Protein AF-A0A5C7IZZ3-F1 (afdb_monomer_lite)

pLDDT: mean 71.11, std 20.56, range [23.16, 97.38]

Secondary structure (DSSP, 8-state):
--TTT-------TTS-THHHHHHHHH-GGGS------PEEEEEE-TTS-EEEEEE---HHHHHHHHHHHHHHTT--GGGGGSHHHHHHHHHH-TT-PPPPHHHHHHHHHHHHHHHHHTSSHHHHHHH--S-EEEEEEEEEETTTTEEEEEEEEEEE-TTS-EEEEEEEEEEEPSS--HHHHHHHHHHHHHHTT-SSS-EEEEEESSS-------S-TTS-HHHHHHHHHHHHHHHHHHHHHHHHHT--S----------------TTSHHHHHHHHT--TT----HHHHHHTSPPPP--TT--HHHHHHHHTTTSHHHHHHHHHHHTS------GGGTSS-----------S-------EEEE--B-TTSPBPP-EEEEPPP--TTS---HHHHHHHHHHHHHHHHT--SEEEE--TTEEES-TTHHHHHHHHHH-TTTTTTEEEEEPPPEETT--TT-TT-TT-HIIIIIIHHHHHTTT-----SSSEEEEGGGGT--GGGGGGGGSSHHHHH-S-HHHHHHHT-SSHHHHHHHHHTS-HHHHHHHHHHHHSGGGGTTS-BTSTTSBSS-SSSS-HHHHHHHHHHHTT-EEEE---SS-SEEE----SHHHHHHHHHHHHHHHHHHHHSTT-TTTTGGGTS-HHHHHHHHHHHHGGGHHHHHHHHHHHHHHHHHHT--SS---------

Foldseek 3Di:
DDPQQPDDDDDDPPDDCVVVVVCCVVVPRNVPDDPPPFDWDFDQDPVRDTDTDGDDDDLLVVLLVVLVVCVVVVNDLCPLVDPVNVVVVCVVPVPHDRDHSVVSVVSNVVVVVCCLPVVCPLVQVVVAPAAKEKEWEWDQDPVPRWIKIWIWIWFQGPVLDIDIGTQDIDTQDPPPALVRVVVVVVVSCVVSVVQPGQYHYDYADDDYAYGDGDDDPPDAVVVVVVVVVVVVVVLLVVQVVVVVVPPPDDDDDDDDDDDDDDDDDPPCPVVVVVVVPPDVPDPDTLVRVVVPDDDDDDDPPDDPSVVLSVCCVSRVSVSSVCRHVVRHDDHPDDPLRHPQDRDPPDDPDDDDDDLDDWDWDWDFDQRPVRHTDDIDIDTDFRDDPVDDPLPPQLVQQLCLQLCLLVPVDQKDAFADPQKDFPDPCLVVVFVVQCPPPVRNLQAFKEAEAAAADPQDPVNPLCLRVCCQRVPLQVVLQVPQGGFQDRHRMMGRSQLQAAFSVCSCPSLPCVCQAQNDDPSSSLSVPQPDPVSSVVSSVVDDPVRSVVVSSVSSYPCRCPNHCRQPDLHGGFHSQFLRRRRVNRLSSVLSRHGYHYDYDPDRRMYGHTDPDPVVSVVVVVRQLVRLLSCCPDPNRLVHSVVVRHDPVSSVSSNCSSCVVVCVVVVVCVVVVVVVCVVVVNDPDPDDPPPPDD

Organism: NCBI:txid1000413

Structure (mmCIF, N/CA/C/O backbone):
data_AF-A0A5C7IZZ3-F1
#
_entry.id   AF-A0A5C7IZZ3-F1
#
loop_
_atom_site.group_PDB
_atom_site.id
_atom_site.type_symbol
_atom_site.label_atom_id
_atom_site.label_alt_id
_atom_site.label_comp_id
_atom_site.label_asym_id
_atom_site.label_entity_id
_atom_site.label_seq_id
_atom_site.pdbx_PDB_ins_code
_atom_site.Cartn_x
_atom_site.Cartn_y
_atom_site.Cartn_z
_atom_site.occupancy
_atom_site.B_iso_or_equiv
_atom_site.auth_seq_id
_atom_site.auth_comp_id
_atom_site.auth_asym_id
_atom_site.auth_atom_id
_atom_site.pdbx_PDB_model_num
ATOM 1 N N . MET A 1 1 ? -57.680 -19.397 78.774 1.00 75.06 1 MET A N 1
ATOM 2 C CA . MET A 1 1 ? -57.900 -18.185 77.946 1.00 75.06 1 MET A CA 1
ATOM 3 C C . MET A 1 1 ? -56.849 -18.145 76.855 1.00 75.06 1 MET A C 1
ATOM 5 O O . MET A 1 1 ? -55.728 -18.555 77.122 1.00 75.06 1 MET A O 1
ATOM 9 N N . CYS A 1 2 ? -57.198 -17.683 75.655 1.00 75.94 2 CYS A N 1
ATOM 10 C CA . CYS A 1 2 ? -56.223 -17.409 74.598 1.00 75.94 2 CYS A CA 1
ATOM 11 C C . CYS A 1 2 ? -55.472 -16.107 74.905 1.00 75.94 2 CYS A C 1
ATOM 13 O O . CYS A 1 2 ? -56.115 -15.087 75.126 1.00 75.94 2 CYS A O 1
ATOM 15 N N . THR A 1 3 ? -54.141 -16.124 74.885 1.00 76.44 3 THR A N 1
ATOM 16 C CA . THR A 1 3 ? -53.296 -14.952 75.186 1.00 76.44 3 THR A CA 1
ATOM 17 C C . THR A 1 3 ? -53.302 -13.883 74.088 1.00 76.44 3 THR A C 1
ATOM 19 O O . THR A 1 3 ? -52.923 -12.752 74.357 1.00 76.44 3 THR A O 1
ATOM 22 N N . PHE A 1 4 ? -53.743 -14.215 72.867 1.00 71.69 4 PHE A N 1
ATOM 23 C CA . PHE A 1 4 ? -53.744 -13.288 71.726 1.00 71.69 4 PHE A CA 1
ATOM 24 C C . PHE A 1 4 ? -55.053 -12.500 71.585 1.00 71.69 4 PHE A C 1
ATOM 26 O O . PHE A 1 4 ? -55.031 -11.322 71.260 1.00 71.69 4 PHE A O 1
ATOM 33 N N . CYS A 1 5 ? -56.206 -13.135 71.820 1.00 78.31 5 CYS A N 1
ATOM 34 C CA . CYS A 1 5 ? -57.522 -12.496 71.652 1.00 78.31 5 CYS A CA 1
ATOM 35 C C . CYS A 1 5 ? -58.363 -12.452 72.935 1.00 78.31 5 CYS A C 1
ATOM 37 O O . CYS A 1 5 ? -59.532 -12.083 72.884 1.00 78.31 5 CYS A O 1
ATOM 39 N N . ASN A 1 6 ? -57.805 -12.883 74.071 1.00 79.62 6 ASN A N 1
ATOM 40 C CA . ASN A 1 6 ? -58.486 -12.983 75.368 1.00 79.62 6 ASN A CA 1
ATOM 41 C C . ASN A 1 6 ? -59.787 -13.812 75.375 1.00 79.62 6 ASN A C 1
ATOM 43 O O . ASN A 1 6 ? -60.537 -13.789 76.352 1.00 79.62 6 ASN A O 1
ATOM 47 N N . ALA A 1 7 ? -60.041 -14.620 74.339 1.00 80.00 7 ALA A N 1
ATOM 48 C CA . ALA A 1 7 ? -61.190 -15.516 74.304 1.00 80.00 7 ALA A CA 1
ATOM 49 C C . ALA A 1 7 ? -61.114 -16.565 75.431 1.00 80.00 7 ALA A C 1
ATOM 51 O O . ALA A 1 7 ? -60.092 -17.239 75.635 1.00 80.00 7 ALA A O 1
ATOM 52 N N . LYS A 1 8 ? -62.220 -16.723 76.170 1.00 79.69 8 LYS A N 1
ATOM 53 C CA . LYS A 1 8 ? -62.387 -17.768 77.188 1.00 79.69 8 LYS A CA 1
ATOM 54 C C . LYS A 1 8 ? -62.724 -19.088 76.492 1.00 79.69 8 LYS A C 1
ATOM 56 O O . LYS A 1 8 ? -63.816 -19.256 75.966 1.00 79.69 8 LYS A O 1
ATOM 61 N N . LEU A 1 9 ? -61.762 -20.007 76.478 1.00 82.88 9 LEU A N 1
ATOM 62 C CA . LEU A 1 9 ? -61.914 -21.349 75.915 1.00 82.88 9 LEU A CA 1
ATOM 63 C C . LEU A 1 9 ? -62.112 -22.359 77.048 1.00 82.88 9 LEU A C 1
ATOM 65 O O . LEU A 1 9 ? -61.475 -22.232 78.095 1.00 82.88 9 LEU A O 1
ATOM 69 N N . VAL A 1 10 ? -62.984 -23.344 76.825 1.00 76.88 10 VAL A N 1
ATOM 70 C CA . VAL A 1 10 ? -63.292 -24.415 77.784 1.00 76.88 10 VAL A CA 1
ATOM 71 C C . VAL A 1 10 ? -62.070 -25.325 77.955 1.00 76.88 10 VAL A C 1
ATOM 73 O O . VAL A 1 10 ? -61.454 -25.721 76.968 1.00 76.88 10 VAL A O 1
ATOM 76 N N . GLY A 1 11 ? -61.715 -25.635 79.205 1.00 70.12 11 GLY A N 1
ATOM 77 C CA . GLY A 1 11 ? -60.532 -26.425 79.569 1.00 70.12 11 GLY A CA 1
ATOM 78 C C . GLY A 1 11 ? -60.796 -27.371 80.740 1.00 70.12 11 GLY A C 1
ATOM 79 O O . GLY A 1 11 ? -60.035 -27.380 81.701 1.00 70.12 11 GLY A O 1
ATOM 80 N N . GLY A 1 12 ? -61.913 -28.101 80.700 1.00 71.69 12 GLY A N 1
ATOM 81 C CA . GLY A 1 12 ? -62.207 -29.158 81.673 1.00 71.69 12 GLY A CA 1
ATOM 82 C C . GLY A 1 12 ? -61.505 -30.470 81.312 1.00 71.69 12 GLY A C 1
ATOM 83 O O . GLY A 1 12 ? -61.238 -30.722 80.139 1.00 71.69 12 GLY A O 1
ATOM 84 N N . SER A 1 13 ? -61.259 -31.336 82.298 1.00 69.12 13 SER A N 1
ATOM 85 C CA . SER A 1 13 ? -60.595 -32.644 82.124 1.00 69.12 13 SER A CA 1
ATOM 86 C C . SER A 1 13 ? -61.309 -33.603 81.155 1.00 69.12 13 SER A C 1
ATOM 88 O O . SER A 1 13 ? -60.672 -34.508 80.627 1.00 69.12 13 SER A O 1
ATOM 90 N N . ASN A 1 14 ? -62.596 -33.369 80.866 1.00 69.06 14 ASN A N 1
ATOM 91 C CA . ASN A 1 14 ? -63.401 -34.132 79.900 1.00 69.06 14 ASN A CA 1
ATOM 92 C C . ASN A 1 14 ? -63.495 -33.474 78.505 1.00 69.06 14 ASN A C 1
ATOM 94 O O . ASN A 1 14 ? -64.287 -33.906 77.671 1.00 69.06 14 ASN A O 1
ATOM 98 N N . SER A 1 15 ? -62.750 -32.397 78.239 1.00 70.94 15 SER A N 1
ATOM 99 C CA . SER A 1 15 ? -62.777 -31.678 76.956 1.00 70.94 15 SER A CA 1
ATOM 100 C C . SER A 1 15 ? -61.502 -31.939 76.151 1.00 70.94 15 SER A C 1
ATOM 102 O O . SER A 1 15 ? -60.401 -31.638 76.604 1.00 70.94 15 SER A O 1
ATOM 104 N N . GLY A 1 16 ? -61.644 -32.475 74.935 1.00 70.56 16 GLY A N 1
ATOM 105 C CA . GLY A 1 16 ? -60.519 -32.685 74.018 1.00 70.56 16 GLY A CA 1
ATOM 106 C C . GLY A 1 16 ? -59.880 -31.373 73.538 1.00 70.56 16 GLY A C 1
ATOM 107 O O . GLY A 1 16 ? -60.534 -30.334 73.429 1.00 70.56 16 GLY A O 1
ATOM 108 N N . THR A 1 17 ? -58.591 -31.414 73.195 1.00 76.69 17 THR A N 1
ATOM 109 C CA . THR A 1 17 ? -57.798 -30.230 72.806 1.00 76.69 17 THR A CA 1
ATOM 110 C C . THR A 1 17 ? -58.068 -29.733 71.378 1.00 76.69 17 THR A C 1
ATOM 112 O O . THR A 1 17 ? -57.598 -28.660 70.997 1.00 76.69 17 THR A O 1
ATOM 115 N N . SER A 1 18 ? -58.874 -30.453 70.591 1.00 78.62 18 SER A N 1
ATOM 116 C CA . SER A 1 18 ? -59.171 -30.137 69.185 1.00 78.62 18 SER A CA 1
ATOM 117 C C . SER A 1 18 ? -59.786 -28.748 68.989 1.00 78.62 18 SER A C 1
ATOM 119 O O . SER A 1 18 ? -59.419 -28.035 68.058 1.00 78.62 18 SER A O 1
ATOM 121 N N . HIS A 1 19 ? -60.675 -28.313 69.887 1.00 78.12 19 HIS A N 1
ATOM 122 C CA . HIS A 1 19 ? -61.274 -26.976 69.817 1.00 78.12 19 HIS A CA 1
ATOM 123 C C . HIS A 1 19 ? -60.249 -25.862 70.107 1.00 78.12 19 HIS A C 1
ATOM 125 O O . HIS A 1 19 ? -60.289 -24.802 69.481 1.00 78.12 19 HIS A O 1
ATOM 131 N N . LEU A 1 20 ? -59.277 -26.116 70.992 1.00 81.25 20 LEU A N 1
ATOM 132 C CA . LEU A 1 20 ? -58.171 -25.192 71.267 1.00 81.25 20 LEU A CA 1
ATOM 133 C C . LEU A 1 20 ? -57.247 -25.070 70.044 1.00 81.25 20 LEU A C 1
ATOM 135 O O . LEU A 1 20 ? -56.890 -23.962 69.650 1.00 81.25 20 LEU A O 1
ATOM 139 N N . LEU A 1 21 ? -56.924 -26.195 69.395 1.00 78.25 21 LEU A N 1
ATOM 140 C CA . LEU A 1 21 ? -56.131 -26.232 68.160 1.00 78.25 21 LEU A CA 1
ATOM 141 C C . LEU A 1 21 ? -56.840 -25.538 66.991 1.00 78.25 21 LEU A C 1
ATOM 143 O O . LEU A 1 21 ? -56.205 -24.800 66.236 1.00 78.25 21 LEU A O 1
ATOM 147 N N . ASN A 1 22 ? -58.154 -25.722 66.860 1.00 79.62 22 ASN A N 1
ATOM 148 C CA . ASN A 1 22 ? -58.946 -25.017 65.855 1.00 79.62 22 ASN A CA 1
ATOM 149 C C . ASN A 1 22 ? -58.964 -23.512 66.123 1.00 79.62 22 ASN A C 1
ATOM 151 O O . ASN A 1 22 ? -58.710 -22.739 65.202 1.00 79.62 22 ASN A O 1
ATOM 155 N N . HIS A 1 23 ? -59.145 -23.089 67.378 1.00 81.31 23 HIS A N 1
ATOM 156 C CA . HIS A 1 23 ? -59.067 -21.678 67.756 1.00 81.31 23 HIS A CA 1
ATOM 157 C C . HIS A 1 23 ? -57.700 -21.057 67.422 1.00 81.31 23 HIS A C 1
ATOM 159 O O . HIS A 1 23 ? -57.637 -19.956 66.885 1.00 81.31 23 HIS A O 1
ATOM 165 N N . ILE A 1 24 ? -56.603 -21.775 67.664 1.00 76.06 24 ILE A N 1
ATOM 166 C CA . ILE A 1 24 ? -55.234 -21.340 67.345 1.00 76.06 24 ILE A CA 1
ATOM 167 C C . ILE A 1 24 ? -55.034 -21.060 65.839 1.00 76.06 24 ILE A C 1
ATOM 169 O O . ILE A 1 24 ? -54.224 -20.197 65.488 1.00 76.06 24 ILE A O 1
ATOM 173 N N . LYS A 1 25 ? -55.763 -21.749 64.949 1.00 75.12 25 LYS A N 1
ATOM 174 C CA . LYS A 1 25 ? -55.702 -21.552 63.485 1.00 75.12 25 LYS A CA 1
ATOM 175 C C . LYS A 1 25 ? -56.525 -20.355 62.994 1.00 75.12 25 LYS A C 1
ATOM 177 O O . LYS A 1 25 ? -56.161 -19.743 61.992 1.00 75.12 25 LYS A O 1
ATOM 182 N N . ILE A 1 26 ? -57.618 -20.025 63.685 1.00 75.88 26 ILE A N 1
ATOM 183 C CA . ILE A 1 26 ? -58.564 -18.964 63.284 1.00 75.88 26 ILE A CA 1
ATOM 184 C C . ILE A 1 26 ? -58.497 -17.708 64.161 1.00 75.88 26 ILE A C 1
ATOM 186 O O . ILE A 1 26 ? -59.255 -16.771 63.932 1.00 75.88 26 ILE A O 1
ATOM 190 N N . CYS A 1 27 ? -57.619 -17.676 65.168 1.00 73.19 27 CYS A N 1
ATOM 191 C CA . CYS A 1 27 ? -57.514 -16.565 66.110 1.00 73.19 27 CYS A CA 1
ATOM 192 C C . CYS A 1 27 ? -57.226 -15.236 65.370 1.00 73.19 27 CYS A C 1
ATOM 194 O O . CYS A 1 27 ? -56.149 -15.107 64.775 1.00 73.19 27 CYS A O 1
ATOM 196 N N . PRO A 1 28 ? -58.133 -14.237 65.430 1.00 64.00 28 PRO A N 1
ATOM 197 C CA . PRO A 1 28 ? -58.022 -13.001 64.646 1.00 64.00 28 PRO A CA 1
ATOM 198 C C . PRO A 1 28 ? -56.738 -12.219 64.943 1.00 64.00 28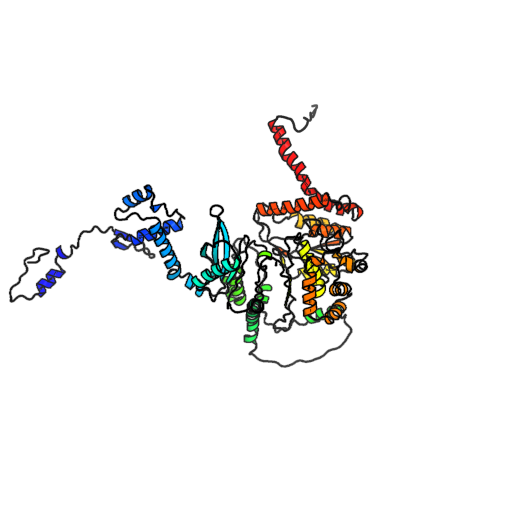 PRO A C 1
ATOM 200 O O . PRO A 1 28 ? -56.054 -11.766 64.031 1.00 64.00 28 PRO A O 1
ATOM 203 N N . MET A 1 29 ? -56.364 -12.151 66.224 1.00 57.91 29 MET A N 1
ATOM 204 C CA . MET A 1 29 ? -55.197 -11.404 66.706 1.00 57.91 29 MET A CA 1
ATOM 205 C C . MET A 1 29 ? -53.874 -12.170 66.552 1.00 57.91 29 MET A C 1
ATOM 207 O O . MET A 1 29 ? -52.812 -11.597 66.748 1.00 57.91 29 MET A O 1
ATOM 211 N N . ARG A 1 30 ? -53.910 -13.462 66.188 1.00 63.66 30 ARG A N 1
ATOM 212 C CA . ARG A 1 30 ? -52.701 -14.244 65.867 1.00 63.66 30 ARG A CA 1
ATOM 213 C C . ARG A 1 30 ? -52.299 -14.110 64.394 1.00 63.66 30 ARG A C 1
ATOM 215 O O . ARG A 1 30 ? -51.142 -14.323 64.062 1.00 63.66 30 ARG A O 1
ATOM 222 N N . LYS A 1 31 ? -53.251 -13.772 63.513 1.00 51.47 31 LYS A N 1
ATOM 223 C CA . LYS A 1 31 ? -52.991 -13.448 62.098 1.00 51.47 31 LYS A CA 1
ATOM 224 C C . LYS A 1 31 ? -52.528 -12.009 61.879 1.00 51.47 31 LYS A C 1
ATOM 226 O O . LYS A 1 31 ? -52.010 -11.715 60.807 1.00 51.47 31 LYS A O 1
ATOM 231 N N . GLN A 1 32 ? -52.677 -11.133 62.872 1.00 51.16 32 GLN A N 1
ATOM 232 C CA . GLN A 1 32 ? -52.005 -9.838 62.881 1.00 51.16 32 GLN A CA 1
ATOM 233 C C . GLN A 1 32 ? -50.530 -10.045 63.244 1.00 51.16 32 GLN A C 1
ATOM 235 O O . GLN A 1 32 ? -50.086 -9.728 64.343 1.00 51.16 32 GLN A O 1
ATOM 240 N N . ASN A 1 33 ? -49.770 -10.624 62.312 1.00 46.69 33 ASN A N 1
ATOM 241 C CA . ASN A 1 33 ? -48.335 -10.392 62.286 1.00 46.69 33 ASN A CA 1
ATOM 242 C C . ASN A 1 33 ? -48.141 -8.897 62.036 1.00 46.69 33 ASN A C 1
ATOM 244 O O . ASN A 1 33 ? -48.706 -8.365 61.083 1.00 46.69 33 ASN A O 1
ATOM 248 N N . ASP A 1 34 ? -47.411 -8.267 62.951 1.00 44.41 34 ASP A N 1
ATOM 249 C CA . ASP A 1 34 ? -46.681 -7.007 62.824 1.00 44.41 34 ASP A CA 1
ATOM 250 C C . ASP A 1 34 ? -47.038 -6.165 61.588 1.00 44.41 34 ASP A C 1
ATOM 252 O O . ASP A 1 34 ? -46.673 -6.499 60.458 1.00 44.41 34 ASP A O 1
ATOM 256 N N . ILE A 1 35 ? -47.693 -5.021 61.804 1.00 47.38 35 ILE A N 1
ATOM 257 C CA . ILE A 1 35 ? -47.846 -3.980 60.781 1.00 47.38 35 ILE A CA 1
ATOM 258 C C . ILE A 1 35 ? -46.475 -3.310 60.603 1.00 47.38 35 ILE A C 1
ATOM 260 O O . ILE A 1 35 ? -46.264 -2.151 60.949 1.00 47.38 35 ILE A O 1
ATOM 264 N N . ARG A 1 36 ? -45.502 -4.042 60.060 1.00 48.75 36 ARG A N 1
ATOM 265 C CA . ARG A 1 36 ? -44.453 -3.414 59.271 1.00 48.75 36 ARG A CA 1
ATOM 266 C C . ARG A 1 36 ? -45.119 -3.062 57.958 1.00 48.75 36 ARG A C 1
ATOM 268 O O . ARG A 1 36 ? -45.553 -3.936 57.215 1.00 48.75 36 ARG A O 1
ATOM 275 N N . GLN A 1 37 ? -45.277 -1.768 57.723 1.00 46.12 37 GLN A N 1
ATOM 276 C CA . GLN A 1 37 ? -45.778 -1.232 56.471 1.00 46.12 37 GLN A CA 1
ATOM 277 C C . GLN A 1 37 ? -44.842 -1.707 55.347 1.00 46.12 37 GLN A C 1
ATOM 279 O O . GLN A 1 37 ? -43.776 -1.139 55.130 1.00 46.12 37 GLN A O 1
ATOM 284 N N . HIS A 1 38 ? -45.191 -2.811 54.685 1.00 50.47 38 HIS A N 1
ATOM 285 C CA . HIS A 1 38 ? -44.518 -3.240 53.469 1.00 50.47 38 HIS A CA 1
ATOM 286 C C . HIS A 1 38 ? -44.938 -2.275 52.363 1.00 50.47 38 HIS A C 1
ATOM 288 O O . HIS A 1 38 ? -46.121 -2.173 52.038 1.00 50.47 38 HIS A O 1
ATOM 294 N N . THR A 1 39 ? -43.981 -1.543 51.800 1.00 54.47 39 THR A N 1
ATOM 295 C CA . THR A 1 39 ? -44.217 -0.778 50.576 1.00 54.47 39 THR A CA 1
ATOM 296 C C . THR A 1 39 ? -44.542 -1.782 49.471 1.00 54.47 39 THR A C 1
ATOM 298 O O . THR A 1 39 ? -43.785 -2.720 49.252 1.00 54.47 39 THR A O 1
ATOM 301 N N . LEU A 1 40 ? -45.687 -1.654 48.810 1.00 53.88 40 LEU A N 1
ATOM 302 C CA . LEU A 1 40 ? -46.009 -2.486 47.650 1.00 53.88 40 LEU A CA 1
ATOM 303 C C . LEU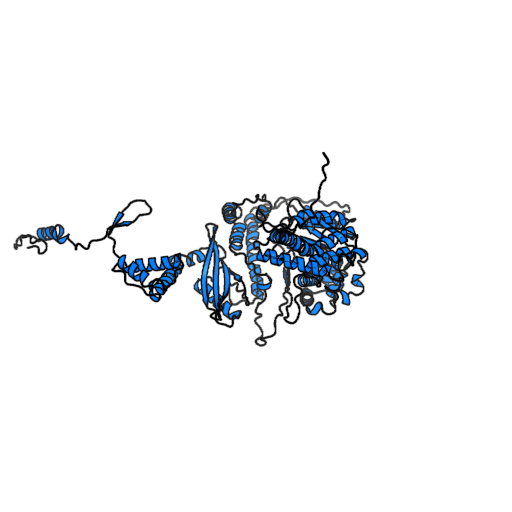 A 1 40 ? -45.346 -1.861 46.423 1.00 53.88 40 LEU A C 1
ATOM 305 O O . LEU A 1 40 ? -45.487 -0.660 46.194 1.00 53.88 40 LEU A O 1
ATOM 309 N N . THR A 1 41 ? -44.614 -2.657 45.651 1.00 51.84 41 THR A N 1
ATOM 310 C CA . THR A 1 41 ? -43.980 -2.207 44.405 1.00 51.84 41 THR A CA 1
ATOM 311 C C . THR A 1 41 ? -44.536 -2.987 43.224 1.00 51.84 41 THR A C 1
ATOM 313 O O . THR A 1 41 ? -44.682 -4.205 43.305 1.00 51.84 41 THR A O 1
ATOM 316 N N . ASN A 1 42 ? -44.823 -2.292 42.120 1.00 51.81 42 ASN A N 1
ATOM 317 C CA . ASN A 1 42 ? -45.208 -2.934 40.865 1.00 51.81 42 ASN A CA 1
ATOM 318 C C . ASN A 1 42 ? -43.959 -3.512 40.193 1.00 51.81 42 ASN A C 1
ATOM 320 O O . ASN A 1 42 ? -43.114 -2.756 39.712 1.00 51.81 42 ASN A O 1
ATOM 324 N N . ASN A 1 43 ? -43.861 -4.838 40.129 1.00 50.81 43 ASN A N 1
ATOM 325 C CA . ASN A 1 43 ? -42.894 -5.512 39.271 1.00 50.81 43 ASN A CA 1
ATOM 326 C C . ASN A 1 43 ? -43.574 -5.853 37.942 1.00 50.81 43 ASN A C 1
ATOM 328 O O . ASN A 1 43 ? -44.542 -6.612 37.913 1.00 50.81 43 ASN A O 1
ATOM 332 N N . LYS A 1 44 ? -43.054 -5.309 36.835 1.00 49.50 44 LYS A N 1
ATOM 333 C CA . LYS A 1 44 ? -43.435 -5.765 35.496 1.00 49.50 44 LYS A CA 1
ATOM 334 C C . LYS A 1 44 ? -42.755 -7.102 35.235 1.00 49.50 44 LYS A C 1
ATOM 336 O O . LYS A 1 44 ? -41.535 -7.159 35.104 1.00 49.50 44 LYS A O 1
ATOM 341 N N . THR A 1 45 ? -43.537 -8.170 35.151 1.00 46.72 45 THR A N 1
ATOM 342 C CA . THR A 1 45 ? -43.071 -9.409 34.521 1.00 46.72 45 THR A CA 1
ATOM 343 C C . THR A 1 45 ? -43.104 -9.234 32.999 1.00 46.72 45 THR A C 1
ATOM 345 O O . THR A 1 45 ? -43.919 -8.465 32.483 1.00 46.72 45 THR A O 1
ATOM 348 N N . ASN A 1 46 ? -42.223 -9.927 32.268 1.00 46.97 46 ASN A N 1
ATOM 349 C CA . ASN A 1 46 ? -42.127 -9.841 30.798 1.00 46.97 46 ASN A CA 1
ATOM 350 C C . ASN A 1 46 ? -43.442 -10.197 30.063 1.00 46.97 46 ASN A C 1
ATOM 352 O O . ASN A 1 46 ? -43.576 -9.877 28.888 1.00 46.97 46 ASN A O 1
ATOM 356 N N . ASP A 1 47 ? -44.425 -10.766 30.771 1.00 44.16 47 ASP A N 1
ATOM 357 C CA . ASP A 1 47 ? -45.753 -11.137 30.264 1.00 44.16 47 ASP A CA 1
ATOM 358 C C . ASP A 1 47 ? -46.859 -10.096 30.557 1.00 44.16 47 ASP A C 1
ATOM 360 O O . ASP A 1 47 ? -48.046 -10.370 30.374 1.00 44.16 47 ASP A O 1
ATOM 364 N N . GLY A 1 48 ? -46.516 -8.892 31.034 1.00 47.53 48 GLY A N 1
ATOM 365 C CA . GLY A 1 48 ? -47.471 -7.780 31.163 1.00 47.53 48 GLY A CA 1
ATOM 366 C C . GLY A 1 48 ? -48.527 -7.928 32.269 1.00 47.53 48 GLY A C 1
ATOM 367 O O . GLY A 1 48 ? -49.471 -7.140 32.315 1.00 47.53 48 GLY A O 1
ATOM 368 N N . LYS A 1 49 ? -48.383 -8.901 33.180 1.00 41.78 49 LYS A N 1
ATOM 369 C CA . LYS A 1 49 ? -49.183 -8.983 34.413 1.00 41.78 49 LYS A CA 1
ATOM 370 C C . LYS A 1 49 ? -48.472 -8.259 35.554 1.00 41.78 49 LYS A C 1
ATOM 372 O O . LYS A 1 49 ? -47.388 -8.670 35.969 1.00 41.78 49 LYS A O 1
ATOM 377 N N . ASP A 1 50 ? -49.120 -7.222 36.080 1.00 47.72 50 ASP A N 1
ATOM 378 C CA . ASP A 1 50 ? -48.694 -6.528 37.295 1.00 47.72 50 ASP A CA 1
ATOM 379 C C . ASP A 1 50 ? -49.005 -7.399 38.521 1.00 47.72 50 ASP A C 1
ATOM 381 O O . ASP A 1 50 ? -50.163 -7.608 38.890 1.00 47.72 50 ASP A O 1
ATOM 385 N N . THR A 1 51 ? -47.962 -7.921 39.160 1.00 52.38 51 THR A N 1
ATOM 386 C CA . THR A 1 51 ? -48.057 -8.601 40.456 1.00 52.38 51 THR A CA 1
ATOM 387 C C . THR A 1 51 ? -47.571 -7.667 41.559 1.00 52.38 51 THR A C 1
ATOM 389 O O . THR A 1 51 ? -46.456 -7.148 41.499 1.00 52.38 51 THR A O 1
ATOM 392 N N . LEU A 1 52 ? -48.418 -7.447 42.568 1.00 53.81 52 LEU A N 1
ATOM 393 C CA . LEU A 1 52 ? -48.089 -6.666 43.760 1.00 53.81 52 LEU A CA 1
ATOM 394 C C . LEU A 1 52 ? -47.305 -7.544 44.737 1.00 53.81 52 LEU A C 1
ATOM 396 O O . LEU A 1 52 ? -47.873 -8.445 45.356 1.00 53.81 52 LEU A O 1
ATOM 400 N N . GLU A 1 53 ? -46.014 -7.263 44.888 1.00 60.22 53 GLU A N 1
ATOM 401 C CA . GLU A 1 53 ? -45.147 -7.946 45.848 1.00 60.22 53 GLU A CA 1
ATOM 402 C C . GLU A 1 53 ? -44.709 -6.996 46.976 1.00 60.22 53 GLU A C 1
ATOM 404 O O . GLU A 1 53 ? -44.548 -5.788 46.756 1.00 60.22 53 GLU A O 1
ATOM 409 N N . PRO A 1 54 ? -44.525 -7.510 48.206 1.00 62.91 54 PRO A N 1
ATOM 410 C CA . PRO A 1 54 ? -44.005 -6.721 49.314 1.00 62.91 54 PRO A CA 1
ATOM 411 C C . PRO A 1 54 ? -42.528 -6.361 49.084 1.00 62.91 54 PRO A C 1
ATOM 413 O O . PRO A 1 54 ? -41.657 -7.231 49.058 1.00 62.91 54 PRO A O 1
ATOM 416 N N . TYR A 1 55 ? -42.227 -5.065 48.973 1.00 69.56 55 TYR A N 1
ATOM 417 C CA . TYR A 1 55 ? -40.860 -4.559 48.863 1.00 69.56 55 TYR A CA 1
ATOM 418 C C . TYR A 1 55 ? -40.133 -4.696 50.198 1.00 69.56 55 TYR A C 1
ATOM 420 O O . TYR A 1 55 ? -40.580 -4.199 51.237 1.00 69.56 55 TYR A O 1
ATOM 428 N N . THR A 1 56 ? -38.972 -5.341 50.155 1.00 75.81 56 THR A N 1
ATOM 429 C CA . THR A 1 56 ? -38.034 -5.400 51.274 1.00 75.81 56 THR A CA 1
ATOM 430 C C . THR A 1 56 ? -36.737 -4.747 50.825 1.00 75.81 56 THR A C 1
ATOM 432 O O . THR A 1 56 ? -36.144 -5.162 49.832 1.00 75.81 56 THR A O 1
ATOM 435 N N . PHE A 1 57 ? -36.307 -3.703 51.536 1.00 80.12 57 PHE A N 1
ATOM 436 C CA . PHE A 1 57 ? -35.056 -3.016 51.227 1.00 80.12 57 PHE A CA 1
ATOM 437 C C . PHE A 1 57 ? -33.871 -3.965 51.437 1.00 80.12 57 PHE A C 1
ATOM 439 O O . PHE A 1 57 ? -33.584 -4.362 52.568 1.00 80.12 57 PHE A O 1
ATOM 446 N N . ASP A 1 58 ? -33.174 -4.281 50.347 1.00 82.62 58 ASP A N 1
ATOM 447 C CA . ASP A 1 58 ? -31.935 -5.049 50.369 1.00 82.62 58 ASP A CA 1
ATOM 448 C C . ASP A 1 58 ? -30.738 -4.138 50.025 1.00 82.62 58 ASP A C 1
ATOM 450 O O . ASP A 1 58 ? -30.574 -3.718 48.870 1.00 82.62 58 ASP A O 1
ATOM 454 N N . PRO A 1 59 ? -29.862 -3.828 51.001 1.00 81.00 59 PRO A N 1
ATOM 455 C CA . PRO A 1 59 ? -28.694 -2.990 50.765 1.00 81.00 59 PRO A CA 1
ATOM 456 C C . PRO A 1 59 ? -27.691 -3.613 49.782 1.00 81.00 59 PRO A C 1
ATOM 458 O O . PRO A 1 59 ? -26.911 -2.872 49.184 1.00 81.00 59 PRO A O 1
ATOM 461 N N . ILE A 1 60 ? -27.683 -4.936 49.589 1.00 83.69 60 ILE A N 1
ATOM 462 C CA . ILE A 1 60 ? -26.801 -5.616 48.629 1.00 83.69 60 ILE A CA 1
ATOM 463 C C . ILE A 1 60 ? -27.252 -5.305 47.199 1.00 83.69 60 ILE A C 1
ATOM 465 O O . ILE A 1 60 ? -26.428 -4.935 46.360 1.00 83.69 60 ILE A O 1
ATOM 469 N N . VAL A 1 61 ? -28.560 -5.374 46.934 1.00 85.19 61 VAL A N 1
ATOM 470 C CA . VAL A 1 61 ? -29.134 -5.082 45.610 1.00 85.19 61 VAL A CA 1
ATOM 471 C C . VAL A 1 61 ? -28.885 -3.629 45.216 1.00 85.19 61 VAL A C 1
ATOM 473 O O . VAL A 1 61 ? -28.441 -3.370 44.098 1.00 85.19 61 VAL A O 1
ATOM 476 N N . VAL A 1 62 ? -29.091 -2.683 46.137 1.00 87.50 62 VAL A N 1
ATOM 477 C CA . VAL A 1 62 ? -28.854 -1.255 45.868 1.00 87.50 62 VAL A CA 1
ATOM 478 C C . VAL A 1 62 ? -27.377 -0.969 45.602 1.00 87.50 62 VAL A C 1
ATOM 480 O O . VAL A 1 62 ? -27.057 -0.232 44.674 1.00 87.50 62 VAL A O 1
ATOM 483 N N . ARG A 1 63 ? -26.456 -1.583 46.356 1.00 88.00 63 ARG A N 1
ATOM 484 C CA . ARG A 1 63 ? -25.010 -1.433 46.111 1.00 88.00 63 ARG A CA 1
ATOM 485 C C . ARG A 1 63 ? -24.586 -1.991 44.758 1.00 88.00 63 ARG A C 1
ATOM 487 O O . ARG A 1 63 ? -23.777 -1.361 44.084 1.00 88.00 63 ARG A O 1
ATOM 494 N N . ARG A 1 64 ? -25.146 -3.134 44.353 1.00 86.56 64 ARG A N 1
ATOM 495 C CA . ARG A 1 64 ? -24.921 -3.716 43.025 1.00 86.56 64 ARG A CA 1
ATOM 496 C C . ARG A 1 64 ? -25.428 -2.783 41.922 1.00 86.56 64 ARG A C 1
ATOM 498 O O . ARG A 1 64 ? -24.678 -2.485 41.004 1.00 86.56 64 ARG A O 1
ATOM 505 N N . LYS A 1 65 ? -26.642 -2.237 42.061 1.00 88.62 65 LYS A N 1
ATOM 506 C CA . LYS A 1 65 ? -27.204 -1.257 41.112 1.00 88.62 65 LYS A CA 1
ATOM 507 C C . LYS A 1 65 ? -26.419 0.051 41.051 1.00 88.62 65 LYS A C 1
ATOM 509 O O . LYS A 1 65 ? -26.245 0.607 39.973 1.00 88.62 65 LYS A O 1
ATOM 514 N N . LEU A 1 66 ? -25.886 0.513 42.179 1.00 90.44 66 LEU A N 1
ATOM 515 C CA . LEU A 1 66 ? -24.988 1.664 42.215 1.00 90.44 66 LEU A CA 1
ATOM 516 C C . LEU A 1 66 ? -23.672 1.383 41.471 1.00 90.44 66 LEU A C 1
ATOM 518 O O . LEU A 1 66 ? -23.194 2.242 40.738 1.00 90.44 66 LEU A O 1
ATOM 522 N N . ALA A 1 67 ? -23.100 0.186 41.624 1.00 90.50 67 ALA A N 1
ATOM 523 C CA . ALA A 1 67 ? -21.918 -0.222 40.868 1.00 90.50 67 ALA A CA 1
ATOM 524 C C . ALA A 1 67 ? -22.208 -0.334 39.357 1.00 90.50 67 ALA A C 1
ATOM 526 O O . ALA A 1 67 ? -21.433 0.198 38.572 1.00 90.50 67 ALA A O 1
ATOM 527 N N . GLU A 1 68 ? -23.342 -0.920 38.953 1.00 88.88 68 GLU A N 1
ATOM 528 C CA . GLU A 1 68 ? -23.793 -0.958 37.548 1.00 88.88 68 GLU A CA 1
ATOM 529 C C . GLU A 1 68 ? -23.933 0.450 36.953 1.00 88.88 68 GLU A C 1
ATOM 531 O O . GLU A 1 68 ? -23.463 0.697 35.849 1.00 88.88 68 GLU A O 1
ATOM 536 N N . MET A 1 69 ? -24.520 1.395 37.695 1.00 91.44 69 MET A N 1
ATOM 537 C CA . MET A 1 69 ? -24.651 2.791 37.259 1.00 91.44 69 MET A CA 1
ATOM 538 C C . MET A 1 69 ? -23.286 3.454 37.042 1.00 91.44 69 MET A C 1
ATOM 540 O O . MET A 1 69 ? -23.097 4.190 36.077 1.00 91.44 69 MET A O 1
ATOM 544 N N . ILE A 1 70 ? -22.335 3.199 37.944 1.00 91.00 70 ILE A N 1
ATOM 545 C CA . ILE A 1 70 ? -20.971 3.721 37.837 1.00 91.00 70 ILE A CA 1
ATOM 546 C C . ILE A 1 70 ? -20.257 3.144 36.612 1.00 91.00 70 ILE A C 1
ATOM 548 O O . ILE A 1 70 ? -19.562 3.890 35.932 1.00 91.00 70 ILE A O 1
ATOM 552 N N . ILE A 1 71 ? -20.446 1.852 36.326 1.00 85.44 71 ILE A N 1
ATOM 553 C CA . ILE A 1 71 ? -19.884 1.185 35.144 1.00 85.44 71 ILE A CA 1
ATOM 554 C C . ILE A 1 71 ? -20.513 1.753 33.865 1.00 85.44 71 ILE A C 1
ATOM 556 O O . ILE A 1 71 ? -19.790 2.180 32.974 1.00 85.44 71 ILE A O 1
ATOM 560 N N . LEU A 1 72 ? -21.846 1.812 33.797 1.00 85.12 72 LEU A N 1
ATOM 561 C CA . LEU A 1 72 ? -22.597 2.220 32.604 1.00 85.12 72 LEU A CA 1
ATOM 562 C C . LEU A 1 72 ? -22.317 3.665 32.175 1.00 85.12 72 LEU A C 1
ATOM 564 O O . LEU A 1 72 ? -22.322 3.970 30.987 1.00 85.12 72 LEU A O 1
ATOM 568 N N . HIS A 1 73 ? -22.114 4.559 33.141 1.00 87.94 73 HIS A N 1
ATOM 569 C CA . HIS A 1 73 ? -21.913 5.989 32.893 1.00 87.94 73 HIS A CA 1
ATOM 570 C C . HIS A 1 73 ? -20.483 6.460 33.177 1.00 87.94 73 HIS A C 1
ATOM 572 O O . HIS A 1 73 ? -20.245 7.665 33.237 1.00 87.94 73 HIS A O 1
ATOM 578 N N . GLU A 1 74 ? -19.551 5.525 33.383 1.00 86.25 74 GLU A N 1
ATOM 579 C CA . GLU A 1 74 ? -18.124 5.796 33.605 1.00 86.25 74 GLU A CA 1
ATOM 580 C C . GLU A 1 74 ? -17.854 6.820 34.721 1.00 86.25 74 GLU A C 1
ATOM 582 O O . GLU A 1 74 ? -16.947 7.656 34.661 1.00 86.25 74 GLU A O 1
ATOM 587 N N . TYR A 1 75 ? -18.662 6.781 35.780 1.00 89.88 75 TYR A N 1
ATOM 588 C CA . TYR A 1 75 ? -18.541 7.756 36.850 1.00 89.88 75 TYR A CA 1
ATOM 589 C C . TYR A 1 75 ? -17.265 7.551 37.682 1.00 89.88 75 TYR A C 1
ATOM 591 O O . TYR A 1 75 ? -16.866 6.418 37.965 1.00 89.88 75 TYR A O 1
ATOM 599 N N . PRO A 1 76 ? -16.644 8.632 38.196 1.00 90.12 76 PRO A N 1
ATOM 600 C CA . PRO A 1 76 ? -15.542 8.495 39.135 1.00 90.12 76 PRO A CA 1
ATOM 601 C C . PRO A 1 76 ? -15.979 7.706 40.374 1.00 90.12 76 PRO A C 1
ATOM 603 O O . PRO A 1 76 ? -16.955 8.070 41.030 1.00 90.12 76 PRO A O 1
ATOM 606 N N . LEU A 1 77 ? -15.197 6.699 40.783 1.00 89.69 77 LEU A N 1
ATOM 607 C CA . LEU A 1 77 ? -15.485 5.896 41.989 1.00 89.69 77 LEU A CA 1
ATOM 608 C C . LEU A 1 77 ? -15.642 6.742 43.261 1.00 89.69 77 LEU A C 1
ATOM 610 O O . LEU A 1 77 ? -16.238 6.299 44.239 1.00 89.69 77 LEU A O 1
ATOM 614 N N . ARG A 1 78 ? -15.080 7.956 43.266 1.00 90.25 78 ARG A N 1
ATOM 615 C CA . ARG A 1 78 ? -15.166 8.910 44.375 1.00 90.25 78 ARG A CA 1
ATOM 616 C C . ARG A 1 78 ? -16.542 9.570 44.502 1.00 90.25 78 ARG A C 1
ATOM 618 O O . ARG A 1 78 ? -16.836 10.090 45.571 1.00 90.25 78 ARG A O 1
ATOM 625 N N . MET A 1 79 ? -17.396 9.508 43.477 1.00 92.19 79 MET A N 1
ATOM 626 C CA . MET A 1 79 ? -18.730 10.120 43.495 1.00 92.19 79 MET A CA 1
ATOM 627 C C . MET A 1 79 ? -19.545 9.690 44.725 1.00 92.19 79 MET A C 1
ATOM 629 O O . MET A 1 79 ? -20.201 10.520 45.346 1.00 92.19 79 MET A O 1
ATOM 633 N N . VAL A 1 80 ? -19.426 8.429 45.152 1.00 91.44 80 VAL A N 1
ATOM 634 C CA . VAL A 1 80 ? -20.147 7.900 46.326 1.00 91.44 80 VAL A CA 1
ATOM 635 C C . VAL A 1 80 ? -19.721 8.524 47.662 1.00 91.44 80 VAL A C 1
ATOM 637 O O . VAL A 1 80 ? -20.395 8.374 48.683 1.00 91.44 80 VAL A O 1
ATOM 640 N N . GLU A 1 81 ? -18.589 9.226 47.670 1.00 92.12 81 GLU A N 1
ATOM 641 C CA . GLU A 1 81 ? -18.052 9.936 48.828 1.00 92.12 81 GLU A CA 1
ATOM 642 C C . GLU A 1 81 ? -18.380 11.430 48.815 1.00 92.12 81 GLU A C 1
ATOM 644 O O . GLU A 1 81 ? -18.114 12.096 49.811 1.00 92.12 81 GLU A O 1
ATOM 649 N N . HIS A 1 82 ? -18.955 11.957 47.731 1.00 93.06 82 HIS A N 1
ATOM 650 C CA . HIS A 1 82 ? -19.331 13.365 47.641 1.00 93.06 82 HIS A CA 1
ATOM 651 C C . HIS A 1 82 ? -20.542 13.655 48.535 1.00 93.06 82 HIS A C 1
ATOM 653 O O . HIS A 1 82 ? -21.510 12.890 48.547 1.00 93.06 82 HIS A O 1
ATOM 659 N N . ASP A 1 83 ? -20.515 14.787 49.241 1.00 91.19 83 ASP A N 1
ATOM 660 C CA . ASP A 1 83 ? -21.550 15.142 50.220 1.00 91.19 83 ASP A CA 1
ATOM 661 C C . ASP A 1 83 ? -22.944 15.220 49.586 1.00 91.19 83 ASP A C 1
ATOM 663 O O . ASP A 1 83 ? -23.885 14.618 50.100 1.00 91.19 83 ASP A O 1
ATOM 667 N N . GLY A 1 84 ? -23.057 15.827 48.398 1.00 91.38 84 GLY A N 1
ATOM 668 C CA . GLY A 1 84 ? -24.331 15.917 47.677 1.00 91.38 84 GLY A CA 1
ATOM 669 C C . GLY A 1 84 ? -24.927 14.553 47.306 1.00 91.38 84 GLY A C 1
ATOM 670 O O . GLY A 1 84 ? -26.132 14.352 47.428 1.00 91.38 84 GLY A O 1
ATOM 671 N N . PHE A 1 85 ? -24.097 13.575 46.920 1.00 91.88 85 PHE A N 1
ATOM 672 C CA . PHE A 1 85 ? -24.581 12.219 46.628 1.00 91.88 85 PHE A CA 1
ATOM 673 C C . PHE A 1 85 ? -25.063 11.505 47.898 1.00 91.88 85 PHE A C 1
ATOM 675 O O . PHE A 1 85 ? -26.056 10.772 47.871 1.00 91.88 85 PHE A O 1
ATOM 682 N N . ARG A 1 86 ? -24.375 11.722 49.024 1.00 91.25 86 ARG A N 1
ATOM 683 C CA . ARG A 1 86 ? -24.736 11.132 50.318 1.00 91.25 86 ARG A CA 1
ATOM 684 C C . ARG A 1 86 ? -26.045 11.695 50.851 1.00 91.25 86 ARG A C 1
ATOM 686 O O . ARG A 1 86 ? -26.888 10.916 51.285 1.00 91.25 86 ARG A O 1
ATOM 693 N N . GLU A 1 87 ? -26.226 13.008 50.779 1.00 89.75 87 GLU A N 1
ATOM 694 C CA . GLU A 1 87 ? -27.456 13.683 51.197 1.00 89.75 87 GLU A CA 1
ATOM 695 C C . GLU A 1 87 ? -28.648 13.273 50.321 1.00 89.75 87 GLU A C 1
ATOM 697 O O . GLU A 1 87 ? -29.703 12.889 50.836 1.00 89.75 87 GLU A O 1
ATOM 702 N N . TYR A 1 88 ? -28.449 13.236 49.000 1.00 92.06 88 TYR A N 1
ATOM 703 C CA . TYR A 1 88 ? -29.441 12.735 48.050 1.00 92.06 88 TYR A CA 1
ATOM 704 C C . TYR A 1 88 ? -29.860 11.290 48.364 1.00 92.06 88 TYR A C 1
ATOM 706 O O . TYR A 1 88 ? -31.046 10.991 48.502 1.00 92.06 88 TYR A O 1
ATOM 714 N N . SER A 1 89 ? -28.886 10.393 48.551 1.00 89.88 89 SER A N 1
ATOM 715 C CA . SER A 1 89 ? -29.146 8.976 48.836 1.00 89.88 89 SER A CA 1
ATOM 716 C C . SER A 1 89 ? -29.835 8.765 50.187 1.00 89.88 89 SER A C 1
ATOM 718 O O . SER A 1 89 ? -30.734 7.931 50.291 1.00 89.88 89 SER A O 1
ATOM 720 N N . ALA A 1 90 ? -29.447 9.529 51.213 1.00 86.94 90 ALA A N 1
ATOM 721 C CA . ALA A 1 90 ? -30.062 9.476 52.539 1.00 86.94 90 ALA A CA 1
ATOM 722 C C . ALA A 1 90 ? -31.523 9.951 52.517 1.00 86.94 90 ALA A C 1
ATOM 724 O O . ALA A 1 90 ? -32.355 9.396 53.233 1.00 86.94 90 ALA A O 1
ATOM 725 N N . THR A 1 91 ? -31.836 10.931 51.664 1.00 88.56 91 THR A N 1
ATOM 726 C CA . THR A 1 91 ? -33.205 11.426 51.459 1.00 88.56 91 THR A CA 1
ATOM 727 C C . THR A 1 91 ? -34.076 10.392 50.745 1.00 88.56 91 THR A C 1
ATOM 729 O O . THR A 1 91 ? -35.228 10.195 51.121 1.00 88.56 91 THR A O 1
ATOM 732 N N . LEU A 1 92 ? -33.530 9.695 49.740 1.00 86.50 92 LEU A N 1
ATOM 733 C CA . LEU A 1 92 ? -34.255 8.646 49.016 1.00 86.50 92 LEU A CA 1
ATOM 734 C C . LEU A 1 92 ? -34.509 7.395 49.861 1.00 86.50 92 LEU A C 1
ATOM 736 O O . LEU A 1 92 ? -35.582 6.796 49.781 1.00 86.50 92 LEU A O 1
ATOM 740 N N . GLN A 1 93 ? -33.510 6.953 50.626 1.00 85.81 93 GLN A N 1
ATOM 741 C CA . GLN A 1 93 ? -33.602 5.734 51.418 1.00 85.81 93 GLN A CA 1
ATOM 742 C C . GLN A 1 93 ? -32.762 5.846 52.700 1.00 85.81 93 GLN A C 1
ATOM 744 O O . GLN A 1 93 ? -31.573 5.522 52.687 1.00 85.81 93 GLN A O 1
ATOM 749 N N . PRO A 1 94 ? -33.378 6.216 53.837 1.00 83.69 94 PRO A N 1
ATOM 750 C CA . PRO A 1 94 ? -32.667 6.422 55.102 1.00 83.69 94 PRO A CA 1
ATOM 751 C C . PRO A 1 94 ? -31.946 5.178 55.645 1.00 83.69 94 PRO A C 1
ATOM 753 O O . PRO A 1 94 ? -30.998 5.299 56.420 1.00 83.69 94 PRO A O 1
ATOM 756 N N . LEU A 1 95 ? -32.370 3.969 55.251 1.00 82.31 95 LEU A N 1
ATOM 757 C CA . LEU A 1 95 ? -31.718 2.714 55.652 1.00 82.31 95 LEU A CA 1
ATOM 758 C C . LEU A 1 95 ? -30.455 2.397 54.831 1.00 82.31 95 LEU A C 1
ATOM 760 O O . LEU A 1 95 ? -29.693 1.492 55.190 1.00 82.31 95 LEU A O 1
ATOM 764 N N . PHE A 1 96 ? -30.205 3.123 53.737 1.00 85.31 96 PHE A N 1
ATOM 765 C CA . PHE A 1 96 ? -29.011 2.949 52.924 1.00 85.31 96 PHE A CA 1
ATOM 766 C C . PHE A 1 96 ? -27.805 3.618 53.585 1.00 85.31 96 PHE A C 1
ATOM 768 O O . PHE A 1 96 ? -27.701 4.838 53.681 1.00 85.31 96 PHE A O 1
ATOM 775 N N . LYS A 1 97 ? -26.849 2.798 54.028 1.00 83.19 97 LYS A N 1
ATOM 776 C CA . LYS A 1 97 ? -25.593 3.301 54.589 1.00 83.19 97 LYS A CA 1
ATOM 777 C C . LYS A 1 97 ? -24.659 3.778 53.469 1.00 83.19 97 LYS A C 1
ATOM 779 O O . LYS A 1 97 ? -24.401 2.979 52.561 1.00 83.19 97 LYS A O 1
ATOM 784 N N . PRO A 1 98 ? -24.083 4.994 53.571 1.00 80.50 98 PRO A N 1
ATOM 785 C CA . PRO A 1 98 ? -23.090 5.486 52.626 1.00 80.50 98 PRO A CA 1
ATOM 786 C C . PRO A 1 98 ? -21.945 4.492 52.449 1.00 80.50 98 PRO A C 1
ATOM 788 O O . PRO A 1 98 ? -21.449 3.903 53.413 1.00 80.50 98 PRO A O 1
ATOM 791 N N . VAL A 1 99 ? -21.521 4.309 51.205 1.00 88.50 99 VAL A N 1
ATOM 792 C CA . VAL A 1 99 ? -20.421 3.416 50.837 1.00 88.50 99 VAL A CA 1
ATOM 793 C C . VAL A 1 99 ? -19.165 4.223 50.539 1.00 88.50 99 VAL A C 1
ATOM 795 O O . VAL A 1 99 ? -19.233 5.376 50.122 1.00 88.50 99 VAL A O 1
ATOM 798 N N . SER A 1 100 ? -18.003 3.620 50.774 1.00 89.50 100 SER A N 1
ATOM 799 C CA . SER A 1 100 ? -16.725 4.196 50.357 1.00 89.50 100 SER A CA 1
ATOM 800 C C . SER A 1 100 ? -16.353 3.729 48.956 1.00 89.50 100 SER A C 1
ATOM 802 O O . SER A 1 100 ? -16.807 2.675 48.492 1.00 89.50 100 SER A O 1
ATOM 804 N N . ARG A 1 101 ? -15.432 4.456 48.320 1.00 89.94 101 ARG A N 1
ATOM 805 C CA . ARG A 1 101 ? -14.846 4.076 47.028 1.00 89.94 101 ARG A CA 1
ATOM 806 C C . ARG A 1 101 ? -14.270 2.655 47.041 1.00 89.94 101 ARG A C 1
ATOM 808 O O . ARG A 1 101 ? -14.347 1.946 46.046 1.00 89.94 101 ARG A O 1
ATOM 815 N N . ASN A 1 102 ? -13.737 2.207 48.183 1.00 89.31 102 ASN A N 1
ATOM 816 C CA . ASN A 1 102 ? -13.150 0.872 48.339 1.00 89.31 102 ASN A CA 1
ATOM 817 C C . ASN A 1 102 ? -14.217 -0.232 48.364 1.00 89.31 102 ASN A C 1
ATOM 819 O O . ASN A 1 102 ? -13.985 -1.321 47.844 1.00 89.31 102 ASN A O 1
ATOM 823 N N . ILE A 1 103 ? -15.382 0.038 48.965 1.00 87.31 103 ILE A N 1
ATOM 824 C CA . ILE A 1 103 ? -16.506 -0.908 48.987 1.00 87.31 103 ILE A CA 1
ATOM 825 C C . ILE A 1 103 ? -17.092 -1.044 47.582 1.00 87.31 103 ILE A C 1
ATOM 827 O O . ILE A 1 103 ? -17.300 -2.163 47.123 1.00 87.31 103 ILE A O 1
ATOM 831 N N . ILE A 1 104 ? -17.292 0.075 46.883 1.00 90.12 104 ILE A N 1
ATOM 832 C CA . ILE A 1 104 ? -17.768 0.060 45.496 1.00 90.12 104 ILE A CA 1
ATOM 833 C C . ILE A 1 104 ? -16.767 -0.618 44.570 1.00 90.12 104 ILE A C 1
ATOM 835 O O . ILE A 1 104 ? -17.172 -1.473 43.795 1.00 90.12 104 ILE A O 1
ATOM 839 N N . LYS A 1 105 ? -15.464 -0.343 44.713 1.00 88.69 105 LYS A N 1
ATOM 840 C CA . LYS A 1 105 ? -14.421 -1.070 43.978 1.00 88.69 105 LYS A CA 1
ATOM 841 C C . LYS A 1 105 ? -14.549 -2.582 44.175 1.00 88.69 105 LYS A C 1
ATOM 843 O O . LYS A 1 105 ? -14.494 -3.320 43.202 1.00 88.69 105 LYS A O 1
ATOM 848 N N . ARG A 1 106 ? -14.751 -3.050 45.413 1.00 87.50 106 ARG A N 1
ATOM 849 C CA . ARG A 1 106 ? -14.943 -4.482 45.689 1.00 87.50 106 ARG A CA 1
ATOM 850 C C . ARG A 1 106 ? -16.199 -5.033 45.012 1.00 87.50 106 ARG A C 1
ATOM 852 O O . ARG A 1 106 ? -16.139 -6.124 44.471 1.00 87.50 106 ARG A O 1
ATOM 859 N N . HIS A 1 107 ? -17.303 -4.288 45.014 1.00 86.88 107 HIS A N 1
ATOM 860 C CA . HIS A 1 107 ? -18.523 -4.703 44.319 1.00 86.88 107 HIS A CA 1
ATOM 861 C C . HIS A 1 107 ? -18.365 -4.721 42.796 1.00 86.88 107 HIS A C 1
ATOM 863 O O . HIS A 1 107 ? -18.881 -5.632 42.169 1.00 86.88 107 HIS A O 1
ATOM 869 N N . ILE A 1 108 ? -17.626 -3.778 42.207 1.00 88.75 108 ILE A N 1
ATOM 870 C CA . ILE A 1 108 ? -17.293 -3.796 40.775 1.00 88.75 108 ILE A CA 1
ATOM 871 C C . ILE A 1 108 ? -16.447 -5.028 40.442 1.00 88.75 108 ILE A C 1
ATOM 873 O O . ILE A 1 108 ? -16.745 -5.709 39.471 1.00 88.75 108 ILE A O 1
ATOM 877 N N . MET A 1 109 ? -15.447 -5.359 41.270 1.00 86.38 109 MET A N 1
ATOM 878 C CA . MET A 1 109 ? -14.664 -6.588 41.081 1.00 86.38 109 MET A CA 1
ATOM 879 C C . MET A 1 109 ? -15.528 -7.845 41.223 1.00 86.38 109 MET A C 1
ATOM 881 O O . MET A 1 109 ? -15.398 -8.747 40.418 1.00 86.38 109 MET A O 1
ATOM 885 N N . GLN A 1 110 ? -16.462 -7.877 42.178 1.00 85.56 110 GLN A N 1
ATOM 886 C CA . GLN A 1 110 ? -17.419 -8.982 42.297 1.00 85.56 110 GLN A CA 1
ATOM 887 C C . GLN A 1 110 ? -18.344 -9.087 41.086 1.00 85.56 110 GLN A C 1
ATOM 889 O O . GLN A 1 110 ? -18.662 -10.196 40.682 1.00 85.56 110 GLN A O 1
ATOM 894 N N . ILE A 1 111 ? -18.796 -7.958 40.528 1.00 84.50 111 ILE A N 1
ATOM 895 C CA . ILE A 1 111 ? -19.543 -7.956 39.268 1.00 84.50 111 ILE A CA 1
ATOM 896 C C . ILE A 1 111 ? -18.650 -8.554 38.190 1.00 84.50 111 ILE A C 1
ATOM 898 O O . ILE A 1 111 ? -19.066 -9.521 37.591 1.00 84.50 111 ILE A O 1
ATOM 902 N N . TYR A 1 112 ? -17.413 -8.088 38.019 1.00 83.19 112 TYR A N 1
ATOM 903 C CA . TYR A 1 112 ? -16.474 -8.661 37.052 1.00 83.19 112 TYR A CA 1
ATOM 904 C C . TYR A 1 112 ? -16.267 -10.175 37.223 1.00 83.19 112 TYR A C 1
ATOM 906 O O . TYR A 1 112 ? -16.377 -10.899 36.242 1.00 83.19 112 TYR A O 1
ATOM 914 N N . ASP A 1 113 ? -16.019 -10.665 38.441 1.00 81.00 113 ASP A N 1
ATOM 915 C CA . ASP A 1 113 ? -15.835 -12.098 38.709 1.00 81.00 113 ASP A CA 1
ATOM 916 C C . ASP A 1 113 ? -17.106 -12.883 38.350 1.00 81.00 113 ASP A C 1
ATOM 918 O O . ASP A 1 113 ? -17.047 -13.934 37.718 1.00 81.00 113 ASP A O 1
ATOM 922 N N . VAL A 1 114 ? -18.275 -12.328 38.683 1.00 77.12 114 VAL A N 1
ATOM 923 C CA . VAL A 1 114 ? -19.574 -12.894 38.315 1.00 77.12 114 VAL A CA 1
ATOM 924 C C . VAL A 1 114 ? -19.827 -12.795 36.810 1.00 77.12 114 VAL A C 1
ATOM 926 O O . VAL A 1 114 ? -20.333 -13.746 36.248 1.00 77.12 114 VAL A O 1
ATOM 929 N N . GLU A 1 115 ? -19.483 -11.724 36.109 1.00 74.12 115 GLU A N 1
ATOM 930 C CA . GLU A 1 115 ? -19.656 -11.634 34.653 1.00 74.12 115 GLU A CA 1
ATOM 931 C C . GLU A 1 115 ? -18.705 -12.608 33.931 1.00 74.12 115 GLU A C 1
ATOM 933 O O . GLU A 1 115 ? -19.074 -13.269 32.958 1.00 74.12 115 GLU A O 1
ATOM 938 N N . LYS A 1 116 ? -17.495 -12.779 34.478 1.00 72.62 116 LYS A N 1
ATOM 939 C CA . LYS A 1 116 ? -16.499 -13.750 34.022 1.00 72.62 116 LYS A CA 1
ATOM 940 C C . LYS A 1 116 ? -16.986 -15.197 34.204 1.00 72.62 116 LYS A C 1
ATOM 942 O O . LYS A 1 116 ? -16.903 -15.971 33.253 1.00 72.62 116 LYS A O 1
ATOM 947 N N . GLU A 1 117 ? -17.508 -15.555 35.385 1.00 65.38 117 GLU A N 1
ATOM 948 C CA . GLU A 1 117 ? -17.945 -16.925 35.732 1.00 65.38 117 GLU A CA 1
ATOM 949 C C . GLU A 1 117 ? -19.415 -17.237 35.374 1.00 65.38 117 GLU A C 1
ATOM 951 O O . GLU A 1 117 ? -19.730 -18.306 34.855 1.00 65.38 117 GLU A O 1
ATOM 956 N N . LYS A 1 118 ? -20.341 -16.325 35.681 1.00 49.50 118 LYS A N 1
ATOM 957 C CA . LYS A 1 118 ? -21.807 -16.483 35.610 1.00 49.50 118 LYS A CA 1
ATOM 958 C C . LYS A 1 118 ? -22.403 -15.991 34.292 1.00 49.50 118 LYS A C 1
ATOM 960 O O . LYS A 1 118 ? -23.417 -16.542 33.864 1.00 49.50 118 LYS A O 1
ATOM 965 N N . GLU A 1 119 ? -21.806 -14.990 33.641 1.00 52.22 119 GLU A N 1
ATOM 966 C CA . GLU A 1 119 ? -22.313 -14.426 32.376 1.00 52.22 119 GLU A CA 1
ATOM 967 C C . GLU A 1 119 ? -21.671 -15.041 31.131 1.00 52.22 119 GLU A C 1
ATOM 969 O O . GLU A 1 119 ? -21.640 -14.458 30.052 1.00 52.22 119 GLU A O 1
ATOM 974 N N . LYS A 1 120 ? -21.238 -16.298 31.249 1.00 60.44 120 LYS A N 1
ATOM 975 C CA . LYS A 1 120 ? -20.933 -17.149 30.104 1.00 60.44 120 LYS A CA 1
ATOM 976 C C . LYS A 1 120 ? -19.796 -16.651 29.213 1.00 60.44 120 LYS A C 1
ATOM 978 O O . LYS A 1 120 ? -19.636 -17.247 28.166 1.00 60.44 120 LYS A O 1
ATOM 983 N N . THR A 1 121 ? -18.988 -15.642 29.556 1.00 64.25 121 THR A N 1
ATOM 984 C CA . THR A 1 121 ? -17.927 -15.199 28.626 1.00 64.25 121 THR A CA 1
ATOM 985 C C . THR A 1 121 ? -16.904 -16.313 28.397 1.00 64.25 121 THR A C 1
ATOM 987 O O . THR A 1 121 ? -16.641 -16.639 27.248 1.00 64.25 121 THR A O 1
ATOM 990 N N . ILE A 1 122 ? -16.423 -16.987 29.451 1.00 68.06 122 ILE A N 1
ATOM 991 C CA . ILE A 1 122 ? -15.557 -18.173 29.293 1.00 68.06 122 ILE A CA 1
ATOM 992 C C . ILE A 1 122 ? -16.294 -19.283 28.539 1.00 68.06 122 ILE A C 1
ATOM 994 O O . ILE A 1 122 ? -15.782 -19.774 27.546 1.00 68.06 122 ILE A O 1
ATOM 998 N N . SER A 1 123 ? -17.536 -19.610 28.910 1.00 67.62 123 SER A N 1
ATOM 999 C CA . SER A 1 123 ? -18.285 -20.657 28.198 1.00 67.62 123 SER A CA 1
ATOM 1000 C C . SER A 1 123 ? -18.639 -20.297 26.749 1.00 67.62 123 SER A C 1
ATOM 1002 O O . SER A 1 123 ? -18.851 -21.186 25.942 1.00 67.62 123 SER A O 1
ATOM 1004 N N . VAL A 1 124 ? -18.744 -19.010 26.409 1.00 71.62 124 VAL A N 1
ATOM 1005 C CA . VAL A 1 124 ? -18.968 -18.507 25.048 1.00 71.62 124 VAL A CA 1
ATOM 1006 C C . VAL A 1 124 ? -17.669 -18.621 24.273 1.00 71.62 124 VAL A C 1
ATOM 1008 O O . VAL A 1 124 ? -17.717 -19.073 23.142 1.00 71.62 124 VAL A O 1
ATOM 1011 N N . LEU A 1 125 ? -16.526 -18.281 24.875 1.00 69.69 125 LEU A N 1
ATOM 1012 C CA . LEU A 1 125 ? -15.208 -18.487 24.273 1.00 69.69 125 LEU A CA 1
ATOM 1013 C C . LEU A 1 125 ? -14.915 -19.987 24.063 1.00 69.69 125 LEU A C 1
ATOM 1015 O O . LEU A 1 125 ? -14.405 -20.348 23.012 1.00 69.69 125 LEU A O 1
ATOM 1019 N N . GLU A 1 126 ? -15.295 -20.856 25.008 1.00 68.31 126 GLU A N 1
ATOM 1020 C CA . GLU A 1 126 ? -15.135 -22.319 24.924 1.00 68.31 126 GLU A CA 1
ATOM 1021 C C . GLU A 1 126 ? -16.127 -22.983 23.956 1.00 68.31 126 GLU A C 1
ATOM 1023 O O . GLU A 1 126 ? -15.770 -23.918 23.244 1.00 68.31 126 GLU A O 1
ATOM 1028 N N . ALA A 1 127 ? -17.385 -22.530 23.925 1.00 69.44 127 ALA A N 1
ATOM 1029 C CA . ALA A 1 127 ? -18.392 -23.051 22.999 1.00 69.44 127 ALA A CA 1
ATOM 1030 C C . ALA A 1 127 ? -18.214 -22.511 21.575 1.00 69.44 127 ALA A C 1
ATOM 1032 O O . ALA A 1 127 ? -18.769 -23.085 20.632 1.00 69.44 127 ALA A O 1
ATOM 1033 N N . ASN A 1 128 ? -17.478 -21.409 21.413 1.00 70.94 128 ASN A N 1
ATOM 1034 C CA . ASN A 1 128 ? -17.248 -20.808 20.117 1.00 70.94 128 ASN A CA 1
ATOM 1035 C C . ASN A 1 128 ? -16.403 -21.737 19.246 1.00 70.94 128 ASN A C 1
ATOM 1037 O O . ASN A 1 128 ? -15.268 -22.077 19.563 1.00 70.94 128 ASN A O 1
ATOM 1041 N N . ARG A 1 129 ? -16.967 -22.115 18.101 1.00 65.12 129 ARG A N 1
ATOM 1042 C CA . ARG A 1 129 ? -16.295 -22.979 17.125 1.00 65.12 129 ARG A CA 1
ATOM 1043 C C . ARG A 1 129 ? -15.325 -22.218 16.222 1.00 65.12 129 ARG A C 1
ATOM 1045 O O . ARG A 1 129 ? -14.626 -22.849 15.435 1.00 65.12 129 ARG A O 1
ATOM 1052 N N . SER A 1 130 ? -15.329 -20.884 16.262 1.00 66.00 130 SER A N 1
ATOM 1053 C CA . SER A 1 130 ? -14.415 -20.051 15.475 1.00 66.00 130 SER A CA 1
ATOM 1054 C C . SER A 1 130 ? -13.120 -19.770 16.222 1.00 66.00 130 SER A C 1
ATOM 1056 O O . SER A 1 130 ? -13.067 -19.782 17.453 1.00 66.00 130 SER A O 1
ATOM 1058 N N . ARG A 1 131 ? -12.084 -19.417 15.467 1.00 67.50 131 ARG A N 1
ATOM 1059 C CA . ARG A 1 131 ? -10.856 -18.858 16.032 1.00 67.50 131 ARG A CA 1
ATOM 1060 C C . ARG A 1 131 ? -11.149 -17.520 16.712 1.00 67.50 131 ARG A C 1
ATOM 1062 O O . ARG A 1 131 ? -12.065 -16.791 16.318 1.00 67.50 131 ARG A O 1
ATOM 1069 N N . ILE A 1 132 ? -10.362 -17.212 17.740 1.00 70.19 132 ILE A N 1
ATOM 1070 C CA . ILE A 1 132 ? -10.436 -15.957 18.493 1.00 70.19 132 ILE A CA 1
ATOM 1071 C C . ILE A 1 132 ? -9.206 -15.126 18.128 1.00 70.19 132 ILE A C 1
ATOM 1073 O O . ILE A 1 132 ? -8.084 -15.553 18.341 1.00 70.19 132 ILE A O 1
ATOM 1077 N N . SER A 1 133 ? -9.373 -13.927 17.586 1.00 67.75 133 SER A N 1
ATOM 1078 C CA . SER A 1 133 ? -8.258 -12.997 17.384 1.00 67.75 133 SER A CA 1
ATOM 1079 C C . SER A 1 133 ? -7.991 -12.208 18.662 1.00 67.75 133 SER A C 1
ATOM 1081 O O . SER A 1 133 ? -8.916 -11.740 19.317 1.00 67.75 133 SER A O 1
ATOM 1083 N N . ILE A 1 134 ? -6.725 -12.026 19.024 1.00 67.31 134 ILE A N 1
ATOM 1084 C CA . ILE A 1 134 ? -6.321 -11.215 20.171 1.00 67.31 134 ILE A CA 1
ATOM 1085 C C . ILE A 1 134 ? -5.663 -9.939 19.656 1.00 67.31 134 ILE A C 1
ATOM 1087 O O . ILE A 1 134 ? -4.820 -9.970 18.767 1.00 67.31 134 ILE A O 1
ATOM 1091 N N . THR A 1 135 ? -5.998 -8.794 20.231 1.00 66.81 135 THR A N 1
ATOM 1092 C CA . THR A 1 135 ? -5.242 -7.558 20.026 1.00 66.81 135 THR A CA 1
ATOM 1093 C C . THR A 1 135 ? -4.679 -7.058 21.332 1.00 66.81 135 THR A C 1
ATOM 1095 O O . THR A 1 135 ? -5.393 -7.027 22.338 1.00 66.81 135 THR A O 1
ATOM 1098 N N . THR A 1 136 ? -3.435 -6.597 21.295 1.00 66.19 136 THR A N 1
ATOM 1099 C CA . THR A 1 136 ? -2.810 -5.891 22.410 1.00 66.19 136 THR A CA 1
ATOM 1100 C C . THR A 1 136 ? -2.600 -4.428 22.045 1.00 66.19 136 THR A C 1
ATOM 1102 O O . THR A 1 136 ? -2.058 -4.100 20.989 1.00 66.19 136 THR A O 1
ATOM 1105 N N . ASP A 1 137 ? -3.062 -3.545 22.922 1.00 62.78 137 ASP A N 1
ATOM 1106 C CA . ASP A 1 137 ? -2.793 -2.110 22.853 1.00 62.78 137 ASP A CA 1
ATOM 1107 C C . ASP A 1 137 ? -1.891 -1.736 24.027 1.00 62.78 137 ASP A C 1
ATOM 1109 O O . ASP A 1 137 ? -2.206 -2.071 25.172 1.00 62.78 137 ASP A O 1
ATOM 1113 N N . MET A 1 138 ? -0.754 -1.096 23.752 1.00 66.06 138 MET A N 1
ATOM 1114 C CA . MET A 1 138 ? 0.244 -0.770 24.765 1.00 66.06 138 MET A CA 1
ATOM 1115 C C . MET A 1 138 ? 0.570 0.716 24.757 1.00 66.06 138 MET A C 1
ATOM 1117 O O . MET A 1 138 ? 0.961 1.290 23.746 1.00 66.06 138 MET A O 1
ATOM 1121 N N . TRP A 1 139 ? 0.502 1.347 25.926 1.00 64.12 139 TRP A N 1
ATOM 1122 C CA . TRP A 1 139 ? 0.869 2.750 26.065 1.00 64.12 139 TRP A CA 1
ATOM 1123 C C . TRP A 1 139 ? 1.560 3.027 27.388 1.00 64.12 139 TRP A C 1
ATOM 1125 O O . TRP A 1 139 ? 1.314 2.393 28.415 1.00 64.12 139 TRP A O 1
ATOM 1135 N N . THR A 1 140 ? 2.394 4.061 27.376 1.00 67.62 140 THR A N 1
ATOM 1136 C CA . THR A 1 140 ? 3.053 4.565 28.578 1.00 67.62 140 THR A CA 1
ATOM 1137 C C . THR A 1 140 ? 2.358 5.837 29.031 1.00 67.62 140 THR A C 1
ATOM 1139 O O . THR A 1 140 ? 2.306 6.832 28.307 1.00 67.62 140 THR A O 1
ATOM 1142 N N . SER A 1 141 ? 1.837 5.833 30.257 1.00 69.06 141 SER A N 1
ATOM 1143 C CA . SER A 1 141 ? 1.266 7.030 30.873 1.00 69.06 141 SER A CA 1
ATOM 1144 C C . SER A 1 141 ? 2.340 8.112 30.998 1.00 69.06 141 SER A C 1
ATOM 1146 O O . SER A 1 141 ? 3.316 7.943 31.732 1.00 69.06 141 SER A O 1
ATOM 1148 N N . SER A 1 142 ? 2.141 9.244 30.320 1.00 57.00 142 SER A N 1
ATOM 1149 C CA . SER A 1 142 ? 3.086 10.371 30.282 1.00 57.00 142 SER A CA 1
ATOM 1150 C C . SER A 1 142 ? 3.408 10.946 31.664 1.00 57.00 142 SER A C 1
ATOM 1152 O O . SER A 1 142 ? 4.532 11.371 31.915 1.00 57.00 142 SER A O 1
ATOM 1154 N N . HIS A 1 143 ? 2.440 10.916 32.581 1.00 64.38 143 HIS A N 1
ATOM 1155 C CA . HIS A 1 143 ? 2.570 11.494 33.918 1.00 64.38 143 HIS A CA 1
ATOM 1156 C C . HIS A 1 143 ? 3.213 10.531 34.919 1.00 64.38 143 HIS A C 1
ATOM 1158 O O . HIS A 1 143 ? 3.947 10.959 35.804 1.00 64.38 143 HIS A O 1
ATOM 1164 N N . GLN A 1 144 ? 2.931 9.230 34.797 1.00 64.31 144 GLN A N 1
ATOM 1165 C CA . GLN A 1 144 ? 3.386 8.222 35.761 1.00 64.31 144 GLN A CA 1
ATOM 1166 C C . GLN A 1 144 ? 4.593 7.416 35.270 1.00 64.31 144 GLN A C 1
ATOM 1168 O O . GLN A 1 144 ? 5.167 6.670 36.058 1.00 64.31 144 GLN A O 1
ATOM 1173 N N . LYS A 1 145 ? 4.966 7.545 33.986 1.00 66.56 145 LYS A N 1
ATOM 1174 C CA . LYS A 1 145 ? 5.967 6.708 33.299 1.00 66.56 145 LYS A CA 1
ATOM 1175 C C . LYS A 1 145 ? 5.711 5.206 33.487 1.00 66.56 145 LYS A C 1
ATOM 1177 O O . LYS A 1 145 ? 6.638 4.413 33.604 1.00 66.56 145 LYS A O 1
ATOM 1182 N N . LYS A 1 146 ? 4.432 4.832 33.555 1.00 73.88 146 LYS A N 1
ATOM 1183 C CA . LYS A 1 146 ? 3.954 3.460 33.749 1.00 73.88 146 LYS A CA 1
ATOM 1184 C C . LYS A 1 146 ? 3.413 2.915 32.436 1.00 73.88 146 LYS A C 1
ATOM 1186 O O . LYS A 1 146 ? 2.584 3.590 31.825 1.00 73.88 146 LYS A O 1
ATOM 1191 N N . GLY A 1 147 ? 3.878 1.735 32.035 1.00 69.06 147 GLY A N 1
ATOM 1192 C CA . GLY A 1 147 ? 3.358 1.009 30.881 1.00 69.06 147 GLY A CA 1
ATOM 1193 C C . GLY A 1 147 ? 2.078 0.263 31.240 1.00 69.06 147 GLY A C 1
ATOM 1194 O O . GLY A 1 147 ? 2.002 -0.388 32.284 1.00 69.06 147 GLY A O 1
ATOM 1195 N N . PHE A 1 148 ? 1.071 0.370 30.386 1.00 75.19 148 PHE A N 1
ATOM 1196 C CA . PHE A 1 148 ? -0.157 -0.405 30.468 1.00 75.19 148 PHE A CA 1
ATOM 1197 C C . PHE A 1 148 ? -0.371 -1.154 29.158 1.00 75.19 148 PHE A C 1
ATOM 1199 O O . PHE A 1 148 ? -0.041 -0.637 28.093 1.00 75.19 148 PHE A O 1
ATOM 1206 N N . MET A 1 149 ? -0.906 -2.367 29.260 1.00 74.12 149 MET A N 1
ATOM 1207 C CA . MET A 1 149 ? -1.267 -3.221 28.137 1.00 74.12 149 MET A CA 1
ATOM 1208 C C . MET A 1 149 ? -2.729 -3.640 28.282 1.00 74.12 149 MET A C 1
ATOM 1210 O O . MET A 1 149 ? -3.100 -4.256 29.281 1.00 74.12 149 MET A O 1
ATOM 1214 N N . ALA A 1 150 ? -3.561 -3.319 27.299 1.00 75.38 150 ALA A N 1
ATOM 1215 C CA . ALA A 1 150 ? -4.916 -3.841 27.192 1.00 75.38 150 ALA A CA 1
ATOM 1216 C C . ALA A 1 150 ? -4.929 -5.032 26.232 1.00 75.38 150 ALA A C 1
ATOM 1218 O O . ALA A 1 150 ? -4.487 -4.915 25.093 1.00 75.38 150 ALA A O 1
ATOM 1219 N N . VAL A 1 151 ? -5.448 -6.169 26.689 1.00 76.50 151 VAL A N 1
ATOM 1220 C CA . VAL A 1 151 ? -5.632 -7.386 25.891 1.00 76.50 151 VAL A CA 1
ATOM 1221 C C . VAL A 1 151 ? -7.111 -7.503 25.543 1.00 76.50 151 VAL A C 1
ATOM 1223 O O . VAL A 1 151 ? -7.950 -7.514 26.444 1.00 76.50 151 VAL A O 1
ATOM 1226 N N . THR A 1 152 ? -7.439 -7.590 24.257 1.00 78.00 152 THR A N 1
ATOM 1227 C CA . THR A 1 152 ? -8.822 -7.677 23.759 1.00 78.00 152 THR A CA 1
ATOM 1228 C C . THR A 1 152 ? -8.978 -8.888 22.854 1.00 78.00 152 THR A C 1
ATOM 1230 O O . THR A 1 152 ? -8.153 -9.086 21.970 1.00 78.00 152 THR A O 1
ATOM 1233 N N . ALA A 1 153 ? -10.026 -9.678 23.063 1.00 78.50 153 ALA A N 1
ATOM 1234 C CA . ALA A 1 153 ? -10.414 -10.792 22.212 1.00 78.50 153 ALA A CA 1
ATOM 1235 C C . ALA A 1 153 ? -11.519 -10.382 21.237 1.00 78.50 153 ALA A C 1
ATOM 1237 O O . ALA A 1 153 ? -12.477 -9.711 21.622 1.00 78.50 153 ALA A O 1
ATOM 1238 N N . HIS A 1 154 ? -11.397 -10.830 19.993 1.00 76.88 154 HIS A N 1
ATOM 1239 C CA . HIS A 1 154 ? -12.328 -10.594 18.899 1.00 76.88 154 HIS A CA 1
ATOM 1240 C C . HIS A 1 154 ? -12.697 -11.927 18.263 1.00 76.88 154 HIS A C 1
ATOM 1242 O O . HIS A 1 154 ? -11.822 -12.723 17.932 1.00 76.88 154 HIS A O 1
ATOM 1248 N N . PHE A 1 155 ? -13.984 -12.196 18.111 1.00 78.75 155 PHE A N 1
ATOM 1249 C CA . PHE A 1 155 ? -14.476 -13.428 17.497 1.00 78.75 155 PHE A CA 1
ATOM 1250 C C . PHE A 1 155 ? -15.859 -13.201 16.901 1.00 78.75 155 PHE A C 1
ATOM 1252 O O . PHE A 1 155 ? -16.536 -12.231 17.239 1.00 78.75 155 PHE A O 1
ATOM 1259 N N . ILE A 1 156 ? -16.281 -14.084 16.003 1.00 83.62 156 ILE A N 1
ATOM 1260 C CA . ILE A 1 156 ? -17.639 -14.079 15.463 1.00 83.62 156 ILE A CA 1
ATOM 1261 C C . ILE A 1 156 ? -18.378 -15.258 16.083 1.00 83.62 156 ILE A C 1
ATOM 1263 O O . ILE A 1 156 ? -17.959 -16.402 15.929 1.00 83.62 156 ILE A O 1
ATOM 1267 N N . ASP A 1 157 ? -19.464 -14.970 16.795 1.00 84.00 157 ASP A N 1
ATOM 1268 C CA . ASP A 1 157 ? -20.262 -16.003 17.453 1.00 84.00 157 ASP A CA 1
ATOM 1269 C C . ASP A 1 157 ? -21.129 -16.808 16.462 1.00 84.00 157 ASP A C 1
ATOM 1271 O O . ASP A 1 157 ? -21.214 -16.514 15.266 1.00 84.00 157 ASP A O 1
ATOM 1275 N N . ASP A 1 158 ? -21.830 -17.830 16.960 1.00 82.62 158 ASP A N 1
ATOM 1276 C CA . ASP A 1 158 ? -22.713 -18.670 16.137 1.00 82.62 158 ASP A CA 1
ATOM 1277 C C . ASP A 1 158 ? -23.907 -17.919 15.526 1.00 82.62 158 ASP A C 1
ATOM 1279 O O . ASP A 1 158 ? -24.519 -18.393 14.565 1.00 82.62 158 ASP A O 1
ATOM 1283 N N . SER A 1 159 ? -24.236 -16.733 16.043 1.00 84.25 159 SER A N 1
ATOM 1284 C CA . SER A 1 159 ? -25.255 -15.860 15.459 1.00 84.25 159 SER A CA 1
ATOM 1285 C C . SER A 1 159 ? -24.721 -14.997 14.309 1.00 84.25 159 SER A C 1
ATOM 1287 O O . SER A 1 159 ? -25.504 -14.268 13.689 1.00 84.25 159 SER A O 1
ATOM 1289 N N . TRP A 1 160 ? -23.432 -15.147 13.978 1.00 85.88 160 TRP A N 1
ATOM 1290 C CA . TRP A 1 160 ? -22.668 -14.312 13.055 1.00 85.88 160 TRP A CA 1
ATOM 1291 C C . TRP A 1 160 ? -22.570 -12.851 13.503 1.00 85.88 160 TRP A C 1
ATOM 1293 O O . TRP A 1 160 ? -22.502 -11.944 12.677 1.00 85.88 160 TRP A O 1
ATOM 1303 N N . ALA A 1 161 ? -22.551 -12.614 14.815 1.00 84.94 161 ALA A N 1
ATOM 1304 C CA . ALA A 1 161 ? -22.289 -11.296 15.369 1.00 84.94 161 ALA A CA 1
ATOM 1305 C C . ALA A 1 161 ? -20.818 -11.175 15.777 1.00 84.94 161 ALA A C 1
ATOM 1307 O O . ALA A 1 161 ? -20.257 -12.055 16.433 1.00 84.94 161 ALA A O 1
ATOM 1308 N N . MET A 1 162 ? -20.194 -10.060 15.395 1.00 84.62 162 MET A N 1
ATOM 1309 C CA . MET A 1 162 ? -18.847 -9.723 15.844 1.00 84.62 162 MET A CA 1
ATOM 1310 C C . MET A 1 162 ? -18.869 -9.367 17.333 1.00 84.62 162 MET A C 1
ATOM 1312 O O . MET A 1 162 ? -19.565 -8.446 17.761 1.00 84.62 162 MET A O 1
ATOM 1316 N N . GLN A 1 163 ? -18.076 -10.088 18.115 1.00 83.94 163 GLN A N 1
ATOM 1317 C CA . GLN A 1 163 ? -17.877 -9.880 19.540 1.00 83.94 163 GLN A CA 1
ATOM 1318 C C . GLN A 1 163 ? -16.481 -9.306 19.770 1.00 83.94 163 GLN A C 1
ATOM 1320 O O . GLN A 1 163 ? -15.497 -9.853 19.281 1.00 83.94 163 GLN A O 1
ATOM 1325 N N . SER A 1 164 ? -16.392 -8.226 20.548 1.00 83.56 164 SER A N 1
ATOM 1326 C CA . SER A 1 164 ? -15.125 -7.649 21.003 1.00 83.56 164 SER A CA 1
ATOM 1327 C C . SER A 1 164 ? -15.160 -7.503 22.519 1.00 83.56 164 SER A C 1
ATOM 1329 O O . SER A 1 164 ? -16.051 -6.849 23.065 1.00 83.56 164 SER A O 1
ATOM 1331 N N . ARG A 1 165 ? -14.239 -8.173 23.216 1.00 80.56 165 ARG A N 1
ATOM 1332 C CA . ARG A 1 165 ? -14.232 -8.289 24.679 1.00 80.56 165 ARG A CA 1
ATOM 1333 C C . ARG A 1 165 ? -12.841 -7.998 25.223 1.00 80.56 165 ARG A C 1
ATOM 1335 O O . ARG A 1 165 ? -11.882 -8.690 24.897 1.00 80.56 165 ARG A O 1
ATOM 1342 N N . ILE A 1 166 ? -12.722 -6.984 26.078 1.00 81.06 166 ILE A N 1
ATOM 1343 C CA . ILE A 1 166 ? -11.464 -6.696 26.776 1.00 81.06 166 ILE A CA 1
ATOM 1344 C C . ILE A 1 166 ? -11.256 -7.779 27.837 1.00 81.06 166 ILE A C 1
ATOM 1346 O O . ILE A 1 166 ? -12.032 -7.877 28.785 1.00 81.06 166 ILE A O 1
ATOM 1350 N N . LEU A 1 167 ? -10.205 -8.581 27.672 1.00 78.31 167 LEU A N 1
ATOM 1351 C CA . LEU A 1 167 ? -9.850 -9.667 28.582 1.00 78.31 167 LEU A CA 1
ATOM 1352 C C . LEU A 1 167 ? -9.157 -9.137 29.835 1.00 78.31 167 LEU A C 1
ATOM 1354 O O . LEU A 1 167 ? -9.430 -9.577 30.952 1.00 78.31 167 LEU A O 1
ATOM 1358 N N . ARG A 1 168 ? -8.214 -8.204 29.666 1.00 79.69 168 ARG A N 1
ATOM 1359 C CA . ARG A 1 168 ? -7.466 -7.654 30.797 1.00 79.69 168 ARG A CA 1
ATOM 1360 C C . ARG A 1 168 ? -6.830 -6.315 30.483 1.00 79.69 168 ARG A C 1
ATOM 1362 O O . ARG A 1 168 ? -6.390 -6.059 29.369 1.00 79.69 168 ARG A O 1
ATOM 1369 N N . PHE A 1 169 ? -6.716 -5.506 31.527 1.00 82.00 169 PHE A N 1
ATOM 1370 C CA . PHE A 1 169 ? -5.889 -4.313 31.561 1.00 82.00 169 PHE A CA 1
ATOM 1371 C C . PHE A 1 169 ? -4.722 -4.543 32.525 1.00 82.00 169 PHE A C 1
ATOM 1373 O O . PHE A 1 169 ? -4.922 -4.686 33.733 1.00 82.00 169 PHE A O 1
ATOM 1380 N N . ILE A 1 170 ? -3.509 -4.625 31.990 1.00 79.56 170 ILE A N 1
ATOM 1381 C CA . ILE A 1 170 ? -2.310 -5.081 32.692 1.00 79.56 170 ILE A CA 1
ATOM 1382 C C . ILE A 1 170 ? -1.369 -3.902 32.895 1.00 79.56 170 ILE A C 1
ATOM 1384 O O . ILE A 1 170 ? -1.080 -3.154 31.966 1.00 79.56 170 ILE A O 1
ATOM 1388 N N . TYR A 1 171 ? -0.866 -3.737 34.116 1.00 82.44 171 TYR A N 1
ATOM 1389 C CA . TYR A 1 171 ? 0.294 -2.887 34.353 1.00 82.44 171 TYR A CA 1
ATOM 1390 C C . TYR A 1 171 ? 1.559 -3.682 34.033 1.00 82.44 171 TYR A C 1
ATOM 1392 O O . TYR A 1 171 ? 1.802 -4.714 34.654 1.00 82.44 171 TYR A O 1
ATOM 1400 N N . VAL A 1 172 ? 2.366 -3.180 33.103 1.00 73.69 172 VAL A N 1
ATOM 1401 C CA . VAL A 1 172 ? 3.632 -3.799 32.713 1.00 73.69 172 VAL A CA 1
ATOM 1402 C C . VAL A 1 172 ? 4.768 -2.920 33.247 1.00 73.69 172 VAL A C 1
ATOM 1404 O O . VAL A 1 172 ? 4.858 -1.749 32.865 1.00 73.69 172 VAL A O 1
ATOM 1407 N N . PRO A 1 173 ? 5.630 -3.419 34.151 1.00 71.69 173 PRO A N 1
ATOM 1408 C CA . PRO A 1 173 ? 6.788 -2.662 34.611 1.00 71.69 173 PRO A CA 1
ATOM 1409 C C . PRO A 1 173 ? 7.836 -2.499 33.494 1.00 71.69 173 PRO A C 1
ATOM 1411 O O . PRO A 1 173 ? 7.897 -3.276 32.547 1.00 71.69 173 PRO A O 1
ATOM 1414 N N . CYS A 1 174 ? 8.654 -1.452 33.592 1.00 59.31 174 CYS A N 1
ATOM 1415 C CA . CYS A 1 174 ? 9.825 -1.256 32.730 1.00 59.31 174 CYS A CA 1
ATOM 1416 C C . CYS A 1 174 ? 10.980 -2.149 33.237 1.00 59.31 174 CYS A C 1
ATOM 1418 O O . CYS A 1 174 ? 11.154 -2.206 34.460 1.00 59.31 174 CYS A O 1
ATOM 1420 N N . PRO A 1 175 ? 11.786 -2.794 32.368 1.00 59.69 175 PRO A N 1
ATOM 1421 C CA . PRO A 1 175 ? 11.832 -2.675 30.904 1.00 59.69 175 PRO A CA 1
ATOM 1422 C C . PRO A 1 175 ? 10.758 -3.493 30.175 1.00 59.69 175 PRO A C 1
ATOM 1424 O O . PRO A 1 175 ? 10.455 -4.620 30.540 1.00 59.69 175 PRO A O 1
ATOM 1427 N N . HIS A 1 176 ? 10.201 -2.924 29.105 1.00 62.81 176 HIS A N 1
ATOM 1428 C CA . HIS A 1 176 ? 9.198 -3.570 28.250 1.00 62.81 176 HIS A CA 1
ATOM 1429 C C . HIS A 1 176 ? 9.852 -4.546 27.258 1.00 62.81 176 HIS A C 1
ATOM 1431 O O . HIS A 1 176 ? 9.749 -4.369 26.050 1.00 62.81 176 HIS A O 1
ATOM 1437 N N . THR A 1 177 ? 10.585 -5.543 27.757 1.00 56.53 177 THR A N 1
ATOM 1438 C CA . THR A 1 177 ? 11.224 -6.549 26.895 1.00 56.53 177 THR A CA 1
ATOM 1439 C C . THR A 1 177 ? 10.188 -7.472 26.262 1.00 56.53 177 THR A C 1
ATOM 1441 O O . THR A 1 177 ? 9.097 -7.659 26.803 1.00 56.53 177 THR A O 1
ATOM 1444 N N . ALA A 1 178 ? 10.550 -8.093 25.136 1.00 50.59 178 ALA A N 1
ATOM 1445 C CA . ALA A 1 178 ? 9.713 -9.095 24.484 1.00 50.59 178 ALA A CA 1
ATOM 1446 C C . ALA A 1 178 ? 9.393 -10.294 25.400 1.00 50.59 178 ALA A C 1
ATOM 1448 O O . ALA A 1 178 ? 8.344 -10.899 25.273 1.00 50.59 178 ALA A O 1
ATOM 1449 N N . GLU A 1 179 ? 10.241 -10.620 26.371 1.00 54.16 179 GLU A N 1
ATOM 1450 C CA . GLU A 1 179 ? 9.942 -11.668 27.357 1.00 54.16 179 GLU A CA 1
ATOM 1451 C C . GLU A 1 179 ? 8.857 -11.202 28.341 1.00 54.16 179 GLU A C 1
ATOM 1453 O O . GLU A 1 179 ? 7.860 -11.887 28.552 1.00 54.16 179 GLU A O 1
ATOM 1458 N N . THR A 1 180 ? 8.977 -9.974 28.857 1.00 60.97 180 THR A N 1
ATOM 1459 C CA . THR A 1 180 ? 8.082 -9.450 29.903 1.00 60.97 180 THR A CA 1
ATOM 1460 C C . THR A 1 180 ? 6.637 -9.292 29.423 1.00 60.97 180 THR A C 1
ATOM 1462 O O . THR A 1 180 ? 5.706 -9.601 30.165 1.00 60.97 180 THR A O 1
ATOM 1465 N N . LEU A 1 181 ? 6.403 -8.808 28.192 1.00 62.94 181 LEU A N 1
ATOM 1466 C CA . LEU A 1 181 ? 5.018 -8.738 27.686 1.00 62.94 181 LEU A CA 1
ATOM 1467 C C . LEU A 1 181 ? 4.503 -10.106 27.227 1.00 62.94 181 LEU A C 1
ATOM 1469 O O . LEU A 1 181 ? 3.290 -10.287 27.165 1.00 62.94 181 LEU A O 1
ATOM 1473 N N . CYS A 1 182 ? 5.394 -11.062 26.950 1.00 61.53 182 CYS A N 1
ATOM 1474 C CA . CYS A 1 182 ? 5.030 -12.409 26.531 1.00 61.53 182 CYS A CA 1
ATOM 1475 C C . CYS A 1 182 ? 4.476 -13.164 27.732 1.00 61.53 182 CYS A C 1
ATOM 1477 O O . CYS A 1 182 ? 3.377 -13.703 27.666 1.00 61.53 182 CYS A O 1
ATOM 1479 N N . GLU A 1 183 ? 5.186 -13.096 28.857 1.00 66.06 183 GLU A N 1
ATOM 1480 C CA . GLU A 1 183 ? 4.724 -13.590 30.152 1.00 66.06 183 GLU A CA 1
ATOM 1481 C C . GLU A 1 183 ? 3.397 -12.938 30.555 1.00 66.06 183 GLU A C 1
ATOM 1483 O O . GLU A 1 183 ? 2.421 -13.637 30.806 1.00 66.06 183 GLU A O 1
ATOM 1488 N N . ALA A 1 184 ? 3.305 -11.603 30.507 1.00 67.81 184 ALA A N 1
ATOM 1489 C CA . ALA A 1 184 ? 2.075 -10.892 30.862 1.00 67.81 184 ALA A CA 1
ATOM 1490 C C . ALA A 1 184 ? 0.871 -11.269 29.975 1.00 67.81 184 ALA A C 1
ATOM 1492 O O . ALA A 1 184 ? -0.271 -11.292 30.445 1.00 67.81 184 ALA A O 1
ATOM 1493 N N . LEU A 1 185 ? 1.104 -11.536 28.686 1.00 71.62 185 LEU A N 1
ATOM 1494 C CA . LEU A 1 185 ? 0.074 -12.007 27.765 1.00 71.62 185 LEU A CA 1
ATOM 1495 C C . LEU A 1 185 ? -0.297 -13.466 28.047 1.00 71.62 185 LEU A C 1
ATOM 1497 O O . LEU A 1 185 ? -1.482 -13.778 28.099 1.00 71.62 185 LEU A O 1
ATOM 1501 N N . ASN A 1 186 ? 0.685 -14.337 28.265 1.00 70.06 186 ASN A N 1
ATOM 1502 C CA . ASN A 1 186 ? 0.465 -15.749 28.557 1.00 70.06 186 ASN A CA 1
ATOM 1503 C C . ASN A 1 186 ? -0.323 -15.939 29.863 1.00 70.06 186 ASN A C 1
ATOM 1505 O O . ASN A 1 186 ? -1.318 -16.657 29.875 1.00 70.06 186 ASN A O 1
ATOM 1509 N N . ASP A 1 187 ? 0.029 -15.199 30.916 1.00 74.25 187 ASP A N 1
ATOM 1510 C CA . ASP A 1 187 ? -0.717 -15.169 32.179 1.00 74.25 187 ASP A CA 1
ATOM 1511 C C . ASP A 1 187 ? -2.173 -14.735 31.962 1.00 74.25 187 ASP A C 1
ATOM 1513 O O . ASP A 1 187 ? -3.101 -15.272 32.566 1.00 74.25 187 ASP A O 1
ATOM 1517 N N . CYS A 1 188 ? -2.398 -13.760 31.074 1.00 78.19 188 CYS A N 1
ATOM 1518 C CA . CYS A 1 188 ? -3.745 -13.340 30.706 1.00 78.19 188 CYS A CA 1
ATOM 1519 C C . CYS A 1 188 ? -4.511 -14.475 30.016 1.00 78.19 188 CYS A C 1
ATOM 1521 O O . CYS A 1 188 ? -5.639 -14.754 30.405 1.00 78.19 188 CYS A O 1
ATOM 1523 N N . LEU A 1 189 ? -3.922 -15.128 29.014 1.00 73.88 189 LEU A N 1
ATOM 1524 C CA . LEU A 1 189 ? -4.590 -16.185 28.251 1.00 73.88 189 LEU A CA 1
ATOM 1525 C C . LEU A 1 189 ? -4.911 -17.408 29.122 1.00 73.88 189 LEU A C 1
ATOM 1527 O O . LEU A 1 189 ? -6.046 -17.886 29.083 1.00 73.88 189 LEU A O 1
ATOM 1531 N N . MET A 1 190 ? -3.973 -17.826 29.979 1.00 74.31 190 MET A N 1
ATOM 1532 C CA . MET A 1 190 ? -4.183 -18.903 30.953 1.00 74.31 190 MET A CA 1
ATOM 1533 C C . MET A 1 190 ? -5.302 -18.566 31.946 1.00 74.31 190 MET A C 1
ATOM 1535 O O . MET A 1 190 ? -6.167 -19.393 32.224 1.00 74.31 190 MET A O 1
ATOM 1539 N N . ASP A 1 191 ? -5.366 -17.320 32.429 1.00 77.12 191 ASP A N 1
ATOM 1540 C CA . ASP A 1 191 ? -6.433 -16.875 33.336 1.00 77.12 191 ASP A CA 1
ATOM 1541 C C . ASP A 1 191 ? -7.837 -16.895 32.699 1.00 77.12 191 ASP A C 1
ATOM 1543 O O . ASP A 1 191 ? -8.843 -16.795 33.416 1.00 77.12 191 ASP A O 1
ATOM 1547 N N . TRP A 1 192 ? -7.915 -16.974 31.370 1.00 74.75 192 TRP A N 1
ATOM 1548 C CA . TRP A 1 192 ? -9.148 -17.078 30.592 1.00 74.75 192 TRP A CA 1
ATOM 1549 C C . TRP A 1 192 ? -9.365 -18.478 29.982 1.00 74.75 192 TRP A C 1
ATOM 1551 O O . TRP A 1 192 ? -10.338 -18.644 29.249 1.00 74.75 192 TRP A O 1
ATOM 1561 N N . ASN A 1 193 ? -8.525 -19.472 30.316 1.00 68.00 193 ASN A N 1
ATOM 1562 C CA . ASN A 1 193 ? -8.566 -20.847 29.788 1.00 68.00 193 ASN A CA 1
ATOM 1563 C C . ASN A 1 193 ? -8.464 -20.912 28.249 1.00 68.00 193 ASN A C 1
ATOM 1565 O O . ASN A 1 193 ? -9.051 -21.777 27.596 1.00 68.00 193 ASN A O 1
ATOM 1569 N N . ILE A 1 194 ? -7.753 -19.952 27.647 1.00 65.56 194 ILE A N 1
ATOM 1570 C CA . ILE A 1 194 ? -7.557 -19.855 26.195 1.00 65.56 194 ILE A CA 1
ATOM 1571 C C . ILE A 1 194 ? -6.312 -20.670 25.824 1.00 65.56 194 ILE A C 1
ATOM 1573 O O . ILE A 1 194 ? -5.313 -20.139 25.346 1.00 65.56 194 ILE A O 1
ATOM 1577 N N . ASP A 1 195 ? -6.379 -21.976 26.076 1.00 51.19 195 ASP A N 1
ATOM 1578 C CA . ASP A 1 195 ? -5.254 -22.904 25.885 1.00 51.19 195 ASP A CA 1
ATOM 1579 C C . ASP A 1 195 ? -5.360 -23.640 24.535 1.00 51.19 195 ASP A C 1
ATOM 1581 O O . ASP A 1 195 ? -4.366 -24.065 23.947 1.00 51.19 195 ASP A O 1
ATOM 1585 N N . HIS A 1 196 ? -6.594 -23.780 24.034 1.00 42.47 196 HIS A N 1
ATOM 1586 C CA . HIS A 1 196 ? -6.958 -24.573 22.854 1.00 42.47 196 HIS A CA 1
ATOM 1587 C C . HIS A 1 196 ? -7.434 -23.743 21.662 1.00 42.47 196 HIS A C 1
ATOM 1589 O O . HIS A 1 196 ? -7.726 -24.292 20.599 1.00 42.47 196 HIS A O 1
ATOM 1595 N N . VAL A 1 197 ? -7.543 -22.426 21.825 1.00 41.78 197 VAL A N 1
ATOM 1596 C CA . VAL A 1 197 ? -8.043 -21.561 20.763 1.00 41.78 197 VAL A CA 1
ATOM 1597 C C . VAL A 1 197 ? -6.858 -20.943 20.048 1.00 41.78 197 VAL A C 1
ATOM 1599 O O . VAL A 1 197 ? -6.132 -20.140 20.627 1.00 41.78 197 VAL A O 1
ATOM 1602 N N . PHE A 1 198 ? -6.693 -21.304 18.774 1.00 43.75 198 PHE A N 1
ATOM 1603 C CA . PHE A 1 198 ? -5.743 -20.669 17.865 1.00 43.75 198 PHE A CA 1
ATOM 1604 C C . PHE A 1 198 ? -5.985 -19.158 17.850 1.00 43.75 198 PHE A C 1
ATOM 1606 O O . PHE A 1 198 ? -6.911 -18.665 17.198 1.00 43.75 198 PHE A O 1
ATOM 1613 N N . ALA A 1 199 ? -5.158 -18.441 18.610 1.00 38.41 199 ALA A N 1
ATOM 1614 C CA . ALA A 1 199 ? -5.290 -17.019 18.834 1.00 38.41 199 ALA A CA 1
ATOM 1615 C C . ALA A 1 199 ? -4.332 -16.239 17.939 1.00 38.41 199 ALA A C 1
ATOM 1617 O O . ALA A 1 199 ? -3.122 -16.360 18.090 1.00 38.41 199 ALA A O 1
ATOM 1618 N N . ARG A 1 200 ? -4.854 -15.425 17.011 1.00 42.62 200 ARG A N 1
ATOM 1619 C CA . ARG A 1 200 ? -4.016 -14.552 16.168 1.00 42.62 200 ARG A CA 1
ATOM 1620 C C . ARG A 1 200 ? -3.834 -13.191 16.827 1.00 42.62 200 ARG A C 1
ATOM 1622 O O . ARG A 1 200 ? -4.821 -12.467 16.972 1.00 42.62 200 ARG A O 1
ATOM 1629 N N . LEU A 1 201 ? -2.596 -12.855 17.200 1.00 42.00 201 LEU A N 1
ATOM 1630 C CA . LEU A 1 201 ? -2.238 -11.603 17.869 1.00 42.00 201 LEU A CA 1
ATOM 1631 C C . LEU A 1 201 ? -2.015 -10.456 16.864 1.00 42.00 201 LEU A C 1
ATOM 1633 O O . LEU A 1 201 ? -1.230 -10.589 15.932 1.00 42.00 201 LEU A O 1
ATOM 1637 N N . SER A 1 202 ? -2.652 -9.305 17.079 1.00 37.91 202 SER A N 1
ATOM 1638 C CA . SER A 1 202 ? -2.367 -8.062 16.353 1.00 37.91 202 SER A CA 1
ATOM 1639 C C . SER A 1 202 ? -2.084 -6.919 17.333 1.00 37.91 202 SER A C 1
ATOM 1641 O O . SER A 1 202 ? -2.972 -6.467 18.057 1.00 37.91 202 SER A O 1
ATOM 1643 N N . VAL A 1 203 ? -0.843 -6.431 17.347 1.00 38.28 203 VAL A N 1
ATOM 1644 C CA . VAL A 1 203 ? -0.382 -5.331 18.215 1.00 38.28 203 VAL A CA 1
ATOM 1645 C C . VAL A 1 203 ? -0.668 -3.980 17.547 1.00 38.28 203 VAL A C 1
ATOM 1647 O O . VAL A 1 203 ? -0.449 -3.845 16.344 1.00 38.28 203 VAL A O 1
ATOM 1650 N N . ARG A 1 204 ? -1.119 -2.968 18.303 1.00 34.94 204 ARG A N 1
ATOM 1651 C CA . ARG A 1 204 ? -1.130 -1.547 17.884 1.00 34.94 204 ARG A CA 1
ATOM 1652 C C . ARG A 1 204 ? -0.007 -0.799 18.642 1.00 34.94 204 ARG A C 1
ATOM 1654 O O . ARG A 1 204 ? 0.118 -1.012 19.835 1.00 34.94 204 ARG A O 1
ATOM 1661 N N . GLU A 1 205 ? 0.840 -0.036 17.920 1.00 32.41 205 GLU A N 1
ATOM 1662 C CA . GLU A 1 205 ? 1.954 0.882 18.339 1.00 32.41 205 GLU A CA 1
ATOM 1663 C C . GLU A 1 205 ? 2.252 1.056 19.859 1.00 32.41 205 GLU A C 1
ATOM 1665 O O . GLU A 1 205 ? 1.339 1.285 20.627 1.00 32.41 205 GLU A O 1
ATOM 1670 N N . LYS A 1 206 ? 3.472 1.128 20.429 1.00 29.53 206 LYS A N 1
ATOM 1671 C CA . LYS A 1 206 ? 4.802 1.651 20.043 1.00 29.53 206 LYS A CA 1
ATOM 1672 C C . LYS A 1 206 ? 5.900 0.853 20.781 1.00 29.53 206 LYS A C 1
ATOM 1674 O O . LYS A 1 206 ? 5.774 0.554 21.962 1.00 29.53 206 LYS A O 1
ATOM 1679 N N . GLN A 1 207 ? 7.039 0.681 20.110 1.00 28.36 207 GLN A N 1
ATOM 1680 C CA . GLN A 1 207 ? 8.367 0.343 20.652 1.00 28.36 207 GLN A CA 1
ATOM 1681 C C . GLN A 1 207 ? 8.738 -1.117 20.968 1.00 28.36 207 GLN A C 1
ATOM 1683 O O . GLN A 1 207 ? 9.933 -1.384 20.920 1.00 28.36 207 GLN A O 1
ATOM 1688 N N . TYR A 1 208 ? 7.818 -2.063 21.182 1.00 31.83 208 TYR A N 1
ATOM 1689 C CA . TYR A 1 208 ? 8.189 -3.480 21.368 1.00 31.83 208 TYR A CA 1
ATOM 1690 C C . TYR A 1 208 ? 7.135 -4.430 20.804 1.00 31.83 208 TYR A C 1
ATOM 1692 O O . TYR A 1 208 ? 5.956 -4.095 20.716 1.00 31.83 208 TYR A O 1
ATOM 1700 N N . LYS A 1 209 ? 7.591 -5.606 20.378 1.00 28.91 209 LYS A N 1
ATOM 1701 C CA . LYS A 1 209 ? 6.854 -6.546 19.541 1.00 28.91 209 LYS A CA 1
ATOM 1702 C C . LYS A 1 209 ? 7.048 -7.958 20.058 1.00 28.91 209 LYS A C 1
ATOM 1704 O O . LYS A 1 209 ? 8.182 -8.386 20.274 1.00 28.91 209 LYS A O 1
ATOM 1709 N N . ILE A 1 210 ? 5.935 -8.658 20.215 1.00 30.36 210 ILE A N 1
ATOM 1710 C CA . ILE A 1 210 ? 5.879 -10.049 20.640 1.00 30.36 210 ILE A CA 1
ATOM 1711 C C . ILE A 1 210 ? 4.860 -10.741 19.764 1.00 30.36 210 ILE A C 1
ATOM 1713 O O . ILE A 1 210 ? 3.749 -10.242 19.606 1.00 30.36 210 ILE A O 1
ATOM 1717 N N . GLU A 1 211 ? 5.252 -11.886 19.235 1.00 28.77 211 GLU A N 1
ATOM 1718 C CA . GLU A 1 211 ? 4.402 -12.797 18.492 1.00 28.77 211 GLU A CA 1
ATOM 1719 C C . GLU A 1 211 ? 4.392 -14.112 19.285 1.00 28.77 211 GLU A C 1
ATOM 1721 O O . GLU A 1 211 ? 5.412 -14.788 19.387 1.00 28.77 211 GLU A O 1
ATOM 1726 N N . ILE A 1 212 ? 3.272 -14.424 19.944 1.00 29.34 212 ILE A N 1
ATOM 1727 C CA . ILE A 1 212 ? 3.005 -15.750 20.520 1.00 29.34 212 ILE A CA 1
ATOM 1728 C C . ILE A 1 212 ? 1.801 -16.289 19.758 1.00 29.34 212 ILE A C 1
ATOM 1730 O O . ILE A 1 212 ? 0.712 -15.732 19.893 1.00 29.34 212 ILE A O 1
ATOM 1734 N N . LEU A 1 213 ? 1.969 -17.364 18.988 1.00 31.25 213 LEU A N 1
ATOM 1735 C CA . LEU A 1 213 ? 0.839 -18.203 18.576 1.00 31.25 213 LEU A CA 1
ATOM 1736 C C . LEU A 1 213 ? 1.090 -19.585 19.180 1.00 31.25 213 LEU A C 1
ATOM 1738 O O . LEU A 1 213 ? 2.019 -20.285 18.784 1.00 31.25 213 LEU A O 1
ATOM 1742 N N . GLY A 1 214 ? 0.324 -19.942 20.207 1.00 29.58 214 GLY A N 1
ATOM 1743 C CA . GLY A 1 214 ? 0.449 -21.225 20.889 1.00 29.58 214 GLY A CA 1
ATOM 1744 C C . GLY A 1 214 ? -0.546 -22.250 20.354 1.00 29.58 214 GLY A C 1
ATOM 1745 O O . GLY A 1 214 ? -1.736 -21.966 20.297 1.00 29.58 214 GLY A O 1
ATOM 1746 N N . THR A 1 215 ? -0.043 -23.443 20.038 1.00 26.41 215 THR A N 1
ATOM 1747 C CA . THR A 1 215 ? -0.351 -24.665 20.802 1.00 26.41 215 THR A CA 1
ATOM 1748 C C . THR A 1 215 ? 0.958 -25.459 20.927 1.00 26.41 215 THR A C 1
ATOM 1750 O O . THR A 1 215 ? 1.604 -25.705 19.913 1.00 26.41 215 THR A O 1
ATOM 1753 N N . ASP A 1 216 ? 1.339 -25.808 22.163 1.00 29.25 216 ASP A N 1
ATOM 1754 C CA . ASP A 1 216 ? 2.604 -26.415 22.642 1.00 29.25 216 ASP A CA 1
ATOM 1755 C C . ASP A 1 216 ? 3.847 -25.502 22.797 1.00 29.25 216 ASP A C 1
ATOM 1757 O O . ASP A 1 216 ? 4.689 -25.361 21.911 1.00 29.25 216 ASP A O 1
ATOM 1761 N N . CYS A 1 217 ? 4.055 -24.982 24.017 1.00 33.59 217 CYS A N 1
ATOM 1762 C CA . CYS A 1 217 ? 5.236 -24.207 24.448 1.00 33.59 217 CYS A CA 1
ATOM 1763 C C . CYS A 1 217 ? 6.543 -25.033 24.579 1.00 33.59 217 CYS A C 1
ATOM 1765 O O . CYS A 1 217 ? 7.366 -24.767 25.458 1.00 33.59 217 CYS A O 1
ATOM 1767 N N . ARG A 1 218 ? 6.748 -26.064 23.749 1.00 28.56 218 ARG A N 1
ATOM 1768 C CA . ARG A 1 218 ? 7.952 -26.924 23.764 1.00 28.56 218 ARG A CA 1
ATOM 1769 C C . ARG A 1 218 ? 8.621 -27.136 22.403 1.00 28.56 218 ARG A C 1
ATOM 1771 O O . ARG A 1 218 ? 9.651 -27.805 22.361 1.00 28.56 218 ARG A O 1
ATOM 1778 N N . LEU A 1 219 ? 8.083 -26.583 21.319 1.00 29.06 219 LEU A N 1
ATOM 1779 C CA . LEU A 1 219 ? 8.624 -26.762 19.967 1.00 29.06 219 LEU A CA 1
ATOM 1780 C C . LEU A 1 219 ? 9.443 -25.543 19.518 1.00 29.06 219 LEU A C 1
ATOM 1782 O O . LEU A 1 219 ? 9.131 -24.407 19.872 1.00 29.06 219 LEU A O 1
ATOM 1786 N N . SER A 1 220 ? 10.514 -25.783 18.755 1.00 30.89 220 SER A N 1
ATOM 1787 C CA . SER A 1 220 ? 11.339 -24.720 18.175 1.00 30.89 220 SER A CA 1
ATOM 1788 C C . SER A 1 220 ? 10.578 -23.973 17.075 1.00 30.89 220 SER A C 1
ATOM 1790 O O . SER A 1 220 ? 9.715 -24.534 16.404 1.00 30.89 220 SER A O 1
ATOM 1792 N N . LEU A 1 221 ? 10.945 -22.713 16.823 1.00 31.64 221 LEU A N 1
ATOM 1793 C CA . LEU A 1 221 ? 10.351 -21.868 15.775 1.00 31.64 221 LEU A CA 1
ATOM 1794 C C . LEU A 1 221 ? 10.384 -22.523 14.373 1.00 31.64 221 LEU A C 1
ATOM 1796 O O . LEU A 1 221 ? 9.475 -22.345 13.569 1.00 31.64 221 LEU A O 1
ATOM 1800 N N . SER A 1 222 ? 11.404 -23.343 14.097 1.00 28.75 222 SER A N 1
ATOM 1801 C CA . SER A 1 222 ? 11.527 -24.146 12.872 1.00 28.75 222 SER A CA 1
ATOM 1802 C C . SER A 1 222 ? 10.511 -25.290 12.771 1.00 28.75 222 SER A C 1
ATOM 1804 O O . SER A 1 222 ? 10.164 -25.695 11.663 1.00 28.75 222 SER A O 1
ATOM 1806 N N . ASP A 1 223 ? 10.027 -25.813 13.897 1.00 33.28 223 ASP A N 1
ATOM 1807 C CA . ASP A 1 223 ? 8.934 -26.787 13.953 1.00 33.28 223 ASP A CA 1
ATOM 1808 C C . ASP A 1 223 ? 7.556 -26.101 13.982 1.00 33.28 223 ASP A C 1
ATOM 1810 O O . ASP A 1 223 ? 6.547 -26.722 13.662 1.00 33.28 223 ASP A O 1
ATOM 1814 N N . TRP A 1 224 ? 7.521 -24.793 14.253 1.00 36.47 224 TRP A N 1
ATOM 1815 C CA . TRP A 1 224 ? 6.320 -23.957 14.287 1.00 36.47 224 TRP A CA 1
ATOM 1816 C C . TRP A 1 224 ? 6.014 -23.245 12.956 1.00 36.47 224 TRP A C 1
ATOM 1818 O O . TRP A 1 224 ? 4.866 -23.188 12.535 1.00 36.47 224 TRP A O 1
ATOM 1828 N N . LEU A 1 225 ? 7.019 -22.826 12.179 1.00 29.22 225 LEU A N 1
ATOM 1829 C CA . LEU A 1 225 ? 6.808 -22.443 10.768 1.00 29.22 225 LEU A CA 1
ATOM 1830 C C . LEU A 1 225 ? 6.285 -23.630 9.934 1.00 29.22 225 LEU A C 1
ATOM 1832 O O . LEU A 1 225 ? 5.600 -23.456 8.923 1.00 29.22 225 LEU A O 1
ATOM 1836 N N . LYS A 1 226 ? 6.545 -24.864 10.391 1.00 32.19 226 LYS A N 1
ATOM 1837 C CA . LYS A 1 226 ? 5.898 -26.073 9.865 1.00 32.19 226 LYS A CA 1
ATOM 1838 C C . LYS A 1 226 ? 4.424 -26.196 10.294 1.00 32.19 226 LYS A C 1
ATOM 1840 O O . LYS A 1 226 ? 3.695 -26.859 9.556 1.00 32.19 226 LYS A O 1
ATOM 1845 N N . SER A 1 227 ? 3.995 -25.547 11.392 1.00 32.41 227 SER A N 1
ATOM 1846 C CA . SER A 1 227 ? 2.634 -25.553 11.972 1.00 32.41 227 SER A CA 1
ATOM 1847 C C . SER A 1 227 ? 1.725 -24.382 11.555 1.00 32.41 227 SER A C 1
ATOM 1849 O O . SER A 1 227 ? 0.527 -24.589 11.393 1.00 32.41 227 SER A O 1
ATOM 1851 N N . GLU A 1 228 ? 2.247 -23.198 11.222 1.00 32.34 228 GLU A N 1
ATOM 1852 C CA . GLU A 1 228 ? 1.493 -22.203 10.423 1.00 32.34 228 GLU A CA 1
ATOM 1853 C C . GLU A 1 228 ? 1.130 -22.786 9.051 1.00 32.34 228 GLU A C 1
ATOM 1855 O O . GLU A 1 228 ? 0.015 -22.647 8.540 1.00 32.34 228 GLU A O 1
ATOM 1860 N N . ASN A 1 229 ? 2.064 -23.567 8.515 1.00 35.25 229 ASN A N 1
ATOM 1861 C CA . ASN A 1 229 ? 1.825 -24.460 7.406 1.00 35.25 229 ASN A CA 1
ATOM 1862 C C . ASN A 1 229 ? 0.808 -25.555 7.720 1.00 35.25 229 ASN A C 1
ATOM 1864 O O . ASN A 1 229 ? 0.127 -25.947 6.793 1.00 35.25 229 ASN A O 1
ATOM 1868 N N . GLU A 1 230 ? 0.653 -26.029 8.961 1.00 34.97 230 GLU A N 1
ATOM 1869 C CA . GLU A 1 230 ? -0.431 -26.951 9.340 1.00 34.97 230 GLU A CA 1
ATOM 1870 C C . GLU A 1 230 ? -1.810 -26.289 9.286 1.00 34.97 230 GLU A C 1
ATOM 1872 O O . GLU A 1 230 ? -2.768 -26.991 9.044 1.00 34.97 230 GLU A O 1
ATOM 1877 N N . VAL A 1 231 ? -1.956 -24.962 9.394 1.00 36.88 231 VAL A N 1
ATOM 1878 C CA . VAL A 1 231 ? -3.256 -24.290 9.172 1.00 36.88 231 VAL A CA 1
ATOM 1879 C C . VAL A 1 231 ? -3.597 -24.226 7.687 1.00 36.88 231 VAL A C 1
ATOM 1881 O O . VAL A 1 231 ? -4.727 -24.507 7.304 1.00 36.88 231 VAL A O 1
ATOM 1884 N N . ILE A 1 232 ? -2.619 -23.883 6.843 1.00 36.44 232 ILE A N 1
ATOM 1885 C CA . ILE A 1 232 ? -2.778 -23.920 5.382 1.00 36.44 232 ILE A CA 1
ATOM 1886 C C . ILE A 1 232 ? -2.910 -25.370 4.900 1.00 36.44 232 ILE A C 1
ATOM 1888 O O . ILE A 1 232 ? -3.684 -25.619 3.988 1.00 36.44 232 ILE A O 1
ATOM 1892 N N . LYS A 1 233 ? -2.213 -26.331 5.520 1.00 35.78 233 LYS A N 1
ATOM 1893 C CA . LYS A 1 233 ? -2.351 -27.770 5.257 1.00 35.78 233 LYS A CA 1
ATOM 1894 C C . LYS A 1 233 ? -3.649 -28.323 5.822 1.00 35.78 233 LYS A C 1
ATOM 1896 O O . LYS A 1 233 ? -4.189 -29.183 5.175 1.00 35.78 233 LYS A O 1
ATOM 1901 N N . GLU A 1 234 ? -4.180 -27.854 6.951 1.00 39.03 234 GLU A N 1
ATOM 1902 C CA . GLU A 1 234 ? -5.486 -28.254 7.498 1.00 39.03 234 GLU A CA 1
ATOM 1903 C C . GLU A 1 234 ? -6.612 -27.638 6.664 1.00 39.03 234 GLU A C 1
ATOM 1905 O O . GLU A 1 234 ? -7.634 -28.274 6.465 1.00 39.03 234 GLU A O 1
ATOM 1910 N N . MET A 1 235 ? -6.431 -26.424 6.133 1.00 40.84 235 MET A N 1
ATOM 1911 C CA . MET A 1 235 ? -7.332 -25.824 5.145 1.00 40.84 235 MET A CA 1
ATOM 1912 C C . MET A 1 235 ? -7.259 -26.562 3.809 1.00 40.84 235 MET A C 1
ATOM 1914 O O . MET A 1 235 ? -8.305 -26.901 3.276 1.00 40.84 235 MET A O 1
ATOM 1918 N N . ALA A 1 236 ? -6.060 -26.861 3.301 1.00 38.84 236 ALA A N 1
ATOM 1919 C CA . ALA A 1 236 ? -5.866 -27.661 2.092 1.00 38.84 236 ALA A CA 1
ATOM 1920 C C . ALA A 1 236 ? -6.382 -29.093 2.278 1.00 38.84 236 ALA A C 1
ATOM 1922 O O . ALA A 1 236 ? -7.056 -29.589 1.400 1.00 38.84 236 ALA A O 1
ATOM 1923 N N . PHE A 1 237 ? -6.178 -29.696 3.451 1.00 42.22 237 PHE A N 1
ATOM 1924 C CA . PHE A 1 237 ? -6.687 -31.010 3.843 1.00 42.22 237 PHE A CA 1
ATOM 1925 C C . PHE A 1 237 ? -8.205 -30.993 4.016 1.00 42.22 237 PHE A C 1
ATOM 1927 O O . PHE A 1 237 ? -8.862 -31.920 3.580 1.00 42.22 237 PHE A O 1
ATOM 1934 N N . LYS A 1 238 ? -8.803 -29.944 4.599 1.00 41.50 238 LYS A N 1
ATOM 1935 C CA . LYS A 1 238 ? -10.269 -29.792 4.677 1.00 41.50 238 LYS A CA 1
ATOM 1936 C C . LYS A 1 238 ? -10.893 -29.569 3.302 1.00 41.50 238 LYS A C 1
ATOM 1938 O O . LYS A 1 238 ? -11.967 -30.097 3.058 1.00 41.50 238 LYS A O 1
ATOM 1943 N N . LEU A 1 239 ? -10.226 -28.814 2.429 1.00 43.84 239 LEU A N 1
ATOM 1944 C CA . LEU A 1 239 ? -10.604 -28.643 1.021 1.00 43.84 239 LEU A CA 1
ATOM 1945 C C . LEU A 1 239 ? -10.344 -29.922 0.198 1.00 43.84 239 LEU A C 1
ATOM 1947 O O . LEU A 1 239 ? -11.030 -30.167 -0.784 1.00 43.84 239 LEU A O 1
ATOM 1951 N N . GLY A 1 240 ? -9.391 -30.750 0.621 1.00 40.41 240 GLY A N 1
ATOM 1952 C CA . GLY A 1 240 ? -8.993 -32.007 -0.005 1.00 40.41 240 GLY A CA 1
ATOM 1953 C C . GLY A 1 240 ? -9.837 -33.225 0.362 1.00 40.41 240 GLY A C 1
ATOM 1954 O O . GLY A 1 240 ? -10.153 -34.072 -0.475 1.00 40.41 240 GLY A O 1
ATOM 1955 N N . ASP A 1 241 ? -10.297 -33.290 1.613 1.00 41.41 241 ASP A N 1
ATOM 1956 C CA . ASP A 1 241 ? -11.156 -34.364 2.123 1.00 41.41 241 ASP A CA 1
ATOM 1957 C C . ASP A 1 241 ? -12.573 -34.317 1.504 1.00 41.41 241 ASP A C 1
ATOM 1959 O O . ASP A 1 241 ? -13.289 -35.319 1.514 1.00 41.41 241 ASP A O 1
ATOM 1963 N N . GLU A 1 242 ? -12.965 -33.198 0.868 1.00 41.88 242 GLU A N 1
ATOM 1964 C CA . GLU A 1 242 ? -14.173 -33.118 0.025 1.00 41.88 242 GLU A CA 1
ATOM 1965 C C . GLU A 1 242 ? -14.124 -34.116 -1.148 1.00 41.88 242 GLU A C 1
ATOM 1967 O O . GLU A 1 242 ? -15.141 -34.720 -1.502 1.00 41.88 242 GLU A O 1
ATOM 1972 N N . ASN A 1 243 ? -12.934 -34.362 -1.709 1.00 39.34 243 ASN A N 1
ATOM 1973 C CA . ASN A 1 243 ? -12.747 -35.273 -2.840 1.00 39.34 243 ASN A CA 1
ATOM 1974 C C . ASN A 1 243 ? -12.646 -36.750 -2.412 1.00 39.34 243 ASN A C 1
ATOM 1976 O O . ASN A 1 243 ? -12.926 -37.652 -3.209 1.00 39.34 243 ASN A O 1
ATOM 1980 N N . SER A 1 244 ? -12.305 -37.033 -1.148 1.00 35.75 244 SER A N 1
ATOM 1981 C CA . SER A 1 244 ? -12.150 -38.404 -0.638 1.00 35.75 244 SER A CA 1
ATOM 1982 C C . SER A 1 244 ? -13.506 -39.097 -0.416 1.00 35.75 244 SER A C 1
ATOM 1984 O O . SER A 1 244 ? -13.668 -40.278 -0.744 1.00 35.75 244 SER A O 1
ATOM 1986 N N . ILE A 1 245 ? -14.519 -38.347 0.037 1.00 38.22 245 ILE A N 1
ATOM 1987 C CA . ILE A 1 245 ? -15.856 -38.859 0.387 1.00 38.22 245 ILE A CA 1
ATOM 1988 C C . ILE A 1 245 ? -16.646 -39.307 -0.858 1.00 38.22 245 ILE A C 1
ATOM 1990 O O . ILE A 1 245 ? -17.472 -40.221 -0.776 1.00 38.22 245 ILE A O 1
ATOM 1994 N N . HIS A 1 246 ? -16.357 -38.736 -2.031 1.00 38.22 246 HIS A N 1
ATOM 1995 C CA . HIS A 1 246 ? -17.071 -39.030 -3.279 1.00 38.22 246 HIS A CA 1
ATOM 1996 C C . HIS A 1 246 ? -16.407 -40.095 -4.171 1.00 38.22 246 HIS A C 1
ATOM 1998 O O . HIS A 1 246 ? -17.022 -40.553 -5.134 1.00 38.22 246 HIS A O 1
ATOM 2004 N N . SER A 1 247 ? -15.207 -40.570 -3.819 1.00 30.44 247 SER A N 1
ATOM 2005 C CA . SER A 1 247 ? -14.454 -41.568 -4.602 1.00 30.44 247 SER A CA 1
ATOM 2006 C C . SER A 1 247 ? -14.930 -43.027 -4.436 1.00 30.44 247 SER A C 1
ATOM 2008 O O . SER A 1 247 ? -14.522 -43.908 -5.194 1.00 30.44 247 SER A O 1
ATOM 2010 N N . ASN A 1 248 ? -15.863 -43.304 -3.516 1.00 30.34 248 ASN A N 1
ATOM 2011 C CA . ASN A 1 248 ? -16.446 -44.639 -3.315 1.00 30.34 248 ASN A CA 1
ATOM 2012 C C . ASN A 1 248 ? -17.733 -44.877 -4.129 1.00 30.34 248 ASN A C 1
ATOM 2014 O O . ASN A 1 248 ? -18.734 -45.366 -3.605 1.00 30.34 248 ASN A O 1
ATOM 2018 N N . SER A 1 249 ? -17.711 -44.598 -5.434 1.00 27.02 249 SER A N 1
ATOM 2019 C CA . SER A 1 249 ? -18.640 -45.242 -6.373 1.00 27.02 249 SER A CA 1
ATOM 2020 C C . SER A 1 249 ? -18.040 -45.358 -7.777 1.00 27.02 249 SER A C 1
ATOM 2022 O O . SER A 1 249 ? -18.103 -44.436 -8.580 1.00 27.02 249 SER A O 1
ATOM 2024 N N . SER A 1 250 ? -17.445 -46.525 -8.031 1.00 27.30 250 SER A N 1
ATOM 2025 C CA . SER A 1 250 ? -17.321 -47.242 -9.311 1.00 27.30 250 SER A CA 1
ATOM 2026 C C . SER A 1 250 ? -17.715 -46.510 -10.612 1.00 27.30 250 SER A C 1
ATOM 2028 O O . SER A 1 250 ? -18.891 -46.216 -10.809 1.00 27.30 250 SER A O 1
ATOM 2030 N N . LEU A 1 251 ? -16.809 -46.428 -11.595 1.00 27.00 251 LEU A N 1
ATOM 2031 C CA . LEU A 1 251 ? -16.632 -47.450 -12.646 1.00 27.00 251 LEU A CA 1
ATOM 2032 C C . LEU A 1 251 ? -15.537 -46.983 -13.631 1.00 27.00 251 LEU A C 1
ATOM 2034 O O . LEU A 1 251 ? -15.763 -46.119 -14.473 1.00 27.00 251 LEU A O 1
ATOM 2038 N N . ALA A 1 252 ? -14.348 -47.578 -13.547 1.00 29.69 252 ALA A N 1
ATOM 2039 C CA . ALA A 1 252 ? -13.338 -47.470 -14.592 1.00 29.69 252 ALA A CA 1
ATOM 2040 C C . ALA A 1 252 ? -13.653 -48.490 -15.690 1.00 29.69 252 ALA A C 1
ATOM 2042 O O . ALA A 1 252 ? -13.577 -49.690 -15.431 1.00 29.69 252 ALA A O 1
ATOM 2043 N N . SER A 1 253 ? -13.964 -48.040 -16.908 1.00 27.36 253 SER A N 1
ATOM 2044 C CA . SER A 1 253 ? -13.703 -48.830 -18.116 1.00 27.36 253 SER A CA 1
ATOM 2045 C C . SER A 1 253 ? -13.929 -48.032 -19.402 1.00 27.36 253 SER A C 1
ATOM 2047 O O . SER A 1 253 ? -15.040 -47.581 -19.655 1.00 27.36 253 SER A O 1
ATOM 2049 N N . GLN A 1 254 ? -12.893 -48.061 -20.248 1.00 27.78 254 GLN A N 1
ATOM 2050 C CA . GLN A 1 254 ? -12.918 -47.969 -21.715 1.00 27.78 254 GLN A CA 1
ATOM 2051 C C . GLN A 1 254 ? -13.059 -46.570 -22.335 1.00 27.78 254 GLN A C 1
ATOM 2053 O O . GLN A 1 254 ? -14.155 -46.038 -22.451 1.00 27.78 254 GLN A O 1
ATOM 2058 N N . LEU A 1 255 ? -11.954 -46.060 -22.894 1.00 24.22 255 LEU A N 1
ATOM 2059 C CA . LEU A 1 255 ? -11.708 -46.063 -24.348 1.00 24.22 255 LEU A CA 1
ATOM 2060 C C . LEU A 1 255 ? -10.309 -45.492 -24.654 1.00 24.22 255 LEU A C 1
ATOM 2062 O O . LEU A 1 255 ? -10.014 -44.337 -24.372 1.00 24.22 255 LEU A O 1
ATOM 2066 N N . GLU A 1 256 ? -9.448 -46.326 -25.240 1.00 25.53 256 GLU A N 1
ATOM 2067 C CA . GLU A 1 256 ? -8.218 -45.902 -25.919 1.00 25.53 256 GLU A CA 1
ATOM 2068 C C . GLU A 1 256 ? -8.515 -45.429 -27.355 1.00 25.53 256 GLU A C 1
ATOM 2070 O O . GLU A 1 256 ? -9.537 -45.810 -27.929 1.00 25.53 256 GLU A O 1
ATOM 2075 N N . MET A 1 257 ? -7.533 -44.708 -27.929 1.00 25.38 257 MET A N 1
ATOM 2076 C CA . MET A 1 257 ? -7.127 -44.578 -29.352 1.00 25.38 257 MET A CA 1
ATOM 2077 C C . MET A 1 257 ? -7.118 -43.120 -29.887 1.00 25.38 257 MET A C 1
ATOM 2079 O O . MET A 1 257 ? -7.881 -42.286 -29.418 1.00 25.38 257 MET A O 1
ATOM 2083 N N . PRO A 1 258 ? -6.380 -42.804 -30.977 1.00 28.52 258 PRO A N 1
ATOM 2084 C CA . PRO A 1 258 ? -4.932 -42.915 -31.169 1.00 28.52 258 PRO A CA 1
ATOM 2085 C C . PRO A 1 258 ? -4.304 -41.592 -31.689 1.00 28.52 258 PRO A C 1
ATOM 2087 O O . PRO A 1 258 ? -4.955 -40.741 -32.292 1.00 28.52 258 PRO A O 1
ATOM 2090 N N . VAL A 1 259 ? -2.990 -41.447 -31.508 1.00 27.55 259 VAL A N 1
ATOM 2091 C CA . VAL A 1 259 ? -2.176 -40.304 -31.962 1.00 27.55 259 VAL A CA 1
ATOM 2092 C C . VAL A 1 259 ? -1.936 -40.358 -33.476 1.00 27.55 259 VAL A C 1
ATOM 2094 O O . VAL A 1 259 ? -1.518 -41.393 -33.994 1.00 27.55 259 VAL A O 1
ATOM 2097 N N . ASN A 1 260 ? -2.098 -39.228 -34.179 1.00 27.36 260 ASN A N 1
ATOM 2098 C CA . ASN A 1 260 ? -1.486 -39.028 -35.495 1.00 27.36 260 ASN A CA 1
ATOM 2099 C C . ASN A 1 260 ? -0.803 -37.655 -35.592 1.00 27.36 260 ASN A C 1
ATOM 2101 O O . ASN A 1 260 ? -1.367 -36.618 -35.245 1.00 27.36 260 ASN A O 1
ATOM 2105 N N . SER A 1 261 ? 0.451 -37.684 -36.032 1.00 33.34 261 SER A N 1
ATOM 2106 C CA . SER A 1 261 ? 1.429 -36.606 -35.938 1.00 33.34 261 SER A CA 1
ATOM 2107 C C . SER A 1 261 ? 1.416 -35.678 -37.155 1.00 33.34 261 SER A C 1
ATOM 2109 O O . SER A 1 261 ? 1.669 -36.121 -38.276 1.00 33.34 261 SER A O 1
ATOM 2111 N N . SER A 1 262 ? 1.289 -34.371 -36.926 1.00 30.27 262 SER A N 1
ATOM 2112 C CA . SER A 1 262 ? 1.821 -33.348 -37.833 1.00 30.27 262 SER A CA 1
ATOM 2113 C C . SER A 1 262 ? 2.293 -32.135 -37.030 1.00 30.27 262 SER A C 1
ATOM 2115 O O . SER A 1 262 ? 1.527 -31.593 -36.237 1.00 30.27 262 SER A O 1
ATOM 2117 N N . LYS A 1 263 ? 3.559 -31.751 -37.242 1.00 41.47 263 LYS A N 1
ATOM 2118 C CA . LYS A 1 263 ? 4.312 -30.650 -36.613 1.00 41.47 263 LYS A CA 1
ATOM 2119 C C . LYS A 1 263 ? 3.435 -29.441 -36.226 1.00 41.47 263 LYS A C 1
ATOM 2121 O O . LYS A 1 263 ? 3.026 -28.689 -37.106 1.00 41.47 263 LYS A O 1
ATOM 2126 N N . ARG A 1 264 ? 3.200 -29.242 -34.924 1.00 31.94 264 ARG A N 1
ATOM 2127 C CA . ARG A 1 264 ? 2.680 -27.997 -34.327 1.00 31.94 264 ARG A CA 1
ATOM 2128 C C . ARG A 1 264 ? 3.787 -27.318 -33.519 1.00 31.94 264 ARG A C 1
ATOM 2130 O O . ARG A 1 264 ? 4.652 -28.002 -32.978 1.00 31.94 264 ARG A O 1
ATOM 2137 N N . ASP A 1 265 ? 3.761 -25.989 -33.486 1.00 37.94 265 ASP A N 1
ATOM 2138 C CA . ASP A 1 265 ? 4.689 -25.127 -32.746 1.00 37.94 265 ASP A CA 1
ATOM 2139 C C . ASP A 1 265 ? 4.795 -25.522 -31.258 1.00 37.94 265 ASP A C 1
ATOM 2141 O O . ASP A 1 265 ? 3.817 -25.459 -30.517 1.00 37.94 265 ASP A O 1
ATOM 2145 N N . GLU A 1 266 ? 6.004 -25.860 -30.794 1.00 40.88 266 GLU A N 1
ATOM 2146 C CA . GLU A 1 266 ? 6.295 -26.285 -29.407 1.00 40.88 266 GLU A CA 1
ATOM 2147 C C . GLU A 1 266 ? 5.935 -25.238 -28.331 1.00 40.88 266 GLU A C 1
ATOM 2149 O O . GLU A 1 266 ? 5.819 -25.581 -27.157 1.00 40.88 266 GLU A O 1
ATOM 2154 N N . ARG A 1 267 ? 5.750 -23.960 -28.695 1.00 40.03 267 ARG A N 1
ATOM 2155 C CA . ARG A 1 267 ? 5.517 -22.856 -27.740 1.00 40.03 267 ARG A CA 1
ATOM 2156 C C . ARG A 1 267 ? 4.117 -22.818 -27.133 1.00 40.03 267 ARG A C 1
ATOM 2158 O O . ARG A 1 267 ? 3.946 -22.195 -26.092 1.00 40.03 267 ARG A O 1
ATOM 2165 N N . LEU A 1 268 ? 3.140 -23.447 -27.778 1.00 38.94 268 LEU A N 1
ATOM 2166 C CA . LEU A 1 268 ? 1.755 -23.495 -27.304 1.00 38.94 268 LEU A CA 1
ATOM 2167 C C . LEU A 1 268 ? 1.384 -24.869 -26.753 1.00 38.94 268 LEU A C 1
ATOM 2169 O O . LEU A 1 268 ? 0.284 -25.029 -26.254 1.00 38.94 268 LEU A O 1
ATOM 2173 N N . LEU A 1 269 ? 2.301 -25.842 -26.771 1.00 41.22 269 LEU A N 1
ATOM 2174 C CA . LEU A 1 269 ? 2.005 -27.210 -26.349 1.00 41.22 269 LEU A CA 1
ATOM 2175 C C . LEU A 1 269 ? 1.580 -27.285 -24.875 1.00 41.22 269 LEU A C 1
ATOM 2177 O O . LEU A 1 269 ? 0.681 -28.042 -24.544 1.00 41.22 269 LEU A O 1
ATOM 2181 N N . SER A 1 270 ? 2.195 -26.478 -24.003 1.00 36.88 270 SER A N 1
ATOM 2182 C CA . SER A 1 270 ? 1.824 -26.375 -22.585 1.00 36.88 270 SER A CA 1
ATOM 2183 C C . SER A 1 270 ? 0.471 -25.696 -22.373 1.00 36.88 270 SER A C 1
ATOM 2185 O O . SER A 1 270 ? -0.250 -26.060 -21.452 1.00 36.88 270 SER A O 1
ATOM 2187 N N . TYR A 1 271 ? 0.123 -24.734 -23.232 1.00 39.66 271 TYR A N 1
ATOM 2188 C CA . TYR A 1 271 ? -1.167 -24.050 -23.214 1.00 39.66 271 TYR A CA 1
ATOM 2189 C C . TYR A 1 271 ? -2.277 -24.947 -23.770 1.00 39.66 271 TYR A C 1
ATOM 2191 O O . TYR A 1 271 ? -3.328 -25.059 -23.160 1.00 39.66 271 TYR A O 1
ATOM 2199 N N . ASP A 1 272 ? -2.023 -25.650 -24.873 1.00 39.94 272 ASP A N 1
ATOM 2200 C CA . ASP A 1 272 ? -2.949 -26.610 -25.469 1.00 39.94 272 ASP A CA 1
ATOM 2201 C C . ASP A 1 272 ? -3.165 -27.816 -24.541 1.00 39.94 272 ASP A C 1
ATOM 2203 O O . ASP A 1 272 ? -4.298 -28.262 -24.408 1.00 39.94 272 ASP A O 1
ATOM 2207 N N . LEU A 1 273 ? -2.117 -28.295 -23.849 1.00 44.25 273 LEU A N 1
ATOM 2208 C CA . LEU A 1 273 ? -2.225 -29.321 -22.801 1.00 44.25 273 LEU A CA 1
ATOM 2209 C C . LEU A 1 273 ? -3.098 -28.842 -21.635 1.00 44.25 273 LEU A C 1
ATOM 2211 O O . LEU A 1 273 ? -3.990 -29.578 -21.228 1.00 44.25 273 LEU A O 1
ATOM 2215 N N . PHE A 1 274 ? -2.892 -27.605 -21.171 1.00 42.72 274 PHE A N 1
ATOM 2216 C CA . PHE A 1 274 ? -3.694 -26.958 -20.125 1.00 42.72 274 PHE A CA 1
ATOM 2217 C C . PHE A 1 274 ? -5.158 -26.723 -20.539 1.00 42.72 274 PHE A C 1
ATOM 2219 O O . PHE A 1 274 ? -6.062 -26.866 -19.730 1.00 42.72 274 PHE A O 1
ATOM 2226 N N . VAL A 1 275 ? -5.414 -26.386 -21.805 1.00 41.66 275 VAL A N 1
ATOM 2227 C CA . VAL A 1 275 ? -6.778 -26.212 -22.339 1.00 41.66 275 VAL A CA 1
ATOM 2228 C C . VAL A 1 275 ? -7.455 -27.565 -22.595 1.00 41.66 275 VAL A C 1
ATOM 2230 O O . VAL A 1 275 ? -8.676 -27.666 -22.541 1.00 41.66 275 VAL A O 1
ATOM 2233 N N . SER A 1 276 ? -6.683 -28.618 -22.878 1.00 38.47 276 SER A N 1
ATOM 2234 C CA . SER A 1 276 ? -7.201 -29.972 -23.123 1.00 38.47 276 SER A CA 1
ATOM 2235 C C . SER A 1 276 ? -7.395 -30.821 -21.863 1.00 38.47 276 SER A C 1
ATOM 2237 O O . SER A 1 276 ? -7.968 -31.902 -21.966 1.00 38.47 276 SER A O 1
ATOM 2239 N N . SER A 1 277 ? -6.930 -30.356 -20.698 1.00 35.66 277 SER A N 1
ATOM 2240 C CA . SER A 1 277 ? -7.081 -31.040 -19.407 1.00 35.66 277 SER A CA 1
ATOM 2241 C C . SER A 1 277 ? -8.411 -30.759 -18.698 1.00 35.66 277 SER A C 1
ATOM 2243 O O . SER A 1 277 ? -8.560 -31.154 -17.547 1.00 35.66 277 SER A O 1
ATOM 2245 N N . ASP A 1 278 ? -9.379 -30.119 -19.365 1.00 37.50 278 ASP A N 1
ATOM 2246 C CA . ASP A 1 278 ? -10.768 -30.039 -18.892 1.00 37.50 278 ASP A CA 1
ATOM 2247 C C . ASP A 1 278 ? -11.410 -31.440 -18.950 1.00 37.50 278 ASP A C 1
ATOM 2249 O O . ASP A 1 278 ? -12.105 -31.807 -19.903 1.00 37.50 278 ASP A O 1
ATOM 2253 N N . ASP A 1 279 ? -11.129 -32.253 -17.931 1.00 35.38 279 ASP A N 1
ATOM 2254 C CA . ASP A 1 279 ? -11.756 -33.553 -17.713 1.00 35.38 279 ASP A CA 1
ATOM 2255 C C . ASP A 1 279 ? -13.239 -33.338 -17.329 1.00 35.38 279 ASP A C 1
ATOM 2257 O O . ASP A 1 279 ? -13.527 -32.681 -16.320 1.00 35.38 279 ASP A O 1
ATOM 2261 N N . PRO A 1 280 ? -14.227 -33.856 -18.091 1.00 40.12 280 PRO A N 1
ATOM 2262 C CA . PRO A 1 280 ? -15.651 -33.594 -17.853 1.00 40.12 280 PRO A CA 1
ATOM 2263 C C . PRO A 1 280 ? -16.206 -34.176 -16.542 1.00 40.12 280 PRO A C 1
ATOM 2265 O O . PRO A 1 280 ? -17.398 -34.026 -16.268 1.00 40.12 280 PRO A O 1
ATOM 2268 N N . THR A 1 281 ? -15.384 -34.874 -15.754 1.00 39.69 281 THR A N 1
ATOM 2269 C CA . THR A 1 281 ? -15.755 -35.478 -14.467 1.00 39.69 281 THR A CA 1
ATOM 2270 C C . THR A 1 281 ? -15.396 -34.629 -13.248 1.00 39.69 281 THR A C 1
ATOM 2272 O O . THR A 1 281 ? -15.629 -35.080 -12.127 1.00 39.69 281 THR A O 1
ATOM 2275 N N . HIS A 1 282 ? -14.865 -33.414 -13.428 1.00 43.59 282 HIS A N 1
ATOM 2276 C CA . HIS A 1 282 ? -14.486 -32.551 -12.307 1.00 43.59 282 HIS A CA 1
ATOM 2277 C C . HIS A 1 282 ? -15.710 -32.121 -11.483 1.00 43.59 282 HIS A C 1
ATOM 2279 O O . HIS A 1 282 ? -16.523 -31.289 -11.901 1.00 43.59 282 HIS A O 1
ATOM 2285 N N . VAL A 1 283 ? -15.846 -32.681 -10.281 1.00 45.41 283 VAL A N 1
ATOM 2286 C CA . VAL A 1 283 ? -16.707 -32.108 -9.245 1.00 45.41 283 VAL A CA 1
ATOM 2287 C C . VAL A 1 283 ? -16.013 -30.819 -8.804 1.00 45.41 283 VAL A C 1
ATOM 2289 O O . VAL A 1 283 ? -14.879 -30.856 -8.337 1.00 45.41 283 VAL A O 1
ATOM 2292 N N . LYS A 1 284 ? -16.635 -29.664 -9.061 1.00 56.69 284 LYS A N 1
ATOM 2293 C CA . LYS A 1 284 ? -16.064 -28.354 -8.711 1.00 56.69 284 LYS A CA 1
ATOM 2294 C C . LYS A 1 284 ? -15.969 -28.217 -7.193 1.00 56.69 284 LYS A C 1
ATOM 2296 O O . LYS A 1 284 ? -16.953 -28.512 -6.512 1.00 56.69 284 LYS A O 1
ATOM 2301 N N . SER A 1 285 ? -14.829 -27.740 -6.693 1.00 64.56 285 SER A N 1
ATOM 2302 C CA . SER A 1 285 ? -14.651 -27.474 -5.263 1.00 64.56 285 SER A CA 1
ATOM 2303 C C . SER A 1 285 ? -15.601 -26.369 -4.787 1.00 64.56 285 SER A C 1
ATOM 2305 O O . SER A 1 285 ? -16.055 -25.529 -5.577 1.00 64.56 285 SER A O 1
ATOM 2307 N N . GLU A 1 286 ? -15.882 -26.3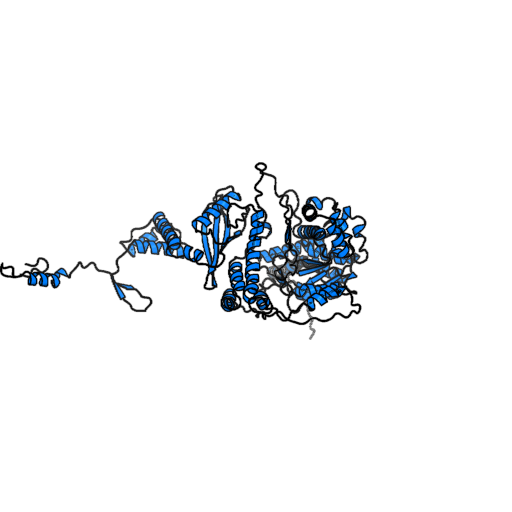31 -3.481 1.00 72.00 286 GLU A N 1
ATOM 2308 C CA . GLU A 1 286 ? -16.642 -25.242 -2.853 1.00 72.00 286 GLU A CA 1
ATOM 2309 C C . GLU A 1 286 ? -16.066 -23.856 -3.228 1.00 72.00 286 GLU A C 1
ATOM 2311 O O . GLU A 1 286 ? -16.806 -22.905 -3.503 1.00 72.00 286 GLU A O 1
ATOM 2316 N N . PHE A 1 287 ? -14.734 -23.764 -3.291 1.00 67.25 287 PHE A N 1
ATOM 2317 C CA . PHE A 1 287 ? -13.985 -22.558 -3.638 1.00 67.25 287 PHE A CA 1
ATOM 2318 C C . PHE A 1 287 ? -14.179 -22.130 -5.092 1.00 67.25 287 PHE A C 1
ATOM 2320 O O . PHE A 1 287 ? -14.489 -20.962 -5.342 1.00 67.25 287 PHE A O 1
ATOM 2327 N N . ASP A 1 288 ? -14.081 -23.057 -6.043 1.00 66.38 288 ASP A N 1
ATOM 2328 C CA . ASP A 1 288 ? -14.298 -22.751 -7.462 1.00 66.38 288 ASP A CA 1
ATOM 2329 C C . ASP A 1 288 ? -15.745 -22.322 -7.711 1.00 66.38 288 ASP A C 1
ATOM 2331 O O . ASP A 1 288 ? -16.006 -21.334 -8.399 1.00 66.38 288 ASP A O 1
ATOM 2335 N N . ALA A 1 289 ? -16.699 -22.999 -7.067 1.00 72.56 289 ALA A N 1
ATOM 2336 C CA . ALA A 1 289 ? -18.111 -22.639 -7.129 1.00 72.56 289 ALA A CA 1
ATOM 2337 C C . ALA A 1 289 ? -18.406 -21.252 -6.523 1.00 72.56 289 ALA A C 1
ATOM 2339 O O . ALA A 1 289 ? -19.368 -20.598 -6.933 1.00 72.56 289 ALA A O 1
ATOM 2340 N N . TYR A 1 290 ? -17.620 -20.795 -5.544 1.00 76.75 290 TYR A N 1
ATOM 2341 C CA . TYR A 1 290 ? -17.698 -19.434 -5.006 1.00 76.75 290 TYR A CA 1
ATOM 2342 C C . TYR A 1 290 ? -17.065 -18.402 -5.952 1.00 76.75 290 TYR A C 1
ATOM 2344 O O . TYR A 1 290 ? -17.664 -17.356 -6.199 1.00 76.75 290 TYR A O 1
ATOM 2352 N N . LEU A 1 291 ? -15.892 -18.692 -6.528 1.00 69.19 291 LEU A N 1
ATOM 2353 C CA . LEU A 1 291 ? -15.205 -17.784 -7.457 1.00 69.19 291 LEU A CA 1
ATOM 2354 C C . LEU A 1 291 ? -15.959 -17.578 -8.778 1.00 69.19 291 LEU A C 1
ATOM 2356 O O . LEU A 1 291 ? -15.891 -16.496 -9.366 1.00 69.19 291 LEU A O 1
ATOM 2360 N N . GLU A 1 292 ? -16.679 -18.597 -9.243 1.00 73.00 292 GLU A N 1
ATOM 2361 C CA . GLU A 1 292 ? -17.518 -18.526 -10.441 1.00 73.00 292 GLU A CA 1
ATOM 2362 C C . GLU A 1 292 ? -18.876 -17.852 -10.198 1.00 73.00 292 GLU A C 1
ATOM 2364 O O . GLU A 1 292 ? -19.587 -17.516 -11.156 1.00 73.00 292 GLU A O 1
ATOM 2369 N N . GLU A 1 293 ? -19.270 -17.648 -8.937 1.00 78.25 293 GLU A N 1
ATOM 2370 C CA . GLU A 1 293 ? -20.534 -16.998 -8.628 1.00 78.25 293 GLU A CA 1
ATOM 2371 C C . GLU A 1 293 ? -20.521 -15.532 -9.086 1.00 78.25 293 GLU A C 1
ATOM 2373 O O . GLU A 1 293 ? -19.518 -14.814 -9.047 1.00 78.25 293 GLU A O 1
ATOM 2378 N N . LYS A 1 294 ? -21.679 -15.059 -9.560 1.00 72.50 294 LYS A N 1
ATOM 2379 C CA . LYS A 1 294 ? -21.805 -13.679 -10.022 1.00 72.50 294 LYS A CA 1
ATOM 2380 C C . LYS A 1 294 ? -21.531 -12.721 -8.869 1.00 72.50 294 LYS A C 1
ATOM 2382 O O . LYS A 1 294 ? -22.246 -12.721 -7.869 1.00 72.50 294 LYS A O 1
ATOM 2387 N N . VAL A 1 295 ? -20.557 -11.839 -9.078 1.00 68.31 295 VAL A N 1
ATOM 2388 C CA . VAL A 1 295 ? -20.244 -10.747 -8.155 1.00 68.31 295 VAL A CA 1
ATOM 2389 C C . VAL A 1 295 ? -21.501 -9.912 -7.914 1.00 68.31 295 VAL A C 1
ATOM 2391 O O . VAL A 1 295 ? -22.106 -9.382 -8.851 1.00 68.31 295 VAL A O 1
ATOM 2394 N N . LEU A 1 296 ? -21.898 -9.802 -6.649 1.00 69.50 296 LEU A N 1
ATOM 2395 C CA . LEU A 1 296 ? -23.045 -8.997 -6.253 1.00 69.50 296 LEU A CA 1
ATOM 2396 C C . LEU A 1 296 ? -22.711 -7.500 -6.354 1.00 69.50 296 LEU A C 1
ATOM 2398 O O . LEU A 1 296 ? -21.595 -7.091 -6.018 1.00 69.50 296 LEU A O 1
ATOM 2402 N N . PRO A 1 297 ? -23.662 -6.654 -6.792 1.00 62.97 297 PRO A N 1
ATOM 2403 C CA . PRO A 1 297 ? -23.463 -5.215 -6.787 1.00 62.97 297 PRO A CA 1
ATOM 2404 C C . PRO A 1 297 ? -23.328 -4.728 -5.345 1.00 62.97 297 PRO A C 1
ATOM 2406 O O . PRO A 1 297 ? -24.085 -5.126 -4.459 1.00 62.97 297 PRO A O 1
ATOM 2409 N N . ARG A 1 298 ? -22.373 -3.832 -5.110 1.00 58.84 298 ARG A N 1
ATOM 2410 C CA . ARG A 1 298 ? -22.148 -3.279 -3.780 1.00 58.84 298 ARG A CA 1
ATOM 2411 C C . ARG A 1 298 ? -23.288 -2.343 -3.394 1.00 58.84 298 ARG A C 1
ATOM 2413 O O . ARG A 1 298 ? -23.465 -1.294 -4.010 1.00 58.84 298 ARG A O 1
ATOM 2420 N N . THR A 1 299 ? -24.036 -2.706 -2.361 1.00 69.12 299 THR A N 1
ATOM 2421 C CA . THR A 1 299 ? -25.061 -1.852 -1.755 1.00 69.12 299 THR A CA 1
ATOM 2422 C C . THR A 1 299 ? -24.562 -1.317 -0.414 1.00 69.12 299 THR A C 1
ATOM 2424 O O . THR A 1 299 ? -23.725 -1.939 0.240 1.00 69.12 299 THR A O 1
ATOM 2427 N N . LYS A 1 300 ? -25.044 -0.138 0.000 1.00 61.81 300 LYS A N 1
ATOM 2428 C CA . LYS A 1 300 ? -24.670 0.460 1.297 1.00 61.81 300 LYS A CA 1
ATOM 2429 C C . LYS A 1 300 ? -25.127 -0.380 2.491 1.00 61.81 300 LYS A C 1
ATOM 2431 O O . LYS A 1 300 ? -24.485 -0.340 3.531 1.00 61.81 300 LYS A O 1
ATOM 2436 N N . ASP A 1 301 ? -26.189 -1.156 2.300 1.00 71.81 301 ASP A N 1
ATOM 2437 C CA . ASP A 1 301 ? -26.804 -2.001 3.326 1.00 71.81 301 ASP A CA 1
ATOM 2438 C C . ASP A 1 301 ? -26.296 -3.453 3.277 1.00 71.81 301 ASP A C 1
ATOM 2440 O O . ASP A 1 301 ? -26.874 -4.339 3.906 1.00 71.81 301 ASP A O 1
ATOM 2444 N N . PHE A 1 302 ? -25.248 -3.729 2.491 1.00 77.75 302 PHE A N 1
ATOM 2445 C CA . PHE A 1 302 ? -24.677 -5.066 2.405 1.00 77.75 302 PHE A CA 1
ATOM 2446 C C . PHE A 1 302 ? -23.875 -5.393 3.667 1.00 77.75 302 PHE A C 1
ATOM 2448 O O . PHE A 1 302 ? -22.804 -4.831 3.900 1.00 77.75 302 PHE A O 1
ATOM 2455 N N . ASP A 1 303 ? -24.376 -6.344 4.451 1.00 79.56 303 ASP A N 1
ATOM 2456 C CA . ASP A 1 303 ? -23.681 -6.899 5.608 1.00 79.56 303 ASP A CA 1
ATOM 2457 C C . ASP A 1 303 ? -23.020 -8.234 5.232 1.00 79.56 303 ASP A C 1
ATOM 2459 O O . ASP A 1 303 ? -23.686 -9.231 4.933 1.00 79.56 303 ASP A O 1
ATOM 2463 N N . ILE A 1 304 ? -21.684 -8.242 5.247 1.00 83.81 304 ILE A N 1
ATOM 2464 C CA . ILE A 1 304 ? -20.866 -9.404 4.887 1.00 83.81 304 ILE A CA 1
ATOM 2465 C C . ILE A 1 304 ? -21.067 -10.586 5.847 1.00 83.81 304 ILE A C 1
ATOM 2467 O O . ILE A 1 304 ? -21.029 -11.735 5.409 1.00 83.81 304 ILE A O 1
ATOM 2471 N N . LEU A 1 305 ? -21.323 -10.332 7.134 1.00 86.19 305 LEU A N 1
ATOM 2472 C CA . LEU A 1 305 ? -21.553 -11.385 8.125 1.00 86.19 305 LEU A CA 1
ATOM 2473 C C . LEU A 1 305 ? -22.925 -12.021 7.916 1.00 86.19 305 LEU A C 1
ATOM 2475 O O . LEU A 1 305 ? -23.057 -13.242 7.972 1.00 86.19 305 LEU A O 1
ATOM 2479 N N . VAL A 1 306 ? -23.938 -11.211 7.596 1.00 86.12 306 VAL A N 1
ATOM 2480 C CA . VAL A 1 306 ? -25.270 -11.714 7.227 1.00 86.12 306 VAL A CA 1
ATOM 2481 C C . VAL A 1 306 ? -25.211 -12.509 5.922 1.00 86.12 306 VAL A C 1
ATOM 2483 O O . VAL A 1 306 ? -25.859 -13.552 5.817 1.00 86.12 306 VAL A O 1
ATOM 2486 N N . TRP A 1 307 ? -24.413 -12.067 4.945 1.00 87.62 307 TRP A N 1
ATOM 2487 C CA . TRP A 1 307 ? -24.226 -12.798 3.693 1.00 87.62 307 TRP A CA 1
ATOM 2488 C C . TRP A 1 307 ? -23.598 -14.171 3.931 1.00 87.62 307 TRP A C 1
ATOM 2490 O O . TRP A 1 307 ? -24.146 -15.178 3.480 1.00 87.62 307 TRP A O 1
ATOM 2500 N N . TRP A 1 308 ? -22.499 -14.240 4.686 1.00 88.44 308 TRP A N 1
ATOM 2501 C CA . TRP A 1 308 ? -21.877 -15.521 5.009 1.00 88.44 308 TRP A CA 1
ATOM 2502 C C . TRP A 1 308 ? -22.777 -16.395 5.879 1.00 88.44 308 TRP A C 1
ATOM 2504 O O . TRP A 1 308 ? -22.842 -17.596 5.653 1.00 88.44 308 TRP A O 1
ATOM 2514 N N . ARG A 1 309 ? -23.565 -15.817 6.795 1.00 88.12 309 ARG A N 1
ATOM 2515 C CA . ARG A 1 309 ? -24.590 -16.558 7.543 1.00 88.12 309 ARG A CA 1
ATOM 2516 C C . ARG A 1 309 ? -25.619 -17.212 6.625 1.00 88.12 309 ARG A C 1
ATOM 2518 O O . ARG A 1 309 ? -25.978 -18.366 6.845 1.00 88.12 309 ARG A O 1
ATOM 2525 N N . ALA A 1 310 ? -26.108 -16.481 5.625 1.00 87.50 310 ALA A N 1
ATOM 2526 C CA . ALA A 1 310 ? -27.090 -16.989 4.671 1.00 87.50 310 ALA A CA 1
ATOM 2527 C C . ALA A 1 310 ? -26.495 -18.068 3.751 1.00 87.50 310 ALA A C 1
ATOM 2529 O O . ALA A 1 310 ? -27.179 -19.035 3.417 1.00 87.50 310 ALA A O 1
ATOM 2530 N N . ASN A 1 311 ? -25.217 -17.930 3.390 1.00 88.25 311 ASN A N 1
ATOM 2531 C CA . ASN A 1 311 ? -24.526 -18.835 2.476 1.00 88.25 311 ASN A CA 1
ATOM 2532 C C . ASN A 1 311 ? -23.704 -19.925 3.175 1.00 88.25 311 ASN A C 1
ATOM 2534 O O . ASN A 1 311 ? -23.163 -20.782 2.493 1.00 88.25 311 ASN A O 1
ATOM 2538 N N . ALA A 1 312 ? -23.669 -19.982 4.509 1.00 83.44 312 ALA A N 1
ATOM 2539 C CA . ALA A 1 312 ? -22.908 -20.989 5.258 1.00 83.44 312 ALA A CA 1
ATOM 2540 C C . ALA A 1 312 ? -23.361 -22.432 4.992 1.00 83.44 312 ALA A C 1
ATOM 2542 O O . ALA A 1 312 ? -22.604 -23.366 5.215 1.00 83.44 312 ALA A O 1
ATOM 2543 N N . SER A 1 313 ? -24.597 -22.628 4.526 1.00 81.88 313 SER A N 1
ATOM 2544 C CA . SER A 1 313 ? -25.079 -23.947 4.090 1.00 81.88 313 SER A CA 1
ATOM 2545 C C . SER A 1 313 ? -24.620 -24.318 2.678 1.00 81.88 313 SER A C 1
ATOM 2547 O O . SER A 1 313 ? -24.487 -25.498 2.376 1.00 81.88 313 SER A O 1
ATOM 2549 N N . LYS A 1 314 ? -24.393 -23.313 1.826 1.00 81.19 314 LYS A N 1
ATOM 2550 C CA . LYS A 1 314 ? -23.896 -23.458 0.454 1.00 81.19 314 LYS A CA 1
ATOM 2551 C C . LYS A 1 314 ? -22.373 -23.595 0.427 1.00 81.19 314 LYS A C 1
ATOM 2553 O O . LYS A 1 314 ? -21.849 -24.323 -0.403 1.00 81.19 314 LYS A O 1
ATOM 2558 N N . TYR A 1 315 ? -21.713 -22.894 1.344 1.00 82.44 315 TYR A N 1
ATOM 2559 C CA . TYR A 1 315 ? -20.270 -22.772 1.463 1.00 82.44 315 TYR A CA 1
ATOM 2560 C C . TYR A 1 315 ? -19.813 -23.052 2.911 1.00 82.44 315 TYR A C 1
ATOM 2562 O O . TYR A 1 315 ? -19.452 -22.116 3.631 1.00 82.44 315 TYR A O 1
ATOM 2570 N N . PRO A 1 316 ? -19.924 -24.298 3.408 1.00 77.00 316 PRO A N 1
ATOM 2571 C CA . PRO A 1 316 ? -19.643 -24.624 4.806 1.00 77.00 316 PRO A CA 1
ATOM 2572 C C . PRO A 1 316 ? -18.180 -24.411 5.216 1.00 77.00 316 PRO A C 1
ATOM 2574 O O . PRO A 1 316 ? -17.933 -23.896 6.313 1.00 77.00 316 PRO A O 1
ATOM 2577 N N . ILE A 1 317 ? -17.213 -24.767 4.367 1.00 71.94 317 ILE A N 1
ATOM 2578 C CA . ILE A 1 317 ? -15.785 -24.638 4.675 1.00 71.94 317 ILE A CA 1
ATOM 2579 C C . ILE A 1 317 ? -15.366 -23.174 4.566 1.00 71.94 317 ILE A C 1
ATOM 2581 O O . ILE A 1 317 ? -14.778 -22.626 5.503 1.00 71.94 317 ILE A O 1
ATOM 2585 N N . LEU A 1 318 ? -15.722 -22.494 3.475 1.00 75.50 318 LEU A N 1
ATOM 2586 C CA . LEU A 1 318 ? -15.389 -21.087 3.271 1.00 75.50 318 LEU A CA 1
ATOM 2587 C C . LEU A 1 318 ? -16.075 -20.193 4.297 1.00 75.50 318 LEU A C 1
ATOM 2589 O O . LEU A 1 318 ? -15.476 -19.212 4.726 1.00 75.50 318 LEU A O 1
ATOM 2593 N N . ALA A 1 319 ? -17.285 -20.527 4.751 1.00 80.62 319 ALA A N 1
ATOM 2594 C CA . ALA A 1 319 ? -17.936 -19.785 5.824 1.00 80.62 319 ALA A CA 1
ATOM 2595 C C . ALA A 1 319 ? -17.191 -19.931 7.157 1.00 80.62 319 ALA A C 1
ATOM 2597 O O . ALA A 1 319 ? -17.067 -18.953 7.895 1.00 80.62 319 ALA A O 1
ATOM 2598 N N . GLN A 1 320 ? -16.641 -21.108 7.464 1.00 72.19 320 GLN A N 1
ATOM 2599 C CA . GLN A 1 320 ? -15.793 -21.277 8.644 1.00 72.19 320 GLN A CA 1
ATOM 2600 C C . GLN A 1 320 ? -14.504 -20.447 8.526 1.00 72.19 320 GLN A C 1
ATOM 2602 O O . GLN A 1 320 ? -14.138 -19.743 9.465 1.00 72.19 320 GLN A O 1
ATOM 2607 N N . ILE A 1 321 ? -13.864 -20.454 7.352 1.00 69.69 321 ILE A N 1
ATOM 2608 C CA . ILE A 1 321 ? -12.682 -19.628 7.065 1.00 69.69 321 ILE A CA 1
ATOM 2609 C C . ILE A 1 321 ? -13.027 -18.137 7.197 1.00 69.69 321 ILE A C 1
ATOM 2611 O O . ILE A 1 321 ? -12.333 -17.387 7.882 1.00 69.69 321 ILE A O 1
ATOM 2615 N N . ALA A 1 322 ? -14.130 -17.694 6.596 1.00 76.62 322 ALA A N 1
ATOM 2616 C CA . ALA A 1 322 ? -14.590 -16.314 6.666 1.00 76.62 322 ALA A CA 1
ATOM 2617 C C . ALA A 1 322 ? -14.858 -15.876 8.109 1.00 76.62 322 ALA A C 1
ATOM 2619 O O . ALA A 1 322 ? -14.498 -14.761 8.483 1.00 76.62 322 ALA A O 1
ATOM 2620 N N . ARG A 1 323 ? -15.431 -16.753 8.941 1.00 75.44 323 ARG A N 1
ATOM 2621 C CA . ARG A 1 323 ? -15.654 -16.498 10.369 1.00 75.44 323 ARG A CA 1
ATOM 2622 C C . ARG A 1 323 ? -14.341 -16.283 11.128 1.00 75.44 323 ARG A C 1
ATOM 2624 O O . ARG A 1 323 ? -14.272 -15.407 11.986 1.00 75.44 323 ARG A O 1
ATOM 2631 N N . ASP A 1 324 ? -13.300 -17.030 10.784 1.00 66.81 324 ASP A N 1
ATOM 2632 C CA . ASP A 1 324 ? -11.983 -16.898 11.408 1.00 66.81 324 ASP A CA 1
ATOM 2633 C C . ASP A 1 324 ? -11.260 -15.612 10.968 1.00 66.81 324 ASP A C 1
ATOM 2635 O O . ASP A 1 324 ? -10.648 -14.928 11.789 1.00 66.81 324 ASP A O 1
ATOM 2639 N N . PHE A 1 325 ? -11.343 -15.248 9.683 1.00 68.06 325 PHE A N 1
ATOM 2640 C CA . PHE A 1 325 ? -10.634 -14.085 9.136 1.00 68.06 325 PHE A CA 1
ATOM 2641 C C . PHE A 1 325 ? -11.339 -12.755 9.397 1.00 68.06 325 PHE A C 1
ATOM 2643 O O . PHE A 1 325 ? -10.683 -11.776 9.750 1.00 68.06 325 PHE A O 1
ATOM 2650 N N . LEU A 1 326 ? -12.664 -12.698 9.245 1.00 72.81 326 LEU A N 1
ATOM 2651 C CA . LEU A 1 326 ? -13.430 -11.465 9.450 1.00 72.81 326 LEU A CA 1
ATOM 2652 C C . LEU A 1 326 ? -13.469 -11.045 10.924 1.00 72.81 326 LEU A C 1
ATOM 2654 O O . LEU A 1 326 ? -13.729 -9.881 11.212 1.00 72.81 326 LEU A O 1
ATOM 2658 N N . ALA A 1 327 ? -13.180 -11.964 11.850 1.00 71.06 327 ALA A N 1
ATOM 2659 C CA . ALA A 1 327 ? -13.007 -11.665 13.267 1.00 71.06 327 ALA A CA 1
ATOM 2660 C C . ALA A 1 327 ? -11.718 -10.883 13.575 1.00 71.06 327 ALA A C 1
ATOM 2662 O O . ALA A 1 327 ? -11.606 -10.311 14.659 1.00 71.06 327 ALA A O 1
ATOM 2663 N N . ILE A 1 328 ? -10.745 -10.856 12.657 1.00 64.06 328 ILE A N 1
ATOM 2664 C CA . ILE A 1 328 ? -9.474 -10.162 12.862 1.00 64.06 328 ILE A CA 1
ATOM 2665 C C . ILE A 1 328 ? -9.700 -8.661 12.636 1.00 64.06 328 ILE A C 1
ATOM 2667 O O . ILE A 1 328 ? -9.975 -8.238 11.509 1.00 64.06 328 ILE A O 1
ATOM 2671 N N . PRO A 1 329 ? -9.563 -7.814 13.668 1.00 56.97 329 PRO A N 1
ATOM 2672 C CA . PRO A 1 329 ? -9.684 -6.377 13.485 1.00 56.97 329 PRO A CA 1
ATOM 2673 C C . PRO A 1 329 ? -8.536 -5.858 12.615 1.00 56.97 329 PRO A C 1
ATOM 2675 O O . PRO A 1 329 ? -7.366 -6.170 12.841 1.00 56.97 329 PRO A O 1
ATOM 2678 N N . VAL A 1 330 ? -8.865 -5.003 11.644 1.00 46.25 330 VAL A N 1
ATOM 2679 C CA . VAL A 1 330 ? -7.863 -4.355 10.792 1.00 46.25 330 VAL A CA 1
ATOM 2680 C C . VAL A 1 330 ? -6.942 -3.494 11.667 1.00 46.25 330 VAL A C 1
ATOM 2682 O O . VAL A 1 330 ? -7.380 -2.611 12.418 1.00 46.25 330 VAL A O 1
ATOM 2685 N N . SER A 1 331 ? -5.646 -3.778 11.591 1.00 43.38 331 SER A N 1
ATOM 2686 C CA . SER A 1 331 ? -4.584 -3.013 12.234 1.00 43.38 331 SER A CA 1
ATOM 2687 C C . SER A 1 331 ? -3.840 -2.221 11.169 1.00 43.38 331 SER A C 1
ATOM 2689 O O . SER A 1 331 ? -3.389 -2.784 10.178 1.00 43.38 331 SER A O 1
ATOM 2691 N N . SER A 1 332 ? -3.700 -0.911 11.369 1.00 33.41 332 SER A N 1
ATOM 2692 C CA . SER A 1 332 ? -2.924 -0.017 10.499 1.00 33.41 332 SER A CA 1
ATOM 2693 C C . SER A 1 332 ? -1.409 -0.136 10.722 1.00 33.41 332 SER A C 1
ATOM 2695 O O . SER A 1 332 ? -0.648 0.753 10.342 1.00 33.41 332 SER A O 1
ATOM 2697 N N . VAL A 1 333 ? -0.954 -1.192 11.400 1.00 35.47 333 VAL A N 1
ATOM 2698 C CA . VAL A 1 333 ? 0.460 -1.402 11.694 1.00 35.47 333 VAL A CA 1
ATOM 2699 C C . VAL A 1 333 ? 1.154 -1.956 10.456 1.00 35.47 333 VAL A C 1
ATOM 2701 O O . VAL A 1 333 ? 0.718 -2.944 9.872 1.00 35.47 333 VAL A O 1
ATOM 2704 N N . ALA A 1 334 ? 2.247 -1.305 10.053 1.00 30.69 334 ALA A N 1
ATOM 2705 C CA . ALA A 1 334 ? 3.093 -1.768 8.961 1.00 30.69 334 ALA A CA 1
ATOM 2706 C C . ALA A 1 334 ? 3.492 -3.237 9.188 1.00 30.69 334 ALA A C 1
ATOM 2708 O O . ALA A 1 334 ? 3.954 -3.585 10.275 1.00 30.69 334 ALA A O 1
ATOM 2709 N N . SER A 1 335 ? 3.355 -4.082 8.162 1.00 32.44 335 SER A N 1
ATOM 2710 C CA . SER A 1 335 ? 3.704 -5.516 8.185 1.00 32.44 335 SER A CA 1
ATOM 2711 C C . SER A 1 335 ? 5.122 -5.794 8.708 1.00 32.44 335 SER A C 1
ATOM 2713 O O . SER A 1 335 ? 5.377 -6.820 9.333 1.00 32.44 335 SER A O 1
ATOM 2715 N N . GLU A 1 336 ? 6.035 -4.834 8.549 1.00 33.47 336 GLU A N 1
ATOM 2716 C CA . GLU A 1 336 ? 7.409 -4.855 9.070 1.00 33.47 336 GLU A CA 1
ATOM 2717 C C . GLU A 1 336 ? 7.472 -4.979 10.612 1.00 33.47 336 GLU A C 1
ATOM 2719 O O . GLU A 1 336 ? 8.400 -5.560 11.179 1.00 33.47 336 GLU A O 1
ATOM 2724 N N . SER A 1 337 ? 6.447 -4.494 11.316 1.00 32.12 337 SER A N 1
ATOM 2725 C CA . SER A 1 337 ? 6.325 -4.561 12.772 1.00 32.12 337 SER A CA 1
ATOM 2726 C C . SER A 1 337 ? 5.707 -5.869 13.282 1.00 32.12 337 SER A C 1
ATOM 2728 O O . SER A 1 337 ? 5.620 -5.993 14.497 1.00 32.12 337 SER A O 1
ATOM 2730 N N . ALA A 1 338 ? 5.437 -6.880 12.428 1.00 33.97 338 ALA A N 1
ATOM 2731 C CA . ALA A 1 338 ? 4.977 -8.240 12.810 1.00 33.97 338 ALA A CA 1
ATOM 2732 C C . ALA A 1 338 ? 6.060 -9.368 12.811 1.00 33.97 338 ALA A C 1
ATOM 2734 O O . ALA A 1 338 ? 6.098 -10.123 13.766 1.00 33.97 338 ALA A O 1
ATOM 2735 N N . PHE A 1 339 ? 7.117 -9.298 11.971 1.00 34.50 339 PHE A N 1
ATOM 2736 C CA . PHE A 1 339 ? 8.212 -10.312 11.883 1.00 34.50 339 PHE A CA 1
ATOM 2737 C C . PHE A 1 339 ? 9.687 -9.947 12.292 1.00 34.50 339 PHE A C 1
ATOM 2739 O O . PHE A 1 339 ? 10.602 -10.137 11.506 1.00 34.50 339 PHE A O 1
ATOM 2746 N N . SER A 1 340 ? 9.995 -9.366 13.464 1.00 29.77 340 SER A N 1
ATOM 2747 C CA . SER A 1 340 ? 11.344 -8.794 13.786 1.00 29.77 340 SER A CA 1
ATOM 2748 C C . SER A 1 340 ? 11.990 -9.375 15.047 1.00 29.77 340 SER A C 1
ATOM 2750 O O . SER A 1 340 ? 13.102 -8.988 15.393 1.00 29.77 340 SER A O 1
ATOM 2752 N N . THR A 1 341 ? 11.313 -10.276 15.748 1.00 30.88 341 THR A N 1
ATOM 2753 C CA . THR A 1 341 ? 11.788 -10.850 17.012 1.00 30.88 341 THR A CA 1
ATOM 2754 C C . THR A 1 341 ? 11.387 -12.318 17.072 1.00 30.88 341 THR A C 1
ATOM 2756 O O . THR A 1 341 ? 10.603 -12.728 17.915 1.00 30.88 341 THR A O 1
ATOM 2759 N N . ALA A 1 342 ? 11.922 -13.113 16.149 1.00 30.48 342 ALA A N 1
ATOM 2760 C CA . ALA A 1 342 ? 12.023 -14.552 16.328 1.00 30.48 342 ALA A CA 1
ATOM 2761 C C . ALA A 1 342 ? 13.254 -14.824 17.217 1.00 30.48 342 ALA A C 1
ATOM 2763 O O . ALA A 1 342 ? 14.374 -14.550 16.779 1.00 30.48 342 ALA A O 1
ATOM 2764 N N . PRO A 1 343 ? 13.108 -15.297 18.469 1.00 31.06 343 PRO A N 1
ATOM 2765 C CA . PRO A 1 343 ? 14.255 -15.637 19.292 1.00 31.06 343 PRO A CA 1
ATOM 2766 C C . PRO A 1 343 ? 14.824 -16.975 18.811 1.00 31.06 343 PRO A C 1
ATOM 2768 O O . PRO A 1 343 ? 14.246 -18.037 19.038 1.00 31.06 343 PRO A O 1
ATOM 2771 N N . THR A 1 344 ? 15.978 -16.943 18.146 1.00 28.75 344 THR A N 1
ATOM 2772 C CA . THR A 1 344 ? 16.826 -18.127 17.972 1.00 28.75 344 THR A CA 1
ATOM 2773 C C . THR A 1 344 ? 17.358 -18.558 19.336 1.00 28.75 344 THR A C 1
ATOM 2775 O O . THR A 1 344 ? 18.336 -18.012 19.846 1.00 28.75 344 THR A O 1
ATOM 2778 N N . ALA A 1 345 ? 16.706 -19.547 19.944 1.00 26.23 345 ALA A N 1
ATOM 2779 C CA . ALA A 1 345 ? 17.243 -20.281 21.078 1.00 26.23 345 ALA A CA 1
ATOM 2780 C C . ALA A 1 345 ? 18.382 -21.196 20.598 1.00 26.23 345 ALA A C 1
ATOM 2782 O O . ALA A 1 345 ? 18.123 -22.280 20.085 1.00 26.23 345 ALA A O 1
ATOM 2783 N N . CYS A 1 346 ? 19.618 -20.701 20.702 1.00 23.64 346 CYS A N 1
ATOM 2784 C CA . CYS A 1 346 ? 20.844 -21.416 21.092 1.00 23.64 346 CYS A CA 1
ATOM 2785 C C . CYS A 1 346 ? 22.064 -20.532 20.784 1.00 23.64 346 CYS A C 1
ATOM 2787 O O . CYS A 1 346 ? 22.708 -20.698 19.759 1.00 23.64 346 CYS A O 1
ATOM 2789 N N . ASP A 1 347 ? 22.343 -19.560 21.654 1.00 23.16 347 ASP A N 1
ATOM 2790 C CA . ASP A 1 347 ? 23.673 -19.391 22.255 1.00 23.16 347 ASP A CA 1
ATOM 2791 C C . ASP A 1 347 ? 23.623 -18.274 23.305 1.00 23.16 347 ASP A C 1
ATOM 2793 O O . ASP A 1 347 ? 23.349 -17.107 23.034 1.00 23.16 347 ASP A O 1
ATOM 2797 N N . THR A 1 348 ? 23.847 -18.657 24.560 1.00 26.06 348 THR A N 1
ATOM 2798 C CA . THR A 1 348 ? 23.873 -17.771 25.725 1.00 26.06 348 THR A CA 1
ATOM 2799 C C . THR A 1 348 ? 25.196 -17.014 25.787 1.00 26.06 348 THR A C 1
ATOM 2801 O O . THR A 1 348 ? 26.109 -17.389 26.514 1.00 26.06 348 THR A O 1
ATOM 2804 N N . SER A 1 349 ? 25.313 -15.963 24.988 1.00 23.47 349 SER A N 1
ATOM 2805 C CA . SER A 1 349 ? 26.147 -14.770 25.196 1.00 23.47 349 SER A CA 1
ATOM 2806 C C . SER A 1 349 ? 25.870 -13.831 24.017 1.00 23.47 349 SER A C 1
ATOM 2808 O O . SER A 1 349 ? 25.516 -14.319 22.956 1.00 23.47 349 SER A O 1
ATOM 2810 N N . PHE A 1 350 ? 26.013 -12.514 24.183 1.00 25.39 350 PHE A N 1
ATOM 2811 C CA . PHE A 1 350 ? 25.736 -11.462 23.179 1.00 25.39 350 PHE A CA 1
ATOM 2812 C C . PHE A 1 350 ? 24.314 -10.865 23.182 1.00 25.39 350 PHE A C 1
ATOM 2814 O O . PHE A 1 350 ? 23.570 -10.919 22.206 1.00 25.39 350 PHE A O 1
ATOM 2821 N N . GLN A 1 351 ? 23.981 -10.174 24.278 1.00 28.83 351 GLN A N 1
ATOM 2822 C CA . GLN A 1 351 ? 23.102 -9.000 24.230 1.00 28.83 351 GLN A CA 1
ATOM 2823 C C . GLN A 1 351 ? 23.940 -7.772 23.825 1.00 28.83 351 GLN A C 1
ATOM 2825 O O . GLN A 1 351 ? 24.899 -7.466 24.525 1.00 28.83 351 GLN A O 1
ATOM 2830 N N . GLU A 1 352 ? 23.576 -7.143 22.693 1.00 27.69 352 GLU A N 1
ATOM 2831 C CA . GLU A 1 352 ? 23.692 -5.704 22.317 1.00 27.69 352 GLU A CA 1
ATOM 2832 C C . GLU A 1 352 ? 23.897 -5.411 20.804 1.00 27.69 352 GLU A C 1
ATOM 2834 O O . GLU A 1 352 ? 23.856 -4.243 20.432 1.00 27.69 352 GLU A O 1
ATOM 2839 N N . GLU A 1 353 ? 23.994 -6.394 19.887 1.00 28.61 353 GLU A N 1
ATOM 2840 C CA . GLU A 1 353 ? 24.330 -6.087 18.465 1.00 28.61 353 GLU A CA 1
ATOM 2841 C C . GLU A 1 353 ? 23.478 -6.696 17.320 1.00 28.61 353 GLU A C 1
ATOM 2843 O O . GLU A 1 353 ? 23.793 -6.447 16.158 1.00 28.61 353 GLU A O 1
ATOM 2848 N N . ASN A 1 354 ? 22.371 -7.415 17.546 1.00 31.14 354 ASN A N 1
ATOM 2849 C CA . ASN A 1 354 ? 21.662 -8.082 16.431 1.00 31.14 354 ASN A CA 1
ATOM 2850 C C . ASN A 1 354 ? 20.342 -7.414 15.982 1.00 31.14 354 ASN A C 1
ATOM 2852 O O . ASN A 1 354 ? 19.265 -7.781 16.440 1.00 31.14 354 ASN A O 1
ATOM 2856 N N . GLU A 1 355 ? 20.426 -6.530 14.975 1.00 35.31 355 GLU A N 1
ATOM 2857 C CA . GLU A 1 355 ? 19.367 -6.274 13.966 1.00 35.31 355 GLU A CA 1
ATOM 2858 C C . GLU A 1 355 ? 19.549 -7.197 12.721 1.00 35.31 355 GLU A C 1
ATOM 2860 O O . GLU A 1 355 ? 19.269 -6.819 11.583 1.00 35.31 355 GLU A O 1
ATOM 2865 N N . ASN A 1 356 ? 20.053 -8.423 12.915 1.00 39.94 356 ASN A N 1
ATOM 2866 C CA . ASN A 1 356 ? 20.486 -9.322 11.836 1.00 39.94 356 ASN A CA 1
ATOM 2867 C C . ASN A 1 356 ? 19.544 -10.528 11.676 1.00 39.94 356 ASN A C 1
ATOM 2869 O O . ASN A 1 356 ? 19.886 -11.631 12.096 1.00 39.94 356 ASN A O 1
ATOM 2873 N N . VAL A 1 357 ? 18.368 -10.347 11.068 1.00 39.69 357 VAL A N 1
ATOM 2874 C CA . VAL A 1 357 ? 17.544 -11.489 10.625 1.00 39.69 357 VAL A CA 1
ATOM 2875 C C . VAL A 1 357 ? 17.257 -11.365 9.132 1.00 39.69 357 VAL A C 1
ATOM 2877 O O . VAL A 1 357 ? 16.375 -10.623 8.701 1.00 39.69 357 VAL A O 1
ATOM 2880 N N . GLU A 1 358 ? 18.043 -12.095 8.342 1.00 47.16 358 GLU A N 1
ATOM 2881 C CA . GLU A 1 358 ? 17.762 -12.390 6.938 1.00 47.16 358 GLU A CA 1
ATOM 2882 C C . GLU A 1 358 ? 17.023 -13.725 6.886 1.00 47.16 358 GLU A C 1
ATOM 2884 O O . GLU A 1 358 ? 17.606 -14.782 7.135 1.00 47.16 358 GLU A O 1
ATOM 2889 N N . GLU A 1 359 ? 15.729 -13.681 6.581 1.00 51.25 359 GLU A N 1
ATOM 2890 C CA . GLU A 1 359 ? 14.907 -14.881 6.480 1.00 51.25 359 GLU A CA 1
ATOM 2891 C C . GLU A 1 359 ? 14.344 -15.001 5.069 1.00 51.25 359 GLU A C 1
ATOM 2893 O O . GLU A 1 359 ? 13.719 -14.070 4.548 1.00 51.25 359 GLU A O 1
ATOM 2898 N N . ILE A 1 360 ? 14.620 -16.150 4.449 1.00 49.00 360 ILE A N 1
ATOM 2899 C CA . ILE A 1 360 ? 14.082 -16.536 3.151 1.00 49.00 360 ILE A CA 1
ATOM 2900 C C . ILE A 1 360 ? 13.383 -17.876 3.325 1.00 49.00 360 ILE A C 1
ATOM 2902 O O . ILE A 1 360 ? 14.032 -18.908 3.490 1.00 49.00 360 ILE A O 1
ATOM 2906 N N . ILE A 1 361 ? 12.054 -17.848 3.301 1.00 50.78 361 ILE A N 1
ATOM 2907 C CA . ILE A 1 361 ? 11.211 -19.046 3.368 1.00 50.78 361 ILE A CA 1
ATOM 2908 C C . ILE A 1 361 ? 10.696 -19.303 1.966 1.00 50.78 361 ILE A C 1
ATOM 2910 O O . ILE A 1 361 ? 10.242 -18.370 1.302 1.00 50.78 361 ILE A O 1
ATOM 2914 N N . HIS A 1 362 ? 10.791 -20.549 1.510 1.00 44.62 362 HIS A N 1
ATOM 2915 C CA . HIS A 1 362 ? 10.327 -20.932 0.190 1.00 44.62 362 HIS A CA 1
ATOM 2916 C C . HIS A 1 362 ? 9.487 -22.207 0.240 1.00 44.62 362 HIS A C 1
ATOM 2918 O O . HIS A 1 362 ? 9.884 -23.192 0.859 1.00 44.62 362 HIS A O 1
ATOM 2924 N N . GLU A 1 363 ? 8.340 -22.195 -0.437 1.00 49.84 363 GLU A N 1
ATOM 2925 C CA . GLU A 1 363 ? 7.432 -23.343 -0.503 1.00 49.84 363 GLU A CA 1
ATOM 2926 C C . GLU A 1 363 ?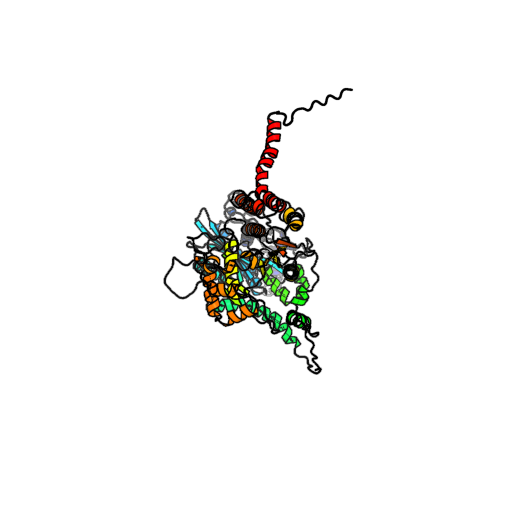 7.228 -23.787 -1.949 1.00 49.84 363 GLU A C 1
ATOM 2928 O O . GLU A 1 363 ? 6.680 -23.055 -2.771 1.00 49.84 363 GLU A O 1
ATOM 2933 N N . ASN A 1 364 ? 7.661 -25.011 -2.253 1.00 51.75 364 ASN A N 1
ATOM 2934 C CA . ASN A 1 364 ? 7.284 -25.728 -3.468 1.00 51.75 364 ASN A CA 1
ATOM 2935 C C . ASN A 1 364 ? 6.257 -26.789 -3.077 1.00 51.75 364 ASN A C 1
ATOM 2937 O O . ASN A 1 364 ? 6.634 -27.873 -2.633 1.00 51.75 364 ASN A O 1
ATOM 2941 N N . LYS A 1 365 ? 4.972 -26.460 -3.213 1.00 50.16 365 LYS A N 1
ATOM 2942 C CA . LYS A 1 365 ? 3.878 -27.402 -2.979 1.00 50.16 365 LYS A CA 1
ATOM 2943 C C . LYS A 1 365 ? 3.298 -27.895 -4.295 1.00 50.16 365 LYS A C 1
ATOM 2945 O O . LYS A 1 365 ? 3.268 -27.178 -5.296 1.00 50.16 365 LYS A O 1
ATOM 2950 N N . ILE A 1 366 ? 2.866 -29.141 -4.256 1.00 49.81 366 ILE A N 1
ATOM 2951 C CA . ILE A 1 366 ? 2.010 -29.751 -5.259 1.00 49.81 366 ILE A CA 1
ATOM 2952 C C . ILE A 1 366 ? 0.641 -29.812 -4.582 1.00 49.81 366 ILE A C 1
ATOM 2954 O O . ILE A 1 366 ? 0.573 -30.182 -3.407 1.00 49.81 366 ILE A O 1
ATOM 2958 N N . ASP A 1 367 ? -0.397 -29.338 -5.257 1.00 48.38 367 ASP A N 1
ATOM 2959 C CA . ASP A 1 367 ? -1.765 -29.521 -4.790 1.00 48.38 367 ASP A CA 1
ATOM 2960 C C . ASP A 1 367 ? -2.164 -31.003 -4.873 1.00 48.38 367 ASP A C 1
ATOM 2962 O O . ASP A 1 367 ? -1.414 -31.864 -5.345 1.00 48.38 367 ASP A O 1
ATOM 2966 N N . GLU A 1 368 ? -3.339 -31.325 -4.351 1.00 46.56 368 GLU A N 1
ATOM 2967 C CA . GLU A 1 368 ? -3.796 -32.710 -4.257 1.00 46.56 368 GLU A CA 1
ATOM 2968 C C . GLU A 1 368 ? -4.099 -33.350 -5.621 1.00 46.56 368 GLU A C 1
ATOM 2970 O O . GLU A 1 368 ? -4.103 -34.574 -5.740 1.00 46.56 368 GLU A O 1
ATOM 2975 N N . GLU A 1 369 ? -4.262 -32.535 -6.665 1.00 46.44 369 GLU A N 1
ATOM 2976 C CA . GLU A 1 369 ? -4.469 -32.964 -8.052 1.00 46.44 369 GLU A CA 1
ATOM 2977 C C . GLU A 1 369 ? -3.145 -33.260 -8.774 1.00 46.44 369 GLU A C 1
ATOM 2979 O O . GLU A 1 369 ? -3.127 -33.678 -9.934 1.00 46.44 369 GLU A O 1
ATOM 2984 N N . GLY A 1 370 ? -2.009 -33.074 -8.094 1.00 48.56 370 GLY A N 1
ATOM 2985 C CA . GLY A 1 370 ? -0.686 -33.219 -8.692 1.00 48.56 370 GLY A CA 1
ATOM 2986 C C . GLY A 1 370 ? -0.226 -31.976 -9.463 1.00 48.56 370 GLY A C 1
ATOM 2987 O O . GLY A 1 370 ? 0.849 -31.998 -10.072 1.00 48.56 370 GLY A O 1
ATOM 2988 N N . SER A 1 371 ? -1.002 -30.891 -9.426 1.00 47.81 371 SER A N 1
ATOM 2989 C CA . SER A 1 371 ? -0.704 -29.606 -10.045 1.00 47.81 371 SER A CA 1
ATOM 2990 C C . SER A 1 371 ? 0.222 -28.770 -9.154 1.00 47.81 371 SER A C 1
ATOM 2992 O O . SER A 1 371 ? 0.233 -28.824 -7.926 1.00 47.81 371 SER A O 1
ATOM 2994 N N . LYS A 1 372 ? 1.138 -28.031 -9.780 1.00 53.22 372 LYS A N 1
ATOM 2995 C CA . LYS A 1 372 ? 2.195 -27.314 -9.058 1.00 53.22 372 LYS A CA 1
ATOM 2996 C C . LYS A 1 372 ? 1.691 -25.941 -8.618 1.00 53.22 372 LYS A C 1
ATOM 2998 O O . LYS A 1 372 ? 1.442 -25.085 -9.467 1.00 53.22 372 LYS A O 1
ATOM 3003 N N . MET A 1 373 ? 1.631 -25.696 -7.310 1.00 51.34 373 MET A N 1
ATOM 3004 C CA . MET A 1 373 ? 1.269 -24.380 -6.783 1.00 51.34 373 MET A CA 1
ATOM 3005 C C . MET A 1 373 ? 2.339 -23.317 -7.101 1.00 51.34 373 MET A C 1
ATOM 3007 O O . MET A 1 373 ? 3.531 -23.639 -7.211 1.00 51.34 373 MET A O 1
ATOM 3011 N N . PRO A 1 374 ? 1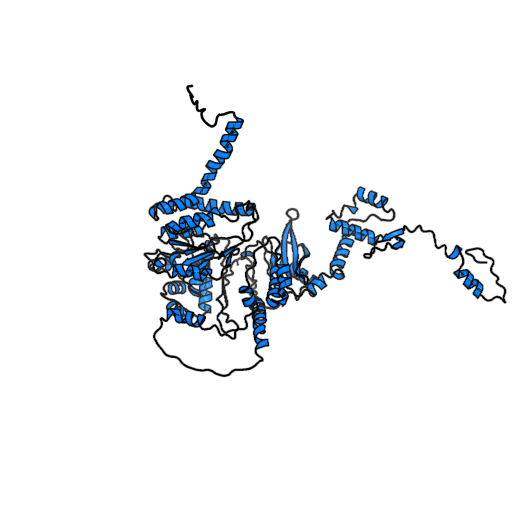.950 -22.030 -7.211 1.00 60.53 374 PRO A N 1
ATOM 3012 C CA . PRO A 1 374 ? 2.896 -20.936 -7.375 1.00 60.53 374 PRO A CA 1
ATOM 3013 C C . PRO A 1 374 ? 3.907 -20.884 -6.229 1.00 60.53 374 PRO A C 1
ATOM 3015 O O . PRO A 1 374 ? 3.559 -20.933 -5.052 1.00 60.53 374 PRO A O 1
ATOM 3018 N N . PHE A 1 375 ? 5.175 -20.743 -6.597 1.00 64.81 375 PHE A N 1
ATOM 3019 C CA . PHE A 1 375 ? 6.282 -20.659 -5.657 1.00 64.81 375 PHE A CA 1
ATOM 3020 C C . PHE A 1 375 ? 6.226 -19.352 -4.854 1.00 64.81 375 PHE A C 1
ATOM 3022 O O . PHE A 1 375 ? 6.377 -18.270 -5.428 1.00 64.81 375 PHE A O 1
ATOM 3029 N N . LEU A 1 376 ? 6.040 -19.452 -3.535 1.00 63.25 376 LEU A N 1
ATOM 3030 C CA . LEU A 1 376 ? 6.049 -18.303 -2.630 1.00 63.25 376 LEU A CA 1
ATOM 3031 C C . LEU A 1 376 ? 7.416 -18.165 -1.960 1.00 63.25 376 LEU A C 1
ATOM 3033 O O . LEU A 1 376 ? 7.960 -19.142 -1.445 1.00 63.25 376 LEU A O 1
ATOM 3037 N N . VAL A 1 377 ? 7.949 -16.940 -1.956 1.00 62.78 377 VAL A N 1
ATOM 3038 C CA . VAL A 1 377 ? 9.204 -16.593 -1.285 1.00 62.78 377 VAL A CA 1
ATOM 3039 C C . VAL A 1 377 ? 8.978 -15.403 -0.366 1.00 62.78 377 VAL A C 1
ATOM 3041 O O . VAL A 1 377 ? 8.658 -14.309 -0.833 1.00 62.78 377 VAL A O 1
ATOM 3044 N N . TYR A 1 378 ? 9.194 -15.603 0.929 1.00 71.00 378 TYR A N 1
ATOM 3045 C CA . TYR A 1 378 ? 9.280 -14.509 1.894 1.00 71.00 378 TYR A CA 1
ATOM 3046 C C . TYR A 1 378 ? 10.710 -13.961 1.927 1.00 71.00 378 TYR A C 1
ATOM 3048 O O . TYR A 1 378 ? 11.652 -14.743 1.870 1.00 71.00 378 TYR A O 1
ATOM 3056 N N . VAL A 1 379 ? 10.887 -12.638 1.997 1.00 67.00 379 VAL A N 1
ATOM 3057 C CA . VAL A 1 379 ? 12.213 -12.004 2.086 1.00 67.00 379 VAL A CA 1
ATOM 3058 C C . VAL A 1 379 ? 12.168 -10.868 3.098 1.00 67.00 379 VAL A C 1
ATOM 3060 O O . VAL A 1 379 ? 11.512 -9.850 2.864 1.00 67.00 379 VAL A O 1
ATOM 3063 N N . SER A 1 380 ? 12.929 -11.006 4.181 1.00 70.25 380 SER A N 1
ATOM 3064 C CA . SER A 1 380 ? 13.221 -9.907 5.105 1.00 70.25 380 SER A CA 1
ATOM 3065 C C . SER A 1 380 ? 14.619 -9.339 4.854 1.00 70.25 380 SER A C 1
ATOM 3067 O O . SER A 1 380 ? 15.559 -10.077 4.559 1.00 70.25 380 SER A O 1
ATOM 3069 N N . ARG A 1 381 ? 14.761 -8.012 4.948 1.00 68.75 381 ARG A N 1
ATOM 3070 C CA . ARG A 1 381 ? 16.038 -7.310 4.744 1.00 68.75 381 ARG A CA 1
ATOM 3071 C C . ARG A 1 381 ? 16.706 -6.998 6.072 1.00 68.75 381 ARG A C 1
ATOM 3073 O O . ARG A 1 381 ? 16.046 -6.538 7.000 1.00 68.75 381 ARG A O 1
ATOM 3080 N N . GLU A 1 382 ? 18.029 -7.088 6.089 1.00 65.38 382 GLU A N 1
ATOM 3081 C CA . GLU A 1 382 ? 18.863 -6.610 7.189 1.00 65.38 382 GLU A CA 1
ATOM 3082 C C . GLU A 1 382 ? 18.647 -5.102 7.460 1.00 65.38 382 GLU A C 1
ATOM 3084 O O . GLU A 1 382 ? 18.678 -4.268 6.540 1.00 65.38 382 GLU A O 1
ATOM 3089 N N . ARG A 1 383 ? 18.462 -4.733 8.736 1.00 57.62 383 ARG A N 1
ATOM 3090 C CA . ARG A 1 383 ? 18.426 -3.336 9.200 1.00 57.62 383 ARG A CA 1
ATOM 3091 C C . ARG A 1 383 ? 19.637 -3.066 10.088 1.00 57.62 383 ARG A C 1
ATOM 3093 O O . ARG A 1 383 ? 20.093 -3.937 10.802 1.00 57.62 383 ARG A O 1
ATOM 3100 N N . ARG A 1 384 ? 20.201 -1.861 9.980 1.00 57.66 384 ARG A N 1
ATOM 3101 C CA . ARG A 1 384 ? 21.268 -1.376 10.865 1.00 57.66 384 ARG A CA 1
ATOM 3102 C C . ARG A 1 384 ? 21.041 0.099 11.147 1.00 57.66 384 ARG A C 1
ATOM 3104 O O . ARG A 1 384 ? 20.970 0.886 10.197 1.00 57.66 384 ARG A O 1
ATOM 3111 N N . ALA A 1 385 ? 21.010 0.486 12.419 1.00 54.72 385 ALA A N 1
ATOM 3112 C CA . ALA A 1 385 ? 20.848 1.877 12.856 1.00 54.72 385 ALA A CA 1
ATOM 3113 C C . ALA A 1 385 ? 21.837 2.866 12.194 1.00 54.72 385 ALA A C 1
ATOM 3115 O O . ALA A 1 385 ? 21.500 4.025 11.956 1.00 54.72 385 ALA A O 1
ATOM 3116 N N . SER A 1 386 ? 23.044 2.414 11.841 1.00 58.38 386 SER A N 1
ATOM 3117 C CA . SER A 1 386 ? 24.100 3.230 11.223 1.00 58.38 386 SER A CA 1
ATOM 3118 C C . SER A 1 386 ? 23.908 3.523 9.727 1.00 58.38 386 SER A C 1
ATOM 3120 O O . SER A 1 386 ? 24.693 4.279 9.154 1.00 58.38 386 SER A O 1
ATOM 3122 N N . TYR A 1 387 ? 22.874 2.975 9.075 1.00 60.06 387 TYR A N 1
ATOM 3123 C CA . TYR A 1 387 ? 22.696 3.092 7.626 1.00 60.06 387 TYR A CA 1
ATOM 3124 C C . TYR A 1 387 ? 21.261 3.523 7.223 1.00 60.06 387 TYR A C 1
ATOM 3126 O O . TYR A 1 387 ? 20.278 2.954 7.692 1.00 60.06 387 TYR A O 1
ATOM 3134 N N . PRO A 1 388 ? 21.061 4.412 6.222 1.00 64.69 388 PRO A N 1
ATOM 3135 C CA . PRO A 1 388 ? 19.729 4.936 5.839 1.00 64.69 388 PRO A CA 1
ATOM 3136 C C . PRO A 1 388 ? 18.831 3.958 5.042 1.00 64.69 388 PRO A C 1
ATOM 3138 O O . PRO A 1 388 ? 19.138 3.672 3.896 1.00 64.69 388 PRO A O 1
ATOM 3141 N N . HIS A 1 389 ? 17.702 3.490 5.580 1.00 62.53 389 HIS A N 1
ATOM 3142 C CA . HIS A 1 389 ? 16.880 2.350 5.099 1.00 62.53 389 HIS A CA 1
ATOM 3143 C C . HIS A 1 389 ? 16.406 2.323 3.610 1.00 62.53 389 HIS A C 1
ATOM 3145 O O . HIS A 1 389 ? 15.955 1.280 3.138 1.00 62.53 389 HIS A O 1
ATOM 3151 N N . ARG A 1 390 ? 16.508 3.420 2.836 1.00 74.38 390 ARG A N 1
ATOM 3152 C CA . ARG A 1 390 ? 16.070 3.549 1.413 1.00 74.38 390 ARG A CA 1
ATOM 3153 C C . ARG A 1 390 ? 14.622 3.091 1.115 1.00 74.38 390 ARG A C 1
ATOM 3155 O O . ARG A 1 390 ? 14.264 2.925 -0.048 1.00 74.38 390 ARG A O 1
ATOM 3162 N N . PHE A 1 391 ? 13.802 2.918 2.155 1.00 79.06 391 PHE A N 1
ATOM 3163 C CA . PHE A 1 391 ? 12.364 2.627 2.119 1.00 79.06 391 PHE A CA 1
ATOM 3164 C C . PHE A 1 391 ? 11.973 1.570 1.066 1.00 79.06 391 PHE A C 1
ATOM 3166 O O . PHE A 1 391 ? 12.607 0.510 1.001 1.00 79.06 391 PHE A O 1
ATOM 3173 N N . LYS A 1 392 ? 10.926 1.845 0.276 1.00 83.00 392 LYS A N 1
ATOM 3174 C CA . LYS A 1 392 ? 10.339 0.943 -0.723 1.00 83.00 392 LYS A CA 1
ATOM 3175 C C . LYS A 1 392 ? 11.300 0.648 -1.876 1.00 83.00 392 LYS A C 1
ATOM 3177 O O . LYS A 1 392 ? 11.405 -0.502 -2.290 1.00 83.00 392 LYS A O 1
ATOM 3182 N N . ALA A 1 393 ? 12.082 1.634 -2.324 1.00 84.94 393 ALA A N 1
ATOM 3183 C CA . ALA A 1 393 ? 13.068 1.454 -3.396 1.00 84.94 393 ALA A CA 1
ATOM 3184 C C . ALA A 1 393 ? 14.079 0.348 -3.069 1.00 84.94 393 ALA A C 1
ATOM 3186 O O . ALA A 1 393 ? 14.355 -0.525 -3.890 1.00 84.94 393 ALA A O 1
ATOM 3187 N N . GLY A 1 394 ? 14.618 0.376 -1.846 1.00 85.00 394 GLY A N 1
ATOM 3188 C CA . GLY A 1 394 ? 15.558 -0.643 -1.392 1.00 85.00 394 GLY A CA 1
ATOM 3189 C C . GLY A 1 394 ? 14.905 -2.022 -1.269 1.00 85.00 394 GLY A C 1
ATOM 3190 O O . GLY A 1 394 ? 15.558 -3.022 -1.544 1.00 85.00 394 GLY A O 1
ATOM 3191 N N . ALA A 1 395 ? 13.624 -2.089 -0.882 1.00 83.94 395 ALA A N 1
ATOM 3192 C CA . ALA A 1 395 ? 12.897 -3.357 -0.795 1.00 83.94 395 ALA A CA 1
ATOM 3193 C C . ALA A 1 395 ? 12.735 -3.980 -2.181 1.00 83.94 395 ALA A C 1
ATOM 3195 O O . ALA A 1 395 ? 13.099 -5.135 -2.388 1.00 83.94 395 ALA A O 1
ATOM 3196 N N . LEU A 1 396 ? 12.276 -3.183 -3.147 1.00 87.50 396 LEU A N 1
ATOM 3197 C CA . LEU A 1 396 ? 12.092 -3.617 -4.526 1.00 87.50 396 LEU A CA 1
ATOM 3198 C C . LEU A 1 396 ? 13.416 -4.039 -5.174 1.00 87.50 396 LEU A C 1
ATOM 3200 O O . LEU A 1 396 ? 13.454 -5.056 -5.860 1.00 87.50 396 LEU A O 1
ATOM 3204 N N . ASN A 1 397 ? 14.517 -3.326 -4.921 1.00 89.94 397 ASN A N 1
ATOM 3205 C CA . ASN A 1 397 ? 15.834 -3.719 -5.431 1.00 89.94 397 ASN A CA 1
ATOM 3206 C C . ASN A 1 397 ? 16.364 -5.010 -4.798 1.00 89.94 397 ASN A C 1
ATOM 3208 O O . ASN A 1 397 ? 16.924 -5.841 -5.513 1.00 89.94 397 ASN A O 1
ATOM 3212 N N . THR A 1 398 ? 16.170 -5.219 -3.493 1.00 87.31 398 THR A N 1
ATOM 3213 C CA . THR A 1 398 ? 16.496 -6.503 -2.856 1.00 87.31 398 THR A CA 1
ATOM 3214 C C . THR A 1 398 ? 15.679 -7.640 -3.463 1.00 87.31 398 THR A C 1
ATOM 3216 O O . THR A 1 398 ? 16.257 -8.640 -3.887 1.00 87.31 398 THR A O 1
ATOM 3219 N N . LEU A 1 399 ? 14.358 -7.474 -3.575 1.00 86.56 399 LEU A N 1
ATOM 3220 C CA . LEU A 1 399 ? 13.484 -8.468 -4.200 1.00 86.56 399 LEU A CA 1
ATOM 3221 C C . LEU A 1 399 ? 13.901 -8.746 -5.647 1.00 86.56 399 LEU A C 1
ATOM 3223 O O . LEU A 1 399 ? 13.900 -9.898 -6.072 1.00 86.56 399 LEU A O 1
ATOM 3227 N N . LEU A 1 400 ? 14.332 -7.722 -6.388 1.00 87.06 400 LEU A N 1
ATOM 3228 C CA . LEU A 1 400 ? 14.814 -7.869 -7.758 1.00 87.06 400 LEU A CA 1
ATOM 3229 C C . LEU A 1 400 ? 16.057 -8.764 -7.843 1.00 87.06 400 LEU A C 1
ATOM 3231 O O . LEU A 1 400 ? 16.126 -9.610 -8.738 1.00 87.06 400 LEU A O 1
ATOM 3235 N N . ARG A 1 401 ? 17.007 -8.604 -6.910 1.00 89.06 401 ARG A N 1
ATOM 3236 C CA . ARG A 1 401 ? 18.219 -9.434 -6.812 1.00 89.06 401 ARG A CA 1
ATOM 3237 C C . ARG A 1 401 ? 17.898 -10.869 -6.415 1.00 89.06 401 ARG A C 1
ATOM 3239 O O . ARG A 1 401 ? 18.306 -11.788 -7.118 1.00 89.06 401 ARG A O 1
ATOM 3246 N N . VAL A 1 402 ? 17.138 -11.052 -5.335 1.00 85.06 402 VAL A N 1
ATOM 3247 C CA . VAL A 1 402 ? 16.758 -12.378 -4.821 1.00 85.06 402 VAL A CA 1
ATOM 3248 C C . VAL A 1 402 ? 15.945 -13.140 -5.867 1.00 85.06 402 VAL A C 1
ATOM 3250 O O . VAL A 1 402 ? 16.296 -14.256 -6.245 1.00 85.06 402 VAL A O 1
ATOM 3253 N N . SER A 1 403 ? 14.924 -12.501 -6.446 1.00 84.12 403 SER A N 1
ATOM 3254 C CA . SER A 1 403 ? 14.152 -13.079 -7.548 1.00 84.12 403 SER A CA 1
ATOM 3255 C C . SER A 1 403 ? 15.041 -13.433 -8.740 1.00 84.12 403 SER A C 1
ATOM 3257 O O . SER A 1 403 ? 14.780 -14.442 -9.384 1.00 84.12 403 SER A O 1
ATOM 3259 N N . GLY A 1 404 ? 16.098 -12.659 -9.012 1.00 81.88 404 GLY A N 1
ATOM 3260 C CA . GLY A 1 404 ? 17.037 -12.904 -10.107 1.00 81.88 404 GLY A CA 1
ATOM 3261 C C . GLY A 1 404 ? 17.746 -14.259 -10.042 1.00 81.88 404 GLY A C 1
ATOM 3262 O O . GLY A 1 404 ? 18.014 -14.829 -11.092 1.00 81.88 404 GLY A O 1
ATOM 3263 N N . ILE A 1 405 ? 18.003 -14.811 -8.853 1.00 83.44 405 ILE A N 1
ATOM 3264 C CA . ILE A 1 405 ? 18.591 -16.158 -8.706 1.00 83.44 405 ILE A CA 1
ATOM 3265 C C . ILE A 1 405 ? 17.549 -17.244 -8.414 1.00 83.44 405 ILE A C 1
ATOM 3267 O O . ILE A 1 405 ? 17.787 -18.418 -8.684 1.00 83.44 405 ILE A O 1
ATOM 3271 N N . MET A 1 406 ? 16.378 -16.872 -7.886 1.00 77.25 406 MET A N 1
ATOM 3272 C CA . MET A 1 406 ? 15.343 -17.843 -7.527 1.00 77.25 406 MET A CA 1
ATOM 3273 C C . MET A 1 406 ? 14.438 -18.210 -8.704 1.00 77.25 406 MET A C 1
ATOM 3275 O O . MET A 1 406 ? 14.301 -19.391 -9.018 1.00 77.25 406 MET A O 1
ATOM 3279 N N . SER A 1 407 ? 13.805 -17.229 -9.348 1.00 76.56 407 SER A N 1
ATOM 3280 C CA . SER A 1 407 ? 12.848 -17.463 -10.444 1.00 76.56 407 SER A CA 1
ATOM 3281 C C . SER A 1 407 ? 13.265 -16.824 -11.764 1.00 76.56 407 SER A C 1
ATOM 3283 O O . SER A 1 407 ? 12.842 -17.282 -12.817 1.00 76.56 407 SER A O 1
ATOM 3285 N N . ASN A 1 408 ? 14.063 -15.757 -11.703 1.00 78.62 408 ASN A N 1
ATOM 3286 C CA . ASN A 1 408 ? 14.472 -14.899 -12.810 1.00 78.62 408 ASN A CA 1
ATOM 3287 C C . ASN A 1 408 ? 13.325 -14.495 -13.758 1.00 78.62 408 ASN A C 1
ATOM 3289 O O . ASN A 1 408 ? 13.520 -14.342 -14.960 1.00 78.62 408 ASN A O 1
ATOM 3293 N N . GLY A 1 409 ? 12.114 -14.305 -13.218 1.00 79.19 409 GLY A N 1
ATOM 3294 C CA . GLY A 1 409 ? 10.934 -14.011 -14.033 1.00 79.19 409 GLY A CA 1
ATOM 3295 C C . GLY A 1 409 ? 11.116 -12.733 -14.872 1.00 79.19 409 GLY A C 1
ATOM 3296 O O . GLY A 1 409 ? 11.476 -11.698 -14.296 1.00 79.19 409 GLY A O 1
ATOM 3297 N N . PRO A 1 410 ? 10.870 -12.754 -16.197 1.00 79.75 410 PRO A N 1
ATOM 3298 C CA . PRO A 1 410 ? 11.135 -11.619 -17.093 1.00 79.75 410 PRO A CA 1
ATOM 3299 C C . PRO A 1 410 ? 10.189 -10.432 -16.879 1.00 79.75 410 PRO A C 1
ATOM 3301 O O . PRO A 1 410 ? 10.527 -9.300 -17.232 1.00 79.75 410 PRO A O 1
ATOM 3304 N N . TYR A 1 411 ? 9.030 -10.680 -16.271 1.00 85.19 411 TYR A N 1
ATOM 3305 C CA . TYR A 1 411 ? 8.029 -9.677 -15.932 1.00 85.19 411 TYR A CA 1
ATOM 3306 C C . TYR A 1 411 ? 7.780 -9.680 -14.426 1.00 85.19 411 TYR A C 1
ATOM 3308 O O . TYR A 1 411 ? 7.839 -10.725 -13.779 1.00 85.19 411 TYR A O 1
ATOM 3316 N N . ILE A 1 412 ? 7.526 -8.501 -13.869 1.00 86.94 412 ILE A N 1
ATOM 3317 C CA . ILE A 1 412 ? 7.404 -8.274 -12.431 1.00 86.94 412 ILE A CA 1
ATOM 3318 C C . ILE A 1 412 ? 6.108 -7.516 -12.181 1.00 86.94 412 ILE A C 1
ATOM 3320 O O . ILE A 1 412 ? 5.954 -6.393 -12.656 1.00 86.94 412 ILE A O 1
ATOM 3324 N N . LEU A 1 413 ? 5.195 -8.122 -11.427 1.00 88.44 413 LEU A N 1
ATOM 3325 C CA . LEU A 1 413 ? 4.036 -7.432 -10.872 1.00 88.44 413 LEU A CA 1
ATOM 3326 C C . LEU A 1 413 ? 4.433 -6.789 -9.543 1.00 88.44 413 LEU A C 1
ATOM 3328 O O . LEU A 1 413 ? 4.993 -7.462 -8.679 1.00 88.44 413 LEU A O 1
ATOM 3332 N N . VAL A 1 414 ? 4.123 -5.505 -9.373 1.00 86.94 414 VAL A N 1
ATOM 3333 C CA . VAL A 1 414 ? 4.309 -4.806 -8.096 1.00 86.94 414 VAL A CA 1
ATOM 3334 C C . VAL A 1 414 ? 2.963 -4.356 -7.554 1.00 86.94 414 VAL A C 1
ATOM 3336 O O . VAL A 1 414 ? 2.229 -3.625 -8.224 1.00 86.94 414 VAL A O 1
ATOM 3339 N N . LEU A 1 415 ? 2.673 -4.781 -6.326 1.00 83.25 415 LEU A N 1
ATOM 3340 C CA . LEU A 1 415 ? 1.481 -4.420 -5.570 1.00 83.25 415 LEU A CA 1
ATOM 3341 C C . LEU A 1 415 ? 1.866 -3.918 -4.182 1.00 83.25 415 LEU A C 1
ATOM 3343 O O . LEU A 1 415 ? 2.789 -4.442 -3.557 1.00 83.25 415 LEU A O 1
ATOM 3347 N N . ASP A 1 416 ? 1.146 -2.902 -3.728 1.00 81.38 416 ASP A N 1
ATOM 3348 C CA . ASP A 1 416 ? 1.174 -2.456 -2.340 1.00 81.38 416 ASP A CA 1
ATOM 3349 C C . ASP A 1 416 ? 0.281 -3.337 -1.464 1.00 81.38 416 ASP A C 1
ATOM 3351 O O . ASP A 1 416 ? -0.612 -4.025 -1.953 1.00 81.38 416 ASP A O 1
ATOM 3355 N N . CYS A 1 417 ? 0.538 -3.344 -0.156 1.00 78.50 417 CYS A N 1
ATOM 3356 C CA . CYS A 1 417 ? -0.175 -4.209 0.788 1.00 78.50 417 CYS A CA 1
ATOM 3357 C C . CYS A 1 417 ? -1.663 -3.867 0.941 1.00 78.50 417 CYS A C 1
ATOM 3359 O O . CYS A 1 417 ? -2.441 -4.699 1.398 1.00 78.50 417 CYS A O 1
ATOM 3361 N N . ASP A 1 418 ? -2.052 -2.651 0.573 1.00 74.31 418 ASP A N 1
ATOM 3362 C CA . ASP A 1 418 ? -3.424 -2.161 0.552 1.00 74.31 418 ASP A CA 1
ATOM 3363 C C . ASP A 1 418 ? -4.113 -2.392 -0.799 1.00 74.31 418 ASP A C 1
ATOM 3365 O O . ASP A 1 418 ? -5.258 -1.976 -0.951 1.00 74.31 418 ASP A O 1
ATOM 3369 N N . MET A 1 419 ? -3.446 -3.044 -1.760 1.00 75.19 419 MET A N 1
ATOM 3370 C CA . MET A 1 419 ? -3.931 -3.304 -3.115 1.00 75.19 419 MET A CA 1
ATOM 3371 C C . MET A 1 419 ? -3.958 -4.805 -3.402 1.00 75.19 419 MET A C 1
ATOM 3373 O O . MET A 1 419 ? -2.958 -5.502 -3.249 1.00 75.19 419 MET A O 1
ATOM 3377 N N . TYR A 1 420 ? -5.084 -5.304 -3.904 1.00 78.69 420 TYR A N 1
ATOM 3378 C CA . TYR A 1 420 ? -5.217 -6.697 -4.326 1.00 78.69 420 TYR A CA 1
ATOM 3379 C C . TYR A 1 420 ? -5.667 -6.809 -5.782 1.00 78.69 420 TYR A C 1
ATOM 3381 O O . TYR A 1 420 ? -6.273 -5.898 -6.352 1.00 78.69 420 TYR A O 1
ATOM 3389 N N . CYS A 1 421 ? -5.354 -7.953 -6.389 1.00 79.56 421 CYS A N 1
ATOM 3390 C CA . CYS A 1 421 ? -5.818 -8.315 -7.721 1.00 79.56 421 CYS A CA 1
ATOM 3391 C C . CYS A 1 421 ? -7.309 -8.673 -7.660 1.00 79.56 421 CYS A C 1
ATOM 3393 O O . CYS A 1 421 ? -7.681 -9.709 -7.116 1.00 79.56 421 CYS A O 1
ATOM 3395 N N . ASN A 1 422 ? -8.160 -7.793 -8.180 1.00 81.62 422 ASN A N 1
ATOM 3396 C CA . ASN A 1 422 ? -9.607 -7.982 -8.247 1.00 81.62 422 ASN A CA 1
ATOM 3397 C C . ASN A 1 422 ? -10.049 -8.723 -9.516 1.00 81.62 422 ASN A C 1
ATOM 3399 O O . ASN A 1 422 ? -11.113 -9.341 -9.513 1.00 81.62 422 ASN A O 1
ATOM 3403 N N . ASP A 1 423 ? -9.270 -8.645 -10.597 1.00 76.56 423 ASP A N 1
ATOM 3404 C CA . ASP A 1 423 ? -9.516 -9.417 -11.816 1.00 76.56 423 ASP A CA 1
ATOM 3405 C C . ASP A 1 423 ? -8.326 -10.344 -12.117 1.00 76.56 423 ASP A C 1
ATOM 3407 O O . ASP A 1 423 ? -7.233 -9.848 -12.429 1.00 76.56 423 ASP A O 1
ATOM 3411 N N . PRO A 1 424 ? -8.504 -11.681 -12.051 1.00 74.81 424 PRO A N 1
ATOM 3412 C CA . PRO A 1 424 ? -7.426 -12.629 -12.320 1.00 74.81 424 PRO A CA 1
ATOM 3413 C C . PRO A 1 424 ? -6.905 -12.564 -13.767 1.00 74.81 424 PRO A C 1
ATOM 3415 O O . PRO A 1 424 ? -5.828 -13.090 -14.046 1.00 74.81 424 PRO A O 1
ATOM 3418 N N . THR A 1 425 ? -7.604 -11.894 -14.696 1.00 80.38 425 THR A N 1
ATOM 3419 C CA . THR A 1 425 ? -7.139 -11.718 -16.085 1.00 80.38 425 THR A CA 1
ATOM 3420 C C . THR A 1 425 ? -6.049 -10.658 -16.244 1.00 80.38 425 THR A C 1
ATOM 3422 O O . THR A 1 425 ? -5.447 -10.581 -17.316 1.00 80.38 425 THR A O 1
ATOM 3425 N N . SER A 1 426 ? -5.752 -9.873 -15.205 1.00 83.69 426 SER A N 1
ATOM 3426 C CA . SER A 1 426 ? -4.805 -8.747 -15.248 1.00 83.69 426 SER A CA 1
ATOM 3427 C C . SER A 1 426 ? -3.436 -9.110 -15.835 1.00 83.69 426 SER A C 1
ATOM 3429 O O . SER A 1 426 ? -2.900 -8.384 -16.677 1.00 83.69 426 SER A O 1
ATOM 3431 N N . ALA A 1 427 ? -2.896 -10.275 -15.464 1.00 81.56 427 ALA A N 1
ATOM 3432 C CA . ALA A 1 427 ? -1.638 -10.777 -16.010 1.00 81.56 427 ALA A CA 1
ATOM 3433 C C . ALA A 1 427 ? -1.749 -11.054 -17.512 1.00 81.56 427 ALA A C 1
ATOM 3435 O O . ALA A 1 427 ? -0.897 -10.617 -18.284 1.00 81.56 427 ALA A O 1
ATOM 3436 N N . ARG A 1 428 ? -2.819 -11.735 -17.940 1.00 83.75 428 ARG A N 1
ATOM 3437 C CA . ARG A 1 428 ? -3.077 -12.050 -19.352 1.00 83.75 428 ARG A CA 1
ATOM 3438 C C . ARG A 1 428 ? -3.179 -10.774 -20.186 1.00 83.75 428 ARG A C 1
ATOM 3440 O O . ARG A 1 428 ? -2.556 -10.689 -21.239 1.00 83.75 428 ARG A O 1
ATOM 3447 N N . GLU A 1 429 ? -3.909 -9.779 -19.695 1.00 88.19 429 GLU A N 1
ATOM 3448 C CA . GLU A 1 429 ? -4.085 -8.494 -20.376 1.00 88.19 429 GLU A CA 1
ATOM 3449 C C . GLU A 1 429 ? -2.770 -7.717 -20.501 1.00 88.19 429 GLU A C 1
ATOM 3451 O O . GLU A 1 429 ? -2.446 -7.204 -21.573 1.00 88.19 429 GLU A O 1
ATOM 3456 N N . ALA A 1 430 ? -1.953 -7.692 -19.446 1.00 86.81 430 ALA A N 1
ATOM 3457 C CA . ALA A 1 430 ? -0.628 -7.083 -19.508 1.00 86.81 430 ALA A CA 1
ATOM 3458 C C . ALA A 1 430 ? 0.316 -7.825 -20.471 1.00 86.81 430 ALA A C 1
ATOM 3460 O O . ALA A 1 430 ? 1.146 -7.200 -21.142 1.00 86.81 430 ALA A O 1
ATOM 3461 N N . MET A 1 431 ? 0.208 -9.155 -20.556 1.00 87.50 431 MET A N 1
ATOM 3462 C CA . MET A 1 431 ? 1.033 -9.959 -21.458 1.00 87.50 431 MET A CA 1
ATOM 3463 C C . MET A 1 431 ? 0.704 -9.716 -22.933 1.00 87.50 431 MET A C 1
ATOM 3465 O O . MET A 1 431 ? 1.618 -9.777 -23.752 1.00 87.50 431 MET A O 1
ATOM 3469 N N . CYS A 1 432 ? -0.534 -9.345 -23.284 1.00 90.19 432 CYS A N 1
ATOM 3470 C CA . CYS A 1 432 ? -0.891 -8.983 -24.661 1.00 90.19 432 CYS A CA 1
ATOM 3471 C C . CYS A 1 432 ? 0.034 -7.894 -25.236 1.00 90.19 432 CYS A C 1
ATOM 3473 O O . CYS A 1 432 ? 0.517 -8.033 -26.355 1.00 90.19 432 CYS A O 1
ATOM 3475 N N . PHE A 1 433 ? 0.367 -6.863 -24.452 1.00 90.25 433 PHE A N 1
ATOM 3476 C CA . PHE A 1 433 ? 1.302 -5.812 -24.877 1.00 90.25 433 PHE A CA 1
ATOM 3477 C C . PHE A 1 433 ? 2.763 -6.273 -24.874 1.00 90.25 433 PHE A C 1
ATOM 3479 O O . PHE A 1 433 ? 3.557 -5.876 -25.725 1.00 90.25 433 PHE A O 1
ATOM 3486 N N . ASN A 1 434 ? 3.134 -7.122 -23.915 1.00 84.19 434 ASN A N 1
ATOM 3487 C CA . ASN A 1 434 ? 4.499 -7.631 -23.793 1.00 84.19 434 ASN A CA 1
ATOM 3488 C C . ASN A 1 434 ? 4.853 -8.687 -24.850 1.00 84.19 434 ASN A C 1
ATOM 3490 O O . ASN A 1 434 ? 6.042 -8.915 -25.089 1.00 84.19 434 ASN A O 1
ATOM 3494 N N . PHE A 1 435 ? 3.857 -9.302 -25.486 1.00 86.38 435 PHE A N 1
ATOM 3495 C CA . PHE A 1 435 ? 4.031 -10.244 -26.590 1.00 86.38 435 PHE A CA 1
ATOM 3496 C C . PHE A 1 435 ? 3.704 -9.654 -27.964 1.00 86.38 435 PHE A C 1
ATOM 3498 O O . PHE A 1 435 ? 3.969 -10.314 -28.967 1.00 86.38 435 PHE A O 1
ATOM 3505 N N . ASP A 1 436 ? 3.220 -8.411 -28.037 1.00 88.88 436 ASP A N 1
ATOM 3506 C CA . ASP A 1 436 ? 3.099 -7.685 -29.302 1.00 88.88 436 ASP A CA 1
ATOM 3507 C C . ASP A 1 436 ? 4.503 -7.377 -29.869 1.00 88.88 436 ASP A C 1
ATOM 3509 O O . ASP A 1 436 ? 5.266 -6.631 -29.239 1.00 88.88 436 ASP A O 1
ATOM 3513 N N . PRO A 1 437 ? 4.870 -7.903 -31.055 1.00 88.38 437 PRO A N 1
ATOM 3514 C CA . PRO A 1 437 ? 6.184 -7.676 -31.656 1.00 88.38 437 PRO A CA 1
ATOM 3515 C C . PR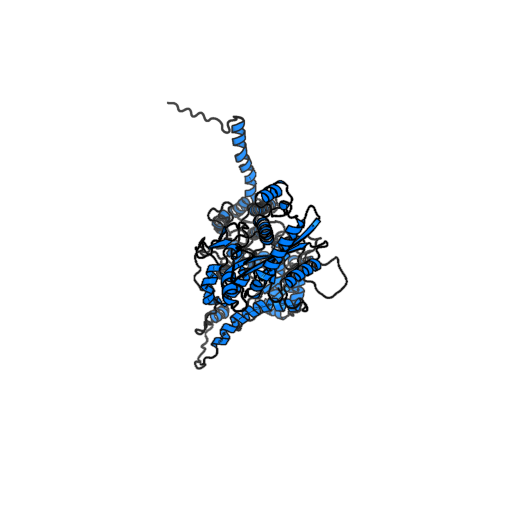O A 1 437 ? 6.502 -6.204 -31.944 1.00 88.38 437 PRO A C 1
ATOM 3517 O O . PRO A 1 437 ? 7.675 -5.839 -31.995 1.00 88.38 437 PRO A O 1
ATOM 3520 N N . ASN A 1 438 ? 5.484 -5.360 -32.133 1.00 90.50 438 ASN A N 1
ATOM 3521 C CA . ASN A 1 438 ? 5.657 -3.947 -32.459 1.00 90.50 438 ASN A CA 1
ATOM 3522 C C . ASN A 1 438 ? 5.915 -3.099 -31.208 1.00 90.50 438 ASN A C 1
ATOM 3524 O O . ASN A 1 438 ? 6.709 -2.162 -31.249 1.00 90.50 438 ASN A O 1
ATOM 3528 N N . ILE A 1 439 ? 5.249 -3.423 -30.096 1.00 90.12 439 ILE A N 1
ATOM 3529 C CA . ILE A 1 439 ? 5.281 -2.618 -28.864 1.00 90.12 439 ILE A CA 1
ATOM 3530 C C . ILE A 1 439 ? 6.341 -3.149 -27.888 1.00 90.12 439 ILE A C 1
ATOM 3532 O O . ILE A 1 439 ? 7.112 -2.374 -27.315 1.00 90.12 439 ILE A O 1
ATOM 3536 N N . SER A 1 440 ? 6.434 -4.472 -27.724 1.00 89.81 440 SER A N 1
ATOM 3537 C CA . SER A 1 440 ? 7.290 -5.134 -26.730 1.00 89.81 440 SER A CA 1
ATOM 3538 C C . SER A 1 440 ? 8.769 -4.719 -26.740 1.00 89.81 440 SER A C 1
ATOM 3540 O O . SER A 1 440 ? 9.334 -4.570 -25.648 1.00 89.81 440 SER A O 1
ATOM 3542 N N . PRO A 1 441 ? 9.443 -4.509 -27.894 1.00 90.25 441 PRO A N 1
ATOM 3543 C CA . PRO A 1 441 ? 10.860 -4.137 -27.908 1.00 90.25 441 PRO A CA 1
ATOM 3544 C C . PRO A 1 441 ? 11.155 -2.826 -27.172 1.00 90.25 441 PRO A C 1
ATOM 3546 O O . PRO A 1 441 ? 12.228 -2.678 -26.589 1.00 90.25 441 PRO A O 1
ATOM 3549 N N . SER A 1 442 ? 10.195 -1.899 -27.165 1.00 92.94 442 SER A N 1
ATOM 3550 C CA . SER A 1 442 ? 10.324 -0.584 -26.534 1.00 92.94 442 SER A CA 1
ATOM 3551 C C . SER A 1 442 ? 9.508 -0.443 -25.247 1.00 92.94 442 SER A C 1
ATOM 3553 O O . SER A 1 442 ? 9.633 0.582 -24.578 1.00 92.94 442 SER A O 1
ATOM 3555 N N . LEU A 1 443 ? 8.697 -1.440 -24.879 1.00 95.06 443 LEU A N 1
ATOM 3556 C CA . LEU A 1 443 ? 7.830 -1.418 -23.700 1.00 95.06 443 LEU A CA 1
ATOM 3557 C C . LEU A 1 443 ? 8.597 -1.722 -22.410 1.00 95.06 443 LEU A C 1
ATOM 3559 O O . LEU A 1 443 ? 9.225 -2.774 -22.281 1.00 95.06 443 LEU A O 1
ATOM 3563 N N . ALA A 1 444 ? 8.505 -0.816 -21.438 1.00 95.25 444 ALA A N 1
ATOM 3564 C CA . ALA A 1 444 ? 9.015 -1.030 -20.089 1.00 95.25 444 ALA A CA 1
ATOM 3565 C C . ALA A 1 444 ? 7.947 -1.565 -19.136 1.00 95.25 444 ALA A C 1
ATOM 3567 O O . ALA A 1 444 ? 8.243 -2.467 -18.361 1.00 95.25 444 ALA A O 1
ATOM 3568 N N . TYR A 1 445 ? 6.729 -1.020 -19.147 1.00 96.19 445 TYR A N 1
ATOM 3569 C CA . TYR A 1 445 ? 5.675 -1.453 -18.226 1.00 96.19 445 TYR A CA 1
ATOM 3570 C C . TYR A 1 445 ? 4.263 -1.173 -18.734 1.00 96.19 445 TYR A C 1
ATOM 3572 O O . TYR A 1 445 ? 4.038 -0.244 -19.509 1.00 96.19 445 TYR A O 1
ATOM 3580 N N . VAL A 1 446 ? 3.315 -1.956 -18.218 1.00 96.50 446 VAL A N 1
ATOM 3581 C CA . VAL A 1 446 ? 1.869 -1.742 -18.342 1.00 96.50 446 VAL A CA 1
ATOM 3582 C C . VAL A 1 446 ? 1.340 -1.308 -16.977 1.00 96.50 446 VAL A C 1
ATOM 3584 O O . VAL A 1 446 ? 1.475 -2.048 -16.001 1.00 96.50 446 VAL A O 1
ATOM 3587 N N . GLN A 1 447 ? 0.775 -0.106 -16.898 1.00 96.94 447 GLN A N 1
ATOM 3588 C CA . GLN A 1 447 ? 0.197 0.477 -15.687 1.00 96.94 447 GLN A CA 1
ATOM 3589 C C . GLN A 1 447 ? -1.329 0.359 -15.732 1.00 96.94 447 GLN A C 1
ATOM 3591 O O . GLN A 1 447 ? -1.951 0.733 -16.724 1.00 96.94 447 GLN A O 1
ATOM 3596 N N . PHE A 1 448 ? -1.925 -0.099 -14.634 1.00 94.62 448 PHE A N 1
ATOM 3597 C CA . PHE A 1 448 ? -3.374 -0.120 -14.436 1.00 94.62 448 PHE A CA 1
ATOM 3598 C C . PHE A 1 448 ? -3.822 1.057 -13.553 1.00 94.62 448 PHE A C 1
ATOM 3600 O O . PHE A 1 448 ? -3.004 1.617 -12.810 1.00 94.62 448 PHE A O 1
ATOM 3607 N N . PRO A 1 449 ? -5.100 1.472 -13.606 1.00 92.19 449 PRO A N 1
ATOM 3608 C CA . PRO A 1 449 ? -5.650 2.445 -12.670 1.00 92.19 449 PRO A CA 1
ATOM 3609 C C . PRO A 1 449 ? -5.578 1.942 -11.230 1.00 92.19 449 PRO A C 1
ATOM 3611 O O . PRO A 1 449 ? -5.909 0.794 -10.944 1.00 92.19 449 PRO A O 1
ATOM 3614 N N . GLN A 1 450 ? -5.203 2.837 -10.317 1.00 88.25 450 GLN A N 1
ATOM 3615 C CA . GLN A 1 450 ? -5.440 2.621 -8.894 1.00 88.25 450 GLN A CA 1
ATOM 3616 C C . GLN A 1 450 ? -6.879 3.002 -8.600 1.00 88.25 450 GLN A C 1
ATOM 3618 O O . GLN A 1 450 ? -7.287 4.143 -8.819 1.00 88.25 450 GLN A O 1
ATOM 3623 N N . MET A 1 451 ? -7.655 2.027 -8.148 1.00 88.06 451 MET A N 1
ATOM 3624 C CA . MET A 1 451 ? -9.055 2.212 -7.811 1.00 88.06 451 MET A CA 1
ATOM 3625 C C . MET A 1 451 ? -9.296 1.783 -6.380 1.00 88.06 451 MET A C 1
ATOM 3627 O O . MET A 1 451 ? -8.760 0.778 -5.924 1.00 88.06 451 MET A O 1
ATOM 3631 N N . PHE A 1 452 ? -10.118 2.550 -5.674 1.00 85.56 452 PHE A N 1
ATOM 3632 C CA . PHE A 1 452 ? -10.287 2.384 -4.241 1.00 85.56 452 PHE A CA 1
ATOM 3633 C C . PHE A 1 452 ? -11.715 1.998 -3.902 1.00 85.56 452 PHE A C 1
ATOM 3635 O O . PHE A 1 452 ? -12.670 2.621 -4.367 1.00 85.56 452 PHE A O 1
ATOM 3642 N N . TYR A 1 453 ? -11.870 0.966 -3.078 1.00 80.88 453 TYR A N 1
ATOM 3643 C CA . TYR A 1 453 ? -13.190 0.448 -2.745 1.00 80.88 453 TYR A CA 1
ATOM 3644 C C . TYR A 1 453 ? -13.840 1.237 -1.596 1.00 80.88 453 TYR A C 1
ATOM 3646 O O . TYR A 1 453 ? -15.056 1.282 -1.495 1.00 80.88 453 TYR A O 1
ATOM 3654 N N . ASN A 1 454 ? -13.102 1.879 -0.704 1.00 79.00 454 ASN A N 1
ATOM 3655 C CA . ASN A 1 454 ? -13.656 2.553 0.481 1.00 79.00 454 ASN A CA 1
ATOM 3656 C C . ASN A 1 454 ? -13.924 4.061 0.292 1.00 79.00 454 ASN A C 1
ATOM 3658 O O . ASN A 1 454 ? -14.130 4.767 1.277 1.00 79.00 454 ASN A O 1
ATOM 3662 N N . VAL A 1 455 ? -13.937 4.556 -0.948 1.00 81.38 455 VAL A N 1
ATOM 3663 C CA . VAL A 1 455 ? -14.252 5.960 -1.252 1.00 81.38 455 VAL A CA 1
ATOM 3664 C C . VAL A 1 455 ? -15.755 6.198 -1.105 1.00 81.38 455 VAL A C 1
ATOM 3666 O O . VAL A 1 455 ? -16.566 5.419 -1.604 1.00 81.38 455 VAL A O 1
ATOM 3669 N N . ASN A 1 456 ? -16.131 7.267 -0.399 1.00 78.81 456 ASN A N 1
ATOM 3670 C CA . ASN A 1 456 ? -17.533 7.631 -0.205 1.00 78.81 456 ASN A CA 1
ATOM 3671 C C . ASN A 1 456 ? -18.106 8.363 -1.436 1.00 78.81 456 ASN A C 1
ATOM 3673 O O . ASN A 1 456 ? -17.367 8.908 -2.253 1.00 78.81 456 ASN A O 1
ATOM 3677 N N . ASP A 1 457 ? -19.436 8.409 -1.556 1.00 78.44 457 ASP A N 1
ATOM 3678 C CA . ASP A 1 457 ? -20.099 9.020 -2.722 1.00 78.44 457 ASP A CA 1
ATOM 3679 C C . ASP A 1 457 ? -19.752 10.506 -2.908 1.00 78.44 457 ASP A C 1
ATOM 3681 O O . ASP A 1 457 ? -19.687 10.991 -4.036 1.00 78.44 457 ASP A O 1
ATOM 3685 N N . ASN A 1 458 ? -19.521 11.225 -1.804 1.00 83.00 458 ASN A N 1
ATOM 3686 C CA . ASN A 1 458 ? -19.207 12.655 -1.824 1.00 83.00 458 ASN A CA 1
ATOM 3687 C C . ASN A 1 458 ? -17.730 12.947 -2.148 1.00 83.00 458 ASN A C 1
ATOM 3689 O O . ASN A 1 458 ? -17.410 14.082 -2.477 1.00 83.00 458 ASN A O 1
ATOM 3693 N N . ASP A 1 459 ? -16.856 11.952 -1.992 1.00 81.56 459 ASP A N 1
ATOM 3694 C CA . ASP A 1 459 ? -15.392 11.981 -2.078 1.00 81.56 459 ASP A CA 1
ATOM 3695 C C . ASP A 1 459 ? -14.746 13.311 -1.646 1.00 81.56 459 ASP A C 1
ATOM 3697 O O . ASP A 1 459 ? -13.974 13.923 -2.377 1.00 81.56 459 ASP A O 1
ATOM 3701 N N . ILE A 1 460 ? -15.082 13.795 -0.444 1.00 83.06 460 ILE A N 1
ATOM 3702 C CA . ILE A 1 460 ? -14.699 15.151 0.001 1.00 83.06 460 ILE A CA 1
ATOM 3703 C C . ILE A 1 460 ? -13.183 15.370 0.135 1.00 83.06 460 ILE A C 1
ATOM 3705 O O . ILE A 1 460 ? -12.736 16.514 0.194 1.00 83.06 460 ILE A O 1
ATOM 3709 N N . TYR A 1 461 ? -12.405 14.289 0.217 1.00 81.38 461 TYR A N 1
ATOM 3710 C CA . TYR A 1 461 ? -10.947 14.327 0.325 1.00 81.38 461 TYR A CA 1
ATOM 3711 C C . TYR A 1 461 ? -10.245 14.053 -1.011 1.00 81.38 461 TYR A C 1
ATOM 3713 O O . TYR A 1 461 ? -9.017 14.033 -1.036 1.00 81.38 461 TYR A O 1
ATOM 3721 N N . GLU A 1 462 ? -10.997 13.847 -2.102 1.00 82.19 462 GLU A N 1
ATOM 3722 C CA . GLU A 1 462 ? -10.471 13.395 -3.400 1.00 82.19 462 GLU A CA 1
ATOM 3723 C C . GLU A 1 462 ? -9.599 12.132 -3.236 1.00 82.19 462 GLU A C 1
ATOM 3725 O O . GLU A 1 462 ? -8.549 11.966 -3.862 1.00 82.19 462 GLU A O 1
ATOM 3730 N N . GLY A 1 463 ? -10.035 11.221 -2.359 1.00 80.00 463 GLY A N 1
ATOM 3731 C CA . GLY A 1 463 ? -9.316 9.997 -2.014 1.00 80.00 463 GLY A CA 1
ATOM 3732 C C . GLY A 1 463 ? -9.243 9.014 -3.181 1.00 80.00 463 GLY A C 1
ATOM 3733 O O . GLY A 1 463 ? -8.359 8.159 -3.209 1.00 80.00 463 GLY A O 1
ATOM 3734 N N . GLY A 1 464 ? -10.141 9.146 -4.164 1.00 81.81 464 GLY A N 1
ATOM 3735 C CA . GLY A 1 464 ? -10.076 8.410 -5.422 1.00 81.81 464 GLY A CA 1
ATOM 3736 C C . GLY A 1 464 ? -9.009 8.913 -6.401 1.00 81.81 464 GLY A C 1
ATOM 3737 O O . GLY A 1 464 ? -8.696 8.198 -7.350 1.00 81.81 464 GLY A O 1
ATOM 3738 N N . SER A 1 465 ? -8.476 10.128 -6.205 1.00 83.75 465 SER A N 1
ATOM 3739 C CA . SER A 1 465 ? -7.562 10.818 -7.130 1.00 83.75 465 SER A CA 1
ATOM 3740 C C . SER A 1 465 ? -7.977 10.664 -8.604 1.00 83.75 465 SER A C 1
ATOM 3742 O O . SER A 1 465 ? -7.188 10.296 -9.483 1.00 83.75 465 SER A O 1
ATOM 3744 N N . ARG A 1 466 ? -9.263 10.910 -8.888 1.00 83.44 466 ARG A N 1
ATOM 3745 C CA . ARG A 1 466 ? -9.900 10.559 -10.170 1.00 83.44 466 ARG A CA 1
ATOM 3746 C C . ARG A 1 466 ? -9.251 11.298 -11.329 1.00 83.44 466 ARG A C 1
ATOM 3748 O O . ARG A 1 466 ? -9.076 10.729 -12.399 1.00 83.44 466 ARG A O 1
ATOM 3755 N N . SER A 1 467 ? -8.837 12.543 -11.104 1.00 85.25 467 SER A N 1
ATOM 3756 C CA . SER A 1 467 ? -8.133 13.345 -12.109 1.00 85.25 467 SER A CA 1
ATOM 3757 C C . SER A 1 467 ? -6.868 12.647 -12.630 1.00 85.25 467 SER A C 1
ATOM 3759 O O . SER A 1 467 ? -6.662 12.564 -13.844 1.00 85.25 467 SER A O 1
ATOM 3761 N N . ALA A 1 468 ? -6.066 12.064 -11.730 1.00 85.94 468 ALA A N 1
ATOM 3762 C CA . ALA A 1 468 ? -4.834 11.373 -12.092 1.00 85.94 468 ALA A CA 1
ATOM 3763 C C . ALA A 1 468 ? -5.122 10.081 -12.875 1.00 85.94 468 ALA A C 1
ATOM 3765 O O . ALA A 1 468 ? -4.644 9.911 -13.999 1.00 85.94 468 ALA A O 1
ATOM 3766 N N . TYR A 1 469 ? -5.941 9.193 -12.302 1.00 87.56 469 TYR A N 1
ATOM 3767 C CA . TYR A 1 469 ? -6.140 7.841 -12.835 1.00 87.56 469 TYR A CA 1
ATOM 3768 C C . TYR A 1 469 ? -7.195 7.746 -13.948 1.00 87.56 469 TYR A C 1
ATOM 3770 O O . TYR A 1 469 ? -7.114 6.865 -14.792 1.00 87.56 469 TYR A O 1
ATOM 3778 N N . MET A 1 470 ? -8.183 8.637 -14.013 1.00 84.94 470 MET A N 1
ATOM 3779 C CA . MET A 1 470 ? -9.196 8.582 -15.078 1.00 84.94 470 MET A CA 1
ATOM 3780 C C . MET A 1 470 ? -8.838 9.451 -16.281 1.00 84.94 470 MET A C 1
ATOM 3782 O O . MET A 1 470 ? -9.191 9.086 -17.394 1.00 84.94 470 MET A O 1
ATOM 3786 N N . SER A 1 471 ? -8.127 10.565 -16.086 1.00 87.44 471 SER A N 1
ATOM 3787 C CA . SER A 1 471 ? -7.912 11.547 -17.160 1.00 87.44 471 SER A CA 1
ATOM 3788 C C . SER A 1 471 ? -6.440 11.725 -17.524 1.00 87.44 471 SER A C 1
ATOM 3790 O O . SER A 1 471 ? -6.068 11.616 -18.692 1.00 87.44 471 SER A O 1
ATOM 3792 N N . MET A 1 472 ? -5.577 12.003 -16.545 1.00 91.00 472 MET A N 1
ATOM 3793 C CA . MET A 1 472 ? -4.190 12.400 -16.818 1.00 91.00 472 MET A CA 1
ATOM 3794 C C . MET A 1 472 ? -3.355 11.260 -17.408 1.00 91.00 472 MET A C 1
ATOM 3796 O O . MET A 1 472 ? -2.661 11.469 -18.403 1.00 91.00 472 MET A O 1
ATOM 3800 N N . TRP A 1 473 ? -3.439 10.051 -16.844 1.00 92.56 473 TRP A N 1
ATOM 3801 C CA . TRP A 1 473 ? -2.697 8.897 -17.364 1.00 92.56 473 TRP A CA 1
ATOM 3802 C C . TRP A 1 473 ? -3.167 8.443 -18.736 1.00 92.56 473 TRP A C 1
ATOM 3804 O O . TRP A 1 473 ? -2.321 8.153 -19.575 1.00 92.56 473 TRP A O 1
ATOM 3814 N N . GLN A 1 474 ? -4.473 8.486 -19.004 1.00 92.25 474 GLN A N 1
ATOM 3815 C CA . GLN A 1 474 ? -5.003 8.243 -20.348 1.00 92.25 474 GLN A CA 1
ATOM 3816 C C . GLN A 1 474 ? -4.487 9.285 -21.353 1.00 92.25 474 GLN A C 1
ATOM 3818 O O . GLN A 1 474 ? -4.083 8.937 -22.459 1.00 92.25 474 GLN A O 1
ATOM 3823 N N . GLY A 1 475 ? -4.429 10.563 -20.960 1.00 92.75 475 GLY A N 1
ATOM 3824 C CA . GLY A 1 475 ? -3.880 11.625 -21.805 1.00 92.75 475 GLY A CA 1
ATOM 3825 C C . GLY A 1 475 ? -2.394 11.432 -22.130 1.00 92.75 475 GLY A C 1
ATOM 3826 O O . GLY A 1 475 ? -1.985 11.611 -23.276 1.00 92.75 475 GLY A O 1
ATOM 3827 N N . MET A 1 476 ? -1.586 11.033 -21.143 1.00 93.88 476 MET A N 1
ATOM 3828 C CA . MET A 1 476 ? -0.167 10.717 -21.356 1.00 93.88 476 MET A CA 1
ATOM 3829 C C . MET A 1 476 ? 0.053 9.431 -22.158 1.00 93.88 476 MET A C 1
ATOM 3831 O O . MET A 1 476 ? 1.070 9.305 -22.844 1.00 93.88 476 MET A O 1
ATOM 3835 N N . ASP A 1 477 ? -0.885 8.487 -22.095 1.00 94.62 477 ASP A N 1
ATOM 3836 C CA . ASP A 1 477 ? -0.816 7.249 -22.866 1.00 94.62 477 ASP A CA 1
ATOM 3837 C C . ASP A 1 477 ? -0.848 7.504 -24.377 1.00 94.62 477 ASP A C 1
ATOM 3839 O O . ASP A 1 477 ? -0.114 6.869 -25.128 1.00 94.62 477 ASP A O 1
ATOM 3843 N N . GLY A 1 478 ? -1.566 8.547 -24.811 1.00 92.25 478 GLY A N 1
ATOM 3844 C CA . GLY A 1 478 ? -1.543 9.025 -26.198 1.00 92.25 478 GLY A CA 1
ATOM 3845 C C . GLY A 1 478 ? -0.180 9.548 -26.684 1.00 92.25 478 GLY A C 1
ATOM 3846 O O . GLY A 1 478 ? -0.034 9.854 -27.866 1.00 92.25 478 GLY A O 1
ATOM 3847 N N . LEU A 1 479 ? 0.813 9.672 -25.796 1.00 92.25 479 LEU A N 1
ATOM 3848 C CA . LEU A 1 479 ? 2.182 10.064 -26.126 1.00 92.25 479 LEU A CA 1
ATOM 3849 C C . LEU A 1 479 ? 3.120 8.851 -26.128 1.00 92.25 479 LEU A C 1
ATOM 3851 O O . LEU A 1 479 ? 3.312 8.202 -27.152 1.00 92.25 479 LEU A O 1
ATOM 3855 N N . ARG A 1 480 ? 3.777 8.581 -24.997 1.00 93.06 480 ARG A N 1
ATOM 3856 C CA . ARG A 1 480 ? 4.710 7.453 -24.818 1.00 93.06 480 ARG A CA 1
ATOM 3857 C C . ARG A 1 480 ? 4.394 6.639 -23.564 1.00 93.06 480 ARG A C 1
ATOM 3859 O O . ARG A 1 480 ? 5.255 5.891 -23.097 1.00 93.06 480 ARG A O 1
ATOM 3866 N N . GLY A 1 481 ? 3.191 6.813 -23.026 1.00 93.56 481 GLY A N 1
ATOM 3867 C CA . GLY A 1 481 ? 2.718 6.102 -21.853 1.00 93.56 481 GLY A CA 1
ATOM 3868 C C . GLY A 1 481 ? 2.608 6.956 -20.588 1.00 93.56 481 GLY A C 1
ATOM 3869 O O . GLY A 1 481 ? 3.184 8.051 -20.499 1.00 93.56 481 GLY A O 1
ATOM 3870 N N . PRO A 1 482 ? 1.889 6.437 -19.579 1.00 95.12 482 PRO A N 1
ATOM 3871 C CA . PRO A 1 482 ? 1.673 7.083 -18.289 1.00 95.12 482 PRO A CA 1
ATOM 3872 C C . PRO A 1 482 ? 2.925 7.015 -17.412 1.00 95.12 482 PRO A C 1
ATOM 3874 O O . PRO A 1 482 ? 3.869 6.274 -17.698 1.00 95.12 482 PRO A O 1
ATOM 3877 N N . THR A 1 483 ? 2.908 7.733 -16.288 1.00 92.00 483 THR A N 1
ATOM 3878 C CA . THR A 1 483 ? 3.943 7.572 -15.260 1.00 92.00 483 THR A CA 1
ATOM 3879 C C . THR A 1 483 ? 3.736 6.299 -14.430 1.00 92.00 483 THR A C 1
ATOM 3881 O O . THR A 1 483 ? 2.613 5.825 -14.240 1.00 92.00 483 THR A O 1
ATOM 3884 N N . LEU A 1 484 ? 4.833 5.750 -13.901 1.00 93.00 484 LEU A N 1
ATOM 3885 C CA . LEU A 1 484 ? 4.809 4.584 -13.019 1.00 93.00 484 LEU A CA 1
ATOM 3886 C C . LEU A 1 484 ? 4.297 4.987 -11.627 1.00 93.00 484 LEU A C 1
ATOM 3888 O O . LEU A 1 484 ? 4.956 5.736 -10.903 1.00 93.00 484 LEU A O 1
ATOM 3892 N N . SER A 1 485 ? 3.121 4.492 -11.244 1.00 89.56 485 SER A N 1
ATOM 3893 C CA . SER A 1 485 ? 2.331 5.063 -10.143 1.00 89.56 485 SER A CA 1
ATOM 3894 C C . SER A 1 485 ? 2.455 4.321 -8.802 1.00 89.56 485 SER A C 1
ATOM 3896 O O . SER A 1 485 ? 1.609 4.476 -7.933 1.00 89.56 485 SER A O 1
ATOM 3898 N N . GLY A 1 486 ? 3.502 3.524 -8.578 1.00 86.88 486 GLY A N 1
ATOM 3899 C CA . GLY A 1 486 ? 3.771 2.916 -7.261 1.00 86.88 486 GLY A CA 1
ATOM 3900 C C . GLY A 1 486 ? 3.233 1.496 -7.069 1.00 86.88 486 GLY A C 1
ATOM 3901 O O . GLY A 1 486 ? 3.921 0.698 -6.437 1.00 86.88 486 GLY A O 1
ATOM 3902 N N . THR A 1 487 ? 2.092 1.157 -7.667 1.00 88.94 487 THR A N 1
ATOM 3903 C CA . THR A 1 487 ? 1.408 -0.146 -7.537 1.00 88.94 487 THR A CA 1
ATOM 3904 C C . THR A 1 487 ? 0.571 -0.450 -8.787 1.00 88.94 487 THR A C 1
ATOM 3906 O O . THR A 1 487 ? 0.342 0.443 -9.611 1.00 88.94 487 THR A O 1
ATOM 3909 N N . GLY A 1 488 ? 0.128 -1.700 -8.944 1.00 89.75 488 GLY A N 1
ATOM 3910 C CA . GLY A 1 488 ? -0.790 -2.124 -10.004 1.00 89.75 488 GLY A CA 1
ATOM 3911 C C . GLY A 1 488 ? -0.162 -2.055 -11.393 1.00 89.75 488 GLY A C 1
ATOM 3912 O O . GLY A 1 488 ? -0.774 -1.545 -12.331 1.00 89.75 488 GLY A O 1
ATOM 3913 N N . TYR A 1 489 ? 1.089 -2.496 -11.530 1.00 93.44 489 TYR A N 1
ATOM 3914 C CA . TYR A 1 489 ? 1.789 -2.486 -12.813 1.00 93.44 489 TYR A CA 1
ATOM 3915 C C . TYR A 1 489 ? 2.600 -3.757 -13.049 1.00 93.44 489 TYR A C 1
ATOM 3917 O O . TYR A 1 489 ? 3.168 -4.332 -12.120 1.00 93.44 489 TYR A O 1
ATOM 3925 N N . TYR A 1 490 ? 2.701 -4.137 -14.323 1.00 91.19 490 TYR A N 1
ATOM 3926 C CA . TYR A 1 490 ? 3.593 -5.189 -14.802 1.00 91.19 490 TYR A CA 1
ATOM 3927 C C . TYR A 1 490 ? 4.790 -4.553 -15.496 1.00 91.19 490 TYR A C 1
ATOM 3929 O O . TYR A 1 490 ? 4.641 -3.877 -16.513 1.00 91.19 490 TYR A O 1
ATOM 3937 N N . LEU A 1 491 ? 5.977 -4.774 -14.947 1.00 91.75 491 LEU A N 1
ATOM 3938 C CA . LEU A 1 491 ? 7.243 -4.223 -15.410 1.00 91.75 491 LEU A CA 1
ATOM 3939 C C . LEU A 1 491 ? 8.076 -5.301 -16.103 1.00 91.75 491 LEU A C 1
ATOM 3941 O O . LEU A 1 491 ? 8.231 -6.407 -15.591 1.00 91.75 491 LEU A O 1
ATOM 3945 N N . LYS A 1 492 ? 8.679 -4.963 -17.237 1.00 88.12 492 LYS A N 1
ATOM 3946 C CA . LYS A 1 492 ? 9.649 -5.798 -17.940 1.00 88.12 492 LYS A CA 1
ATOM 3947 C C . LYS A 1 492 ? 11.006 -5.672 -17.248 1.00 88.12 492 LYS A C 1
ATOM 3949 O O . LYS A 1 492 ? 11.639 -4.625 -17.315 1.00 88.12 492 LYS A O 1
ATOM 3954 N N . ARG A 1 493 ? 11.491 -6.736 -16.602 1.00 88.50 493 ARG A N 1
ATOM 3955 C CA . ARG A 1 493 ? 12.707 -6.732 -15.761 1.00 88.50 493 ARG A CA 1
ATOM 3956 C C . ARG A 1 493 ? 13.894 -6.035 -16.425 1.00 88.50 493 ARG A C 1
ATOM 3958 O O . ARG A 1 493 ? 14.554 -5.208 -15.802 1.00 88.50 493 ARG A O 1
ATOM 3965 N N . ILE A 1 494 ? 14.148 -6.352 -17.694 1.00 87.81 494 ILE A N 1
ATOM 3966 C CA . ILE A 1 494 ? 15.298 -5.825 -18.434 1.00 87.81 494 ILE A CA 1
ATOM 3967 C C . ILE A 1 494 ? 15.280 -4.293 -18.546 1.00 87.81 494 ILE A C 1
ATOM 3969 O O . ILE A 1 494 ? 16.345 -3.675 -18.572 1.00 87.81 494 ILE A O 1
ATOM 3973 N N . SER A 1 495 ? 14.104 -3.653 -18.535 1.00 90.31 495 SER A N 1
ATOM 3974 C CA . SER A 1 495 ? 14.007 -2.196 -18.647 1.00 90.31 495 SER A CA 1
ATOM 3975 C C . SER A 1 495 ? 14.654 -1.477 -17.463 1.00 90.31 495 SER A C 1
ATOM 3977 O O . SER A 1 495 ? 15.171 -0.377 -17.634 1.00 90.31 495 SER A O 1
ATOM 3979 N N . LEU A 1 496 ? 14.713 -2.105 -16.281 1.00 90.12 496 LEU A N 1
ATOM 3980 C CA . LEU A 1 496 ? 15.405 -1.557 -15.108 1.00 90.12 496 LEU A CA 1
ATOM 3981 C C . LEU A 1 496 ? 16.930 -1.523 -15.253 1.00 90.12 496 LEU A C 1
ATOM 3983 O O . LEU A 1 496 ? 17.605 -0.846 -14.475 1.00 90.12 496 LEU A O 1
ATOM 3987 N N . PHE A 1 497 ? 17.482 -2.249 -16.224 1.00 87.62 497 PHE A N 1
ATOM 3988 C CA . PHE A 1 497 ? 18.923 -2.424 -16.384 1.00 87.62 497 PHE A CA 1
ATOM 3989 C C . PHE A 1 497 ? 19.476 -1.759 -17.642 1.00 87.62 497 PHE A C 1
ATOM 3991 O O . PHE A 1 497 ? 20.678 -1.511 -17.720 1.00 87.62 497 PHE A O 1
ATOM 3998 N N . THR A 1 498 ? 18.628 -1.465 -18.631 1.00 85.56 498 THR A N 1
ATOM 3999 C CA . THR A 1 498 ? 19.096 -1.070 -19.963 1.00 85.56 498 THR A CA 1
ATOM 4000 C C . THR A 1 498 ? 18.235 -0.003 -20.649 1.00 85.56 498 THR A C 1
ATOM 4002 O O . THR A 1 498 ? 17.288 0.527 -20.068 1.00 85.56 498 THR A O 1
ATOM 4005 N N . THR A 1 499 ? 18.603 0.353 -21.879 1.00 84.50 499 THR A N 1
ATOM 4006 C CA . THR A 1 499 ? 17.815 1.144 -22.835 1.00 84.50 499 THR A CA 1
ATOM 4007 C C . THR A 1 499 ? 17.322 0.233 -23.970 1.00 84.50 499 THR A C 1
ATOM 4009 O O . THR A 1 499 ? 17.977 -0.779 -24.239 1.00 84.50 499 THR A O 1
ATOM 4012 N N . PRO A 1 500 ? 16.224 0.570 -24.675 1.00 83.12 500 PRO A N 1
ATOM 4013 C CA . PRO A 1 500 ? 15.662 -0.299 -25.717 1.00 83.12 500 PRO A CA 1
ATOM 4014 C C . PRO A 1 500 ? 16.677 -0.710 -26.794 1.00 83.12 500 PRO A C 1
ATOM 4016 O O . PRO A 1 500 ? 16.725 -1.877 -27.173 1.00 83.12 500 PRO A O 1
ATOM 4019 N N . ASP A 1 501 ? 17.540 0.226 -27.209 1.00 75.12 501 ASP A N 1
ATOM 4020 C CA . ASP A 1 501 ? 18.521 0.031 -28.289 1.00 75.12 501 ASP A CA 1
ATOM 4021 C C . ASP A 1 501 ? 19.844 -0.621 -27.842 1.00 75.12 501 ASP A C 1
ATOM 4023 O O . ASP A 1 501 ? 20.689 -0.942 -28.674 1.00 75.12 501 ASP A O 1
ATOM 4027 N N . GLN A 1 502 ? 20.091 -0.766 -26.532 1.00 69.69 502 GLN A N 1
ATOM 4028 C CA . GLN A 1 502 ? 21.391 -1.207 -25.995 1.00 69.69 502 GLN A CA 1
ATOM 4029 C C . GLN A 1 502 ? 21.244 -2.346 -24.985 1.00 69.69 502 GLN A C 1
ATOM 4031 O O . GLN A 1 502 ? 21.914 -2.351 -23.950 1.00 69.69 502 GLN A O 1
ATOM 4036 N N . GLN A 1 503 ? 20.382 -3.324 -25.283 1.00 64.69 503 GLN A N 1
ATOM 4037 C CA . GLN A 1 503 ? 20.007 -4.381 -24.340 1.00 64.69 503 GLN A CA 1
ATOM 4038 C C . GLN A 1 503 ? 21.208 -5.118 -23.736 1.00 64.69 503 GLN A C 1
ATOM 4040 O O . GLN A 1 503 ? 21.201 -5.317 -22.531 1.00 64.69 503 GLN A O 1
ATOM 4045 N N . ASP A 1 504 ? 22.292 -5.366 -24.475 1.00 64.75 504 ASP A N 1
ATOM 4046 C CA . ASP A 1 504 ? 23.468 -6.101 -23.969 1.00 64.75 504 ASP A CA 1
ATOM 4047 C C . ASP A 1 504 ? 24.451 -5.267 -23.123 1.00 64.75 504 ASP A C 1
ATOM 4049 O O . ASP A 1 504 ? 25.331 -5.803 -22.447 1.00 64.75 504 ASP A O 1
ATOM 4053 N N . LYS A 1 505 ? 24.325 -3.935 -23.119 1.00 68.19 505 LYS A N 1
ATOM 4054 C CA . LYS A 1 505 ? 25.335 -3.036 -22.530 1.00 68.19 505 LYS A CA 1
ATOM 4055 C C . LYS A 1 505 ? 25.455 -3.164 -21.008 1.00 68.19 505 LYS A C 1
ATOM 4057 O O . LYS A 1 505 ? 26.522 -2.899 -20.452 1.00 68.19 505 LYS A O 1
ATOM 4062 N N . HIS A 1 506 ? 24.388 -3.597 -20.334 1.00 69.19 506 HIS A N 1
ATOM 4063 C CA . HIS A 1 506 ? 24.387 -3.821 -18.885 1.00 69.19 506 HIS A CA 1
ATOM 4064 C C . HIS A 1 506 ? 25.372 -4.924 -18.454 1.00 69.19 506 HIS A C 1
ATOM 4066 O O . HIS A 1 506 ? 25.861 -4.892 -17.323 1.00 69.19 506 HIS A O 1
ATOM 4072 N N . LEU A 1 507 ? 25.734 -5.833 -19.369 1.00 71.00 507 LEU A N 1
ATOM 4073 C CA . LEU A 1 507 ? 26.652 -6.952 -19.144 1.00 71.00 507 LEU A CA 1
ATOM 4074 C C . LEU A 1 507 ? 28.129 -6.619 -19.419 1.00 71.00 507 LEU A C 1
ATOM 4076 O O . LEU A 1 507 ? 28.979 -7.479 -19.205 1.00 71.00 507 LEU A O 1
ATOM 4080 N N . LEU A 1 508 ? 28.460 -5.398 -19.868 1.00 71.44 508 LEU A N 1
ATOM 4081 C CA . LEU A 1 508 ? 29.850 -4.991 -20.147 1.00 71.44 508 LEU A CA 1
ATOM 4082 C C . LEU A 1 508 ? 30.682 -4.755 -18.875 1.00 71.44 508 LEU A C 1
ATOM 4084 O O . LEU A 1 508 ? 31.894 -4.944 -18.891 1.00 71.44 508 LEU A O 1
ATOM 4088 N N . GLN A 1 509 ? 30.044 -4.331 -17.778 1.00 80.50 509 GLN A N 1
ATOM 4089 C CA . GLN A 1 509 ? 30.664 -4.178 -16.451 1.00 80.50 509 GLN A CA 1
ATOM 4090 C C . GLN A 1 509 ? 29.748 -4.787 -15.376 1.00 80.50 509 GLN A C 1
ATOM 4092 O O . GLN A 1 509 ? 29.197 -4.061 -14.542 1.00 80.50 509 GLN A O 1
ATOM 4097 N N . PRO A 1 510 ? 29.531 -6.114 -15.408 1.00 82.88 510 PRO A N 1
ATOM 4098 C CA . PRO A 1 510 ? 28.496 -6.761 -14.611 1.00 82.88 510 PRO A CA 1
ATOM 4099 C C . PRO A 1 510 ? 28.799 -6.673 -13.112 1.00 82.88 510 PRO A C 1
ATOM 4101 O O . PRO A 1 510 ? 27.887 -6.453 -12.329 1.00 82.88 510 PRO A O 1
ATOM 4104 N N . GLU A 1 511 ? 30.071 -6.724 -12.719 1.00 84.75 511 GLU A N 1
ATOM 4105 C CA . GLU A 1 511 ? 30.508 -6.612 -11.320 1.00 84.75 511 GLU A CA 1
ATOM 4106 C C . GLU A 1 511 ? 30.208 -5.226 -10.731 1.00 84.75 511 GLU A C 1
ATOM 4108 O O . GLU A 1 511 ? 29.721 -5.100 -9.610 1.00 84.75 511 GLU A O 1
ATOM 4113 N N . LYS A 1 512 ? 30.411 -4.162 -11.518 1.00 86.50 512 LYS A N 1
ATOM 4114 C CA . LYS A 1 512 ? 30.083 -2.789 -11.106 1.00 86.50 512 LYS A CA 1
ATOM 4115 C C . LYS A 1 512 ? 28.569 -2.551 -11.065 1.00 86.50 512 LYS A C 1
ATOM 4117 O O . LYS A 1 512 ? 28.069 -1.835 -10.196 1.00 86.50 512 LYS A O 1
ATOM 4122 N N . ASN A 1 513 ? 27.839 -3.137 -12.014 1.00 85.44 513 ASN A N 1
ATOM 4123 C CA . ASN A 1 513 ? 26.399 -2.942 -12.160 1.00 85.44 513 ASN A CA 1
ATOM 4124 C C . ASN A 1 513 ? 25.583 -3.758 -11.153 1.00 85.44 513 ASN A C 1
ATOM 4126 O O . ASN A 1 513 ? 24.689 -3.213 -10.511 1.00 85.44 513 ASN A O 1
ATOM 4130 N N . PHE A 1 514 ? 25.912 -5.038 -11.001 1.00 87.06 514 PHE A N 1
ATOM 4131 C CA . PHE A 1 514 ? 25.129 -6.017 -10.251 1.00 87.06 514 PHE A CA 1
ATOM 4132 C C . PHE A 1 514 ? 25.825 -6.525 -8.990 1.00 87.06 514 PHE A C 1
ATOM 4134 O O . PHE A 1 514 ? 25.180 -7.234 -8.223 1.00 87.06 514 PHE A O 1
ATOM 4141 N N . GLY A 1 515 ? 27.081 -6.147 -8.738 1.00 87.50 515 GLY A N 1
ATOM 4142 C CA . GLY A 1 515 ? 27.878 -6.631 -7.610 1.00 87.50 515 GLY A CA 1
ATOM 4143 C C . GLY A 1 515 ? 28.638 -7.920 -7.925 1.00 87.50 515 GLY A C 1
ATOM 4144 O O . GLY A 1 515 ? 28.649 -8.398 -9.053 1.00 87.50 515 GLY A O 1
ATOM 4145 N N . ASN A 1 516 ? 29.285 -8.496 -6.913 1.00 88.56 516 ASN A N 1
ATOM 4146 C CA . ASN A 1 516 ? 30.235 -9.603 -7.091 1.00 88.56 516 ASN A CA 1
ATOM 4147 C C . ASN A 1 516 ? 29.592 -11.007 -7.086 1.00 88.56 516 ASN A C 1
ATOM 4149 O O . ASN A 1 516 ? 30.316 -12.005 -7.068 1.00 88.56 516 ASN A O 1
ATOM 4153 N N . SER A 1 517 ? 28.260 -11.112 -7.062 1.00 89.75 517 SER A N 1
ATOM 4154 C CA . SER A 1 517 ? 27.570 -12.406 -7.107 1.00 89.75 517 SER A CA 1
ATOM 4155 C C . SER A 1 517 ? 27.669 -13.025 -8.499 1.00 89.75 517 SER A C 1
ATOM 4157 O O . SER A 1 517 ? 27.058 -12.547 -9.458 1.00 89.75 517 SER A O 1
ATOM 4159 N N . ARG A 1 518 ? 28.423 -14.125 -8.608 1.00 86.81 518 ARG A N 1
ATOM 4160 C CA . ARG A 1 518 ? 28.527 -14.899 -9.854 1.00 86.81 518 ARG A CA 1
ATOM 4161 C C . ARG A 1 518 ? 27.185 -15.516 -10.234 1.00 86.81 518 ARG A C 1
ATOM 4163 O O . ARG A 1 518 ? 26.774 -15.379 -11.377 1.00 86.81 518 ARG A O 1
ATOM 4170 N N . MET A 1 519 ? 26.473 -16.083 -9.257 1.00 88.31 519 MET A N 1
ATOM 4171 C CA . MET A 1 519 ? 25.169 -16.718 -9.467 1.00 88.31 519 MET A CA 1
ATOM 4172 C C . MET A 1 519 ? 24.145 -15.729 -10.041 1.00 88.31 519 MET A C 1
ATOM 4174 O O . MET A 1 519 ? 23.464 -16.040 -11.017 1.00 88.31 519 MET A O 1
ATOM 4178 N N . LEU A 1 520 ? 24.083 -14.503 -9.504 1.00 87.88 520 LEU A N 1
ATOM 4179 C CA . LEU A 1 520 ? 23.208 -13.458 -10.041 1.00 87.88 520 LEU A CA 1
ATOM 4180 C C . LEU A 1 520 ? 23.614 -13.050 -11.460 1.00 87.88 520 LEU A C 1
ATOM 4182 O O . LEU A 1 520 ? 22.765 -12.979 -12.344 1.00 87.88 520 LEU A O 1
ATOM 4186 N N . ILE A 1 521 ? 24.902 -12.782 -11.691 1.00 87.94 521 ILE A N 1
ATOM 4187 C CA . ILE A 1 521 ? 25.394 -12.360 -13.007 1.00 87.94 521 ILE A CA 1
ATOM 4188 C C . ILE A 1 521 ? 25.134 -13.439 -14.065 1.00 87.94 521 ILE A C 1
ATOM 4190 O O . ILE A 1 521 ? 24.719 -13.116 -15.177 1.00 87.94 521 ILE A O 1
ATOM 4194 N N . ASP A 1 522 ? 25.370 -14.706 -13.738 1.00 85.38 522 ASP A N 1
ATOM 4195 C CA . ASP A 1 522 ? 25.194 -15.818 -14.667 1.00 85.38 522 ASP A CA 1
ATOM 4196 C C . ASP A 1 522 ? 23.716 -16.099 -14.948 1.00 85.38 522 ASP A C 1
ATOM 4198 O O . ASP A 1 522 ? 23.368 -16.368 -16.099 1.00 85.38 522 ASP A O 1
ATOM 4202 N N . SER A 1 523 ? 22.843 -15.941 -13.947 1.00 85.12 523 SER A N 1
ATOM 4203 C CA . SER A 1 523 ? 21.390 -15.992 -14.138 1.00 85.12 523 SER A CA 1
ATOM 4204 C C . SER A 1 523 ? 20.899 -14.873 -15.065 1.00 85.12 523 SER A C 1
ATOM 4206 O O . SER A 1 523 ? 20.149 -15.119 -16.008 1.00 85.12 523 SER A O 1
ATOM 4208 N N . LEU A 1 524 ? 21.383 -13.640 -14.879 1.00 82.88 524 LEU A N 1
ATOM 4209 C CA . LEU A 1 524 ? 21.002 -12.495 -15.718 1.00 82.88 524 LEU A CA 1
ATOM 4210 C C . LEU A 1 524 ? 21.533 -12.584 -17.161 1.00 82.88 524 LEU A C 1
ATOM 4212 O O . LEU A 1 524 ? 20.963 -11.966 -18.056 1.00 82.88 524 LEU A O 1
ATOM 4216 N N . LYS A 1 525 ? 22.611 -13.340 -17.404 1.00 81.88 525 LYS A N 1
ATOM 4217 C CA . LYS A 1 525 ? 23.161 -13.592 -18.751 1.00 81.88 525 LYS A CA 1
ATOM 4218 C C . LYS A 1 525 ? 22.406 -14.668 -19.533 1.00 81.88 525 LYS A C 1
ATOM 4220 O O . LYS A 1 525 ? 22.668 -14.832 -20.728 1.00 81.88 525 LYS A O 1
ATOM 4225 N N . ALA A 1 526 ? 21.542 -15.442 -18.882 1.00 75.75 526 ALA A N 1
ATOM 4226 C CA . ALA A 1 526 ? 20.788 -16.500 -19.537 1.00 75.75 526 ALA A CA 1
ATOM 4227 C C . ALA A 1 526 ? 19.849 -15.913 -20.606 1.00 75.75 526 ALA A C 1
ATOM 4229 O O . ALA A 1 526 ? 19.197 -14.895 -20.380 1.00 75.75 526 ALA A O 1
ATOM 4230 N N . LYS A 1 527 ? 19.794 -16.535 -21.793 1.00 64.25 527 LYS A N 1
ATOM 4231 C CA . LYS A 1 527 ? 19.044 -15.990 -22.939 1.00 64.25 527 LYS A CA 1
ATOM 4232 C C . LYS A 1 527 ? 17.601 -16.482 -23.007 1.00 64.25 527 LYS A C 1
ATOM 4234 O O . LYS A 1 527 ? 16.795 -15.894 -23.724 1.00 64.25 527 LYS A O 1
ATOM 4239 N N . ASN A 1 528 ? 17.285 -17.577 -22.324 1.00 63.41 528 ASN A N 1
ATOM 4240 C CA . ASN A 1 528 ? 15.957 -18.177 -22.291 1.00 63.41 528 ASN A CA 1
ATOM 4241 C C . ASN A 1 528 ? 15.744 -18.956 -20.978 1.00 63.41 528 ASN A C 1
ATOM 4243 O O . ASN A 1 528 ? 16.698 -19.231 -20.249 1.00 63.41 528 ASN A O 1
ATOM 4247 N N . ASP A 1 529 ? 14.500 -19.351 -20.705 1.00 59.19 529 ASP A N 1
ATOM 4248 C CA . ASP A 1 529 ? 14.137 -20.072 -19.476 1.00 59.19 529 ASP A CA 1
ATOM 4249 C C . ASP A 1 529 ? 14.828 -21.442 -19.348 1.00 59.19 529 ASP A C 1
ATOM 4251 O O . ASP A 1 529 ? 15.103 -21.888 -18.235 1.00 59.19 529 ASP A O 1
ATOM 4255 N N . ARG A 1 530 ? 15.172 -22.097 -20.471 1.00 59.41 530 ARG A N 1
ATOM 4256 C CA . ARG A 1 530 ? 15.939 -23.357 -20.457 1.00 59.41 530 ARG A CA 1
ATOM 4257 C C . ARG A 1 530 ? 17.376 -23.123 -19.982 1.00 59.41 530 ARG A C 1
ATOM 4259 O O . ARG A 1 530 ? 17.872 -23.896 -19.175 1.00 59.41 530 ARG A O 1
ATOM 4266 N N . ASP A 1 531 ? 18.018 -22.040 -20.414 1.00 61.47 531 ASP A N 1
ATOM 4267 C CA . ASP A 1 531 ? 19.364 -21.653 -19.983 1.00 61.47 531 ASP A CA 1
ATOM 4268 C C . ASP A 1 531 ? 19.382 -21.292 -18.490 1.00 61.47 531 ASP A C 1
ATOM 4270 O O . ASP A 1 531 ? 20.351 -21.602 -17.800 1.00 61.47 531 ASP A O 1
ATOM 4274 N N . VAL A 1 532 ? 18.318 -20.651 -17.986 1.00 63.50 532 VAL A N 1
ATOM 4275 C CA . VAL A 1 532 ? 18.149 -20.376 -16.549 1.00 63.50 532 VAL A CA 1
ATOM 4276 C C . VAL A 1 532 ? 18.002 -21.685 -15.774 1.00 63.50 532 VAL A C 1
ATOM 4278 O O . VAL A 1 532 ? 18.682 -21.866 -14.768 1.00 63.50 532 VAL A O 1
ATOM 4281 N N . ALA A 1 533 ? 17.155 -22.606 -16.243 1.00 60.59 533 ALA A N 1
ATOM 4282 C CA . ALA A 1 533 ? 16.931 -23.895 -15.591 1.00 60.59 533 ALA A CA 1
ATOM 4283 C C . ALA A 1 533 ? 18.209 -24.748 -15.534 1.00 60.59 533 ALA A C 1
ATOM 4285 O O . ALA A 1 533 ? 18.572 -25.215 -14.459 1.00 60.59 533 ALA A O 1
ATOM 4286 N N . ILE A 1 534 ? 18.943 -24.859 -16.647 1.00 59.97 534 ILE A N 1
ATOM 4287 C CA . ILE A 1 534 ? 20.213 -25.603 -16.724 1.00 59.97 534 ILE A CA 1
ATOM 4288 C C . ILE A 1 534 ? 21.247 -25.020 -15.753 1.00 59.97 534 ILE A C 1
ATOM 4290 O O . ILE A 1 534 ? 21.863 -25.753 -14.987 1.00 59.97 534 ILE A O 1
ATOM 4294 N N . ARG A 1 535 ? 21.410 -23.690 -15.728 1.00 64.56 535 ARG A N 1
ATOM 4295 C CA . ARG A 1 535 ? 22.336 -23.022 -14.796 1.00 64.56 535 ARG A CA 1
ATOM 4296 C C . ARG A 1 535 ? 21.906 -23.162 -13.339 1.00 64.56 535 ARG A C 1
ATOM 4298 O O . ARG A 1 535 ? 22.745 -23.089 -12.452 1.00 64.56 535 ARG A O 1
ATOM 4305 N N . LYS A 1 536 ? 20.610 -23.338 -13.074 1.00 63.91 536 LYS A N 1
ATOM 4306 C CA . LYS A 1 536 ? 20.077 -23.549 -11.725 1.00 63.91 536 LYS A CA 1
ATOM 4307 C C . LYS A 1 536 ? 20.310 -24.981 -11.233 1.00 63.91 536 LYS A C 1
ATOM 4309 O O . LYS A 1 536 ? 20.558 -25.156 -10.047 1.00 63.91 536 LYS A O 1
ATOM 4314 N N . GLU A 1 537 ? 20.288 -25.974 -12.124 1.00 64.25 537 GLU A N 1
ATOM 4315 C CA . GLU A 1 537 ? 20.636 -27.373 -11.816 1.00 64.25 537 GLU A CA 1
ATOM 4316 C C . GLU A 1 537 ? 22.119 -27.557 -11.439 1.00 64.25 537 GLU A C 1
ATOM 4318 O O . GLU A 1 537 ? 22.462 -28.522 -10.759 1.00 64.25 537 GLU A O 1
ATOM 4323 N N . GLU A 1 538 ? 22.997 -26.615 -11.811 1.00 63.69 538 GLU A N 1
ATOM 4324 C CA . GLU A 1 538 ? 24.409 -26.600 -11.390 1.00 63.69 538 GLU A CA 1
ATOM 4325 C C . GLU A 1 538 ? 24.598 -26.285 -9.890 1.00 63.69 538 GLU A C 1
ATOM 4327 O O . GLU A 1 538 ? 25.675 -26.537 -9.342 1.00 63.69 538 GLU A O 1
ATOM 4332 N N . TYR A 1 539 ? 23.573 -25.760 -9.207 1.00 68.88 539 TYR A N 1
ATOM 4333 C CA . TYR A 1 539 ? 23.650 -25.305 -7.816 1.00 68.88 539 TYR A CA 1
ATOM 4334 C C . TYR A 1 539 ? 22.690 -26.076 -6.900 1.00 68.88 539 TYR A C 1
ATOM 4336 O O . TYR A 1 539 ? 21.545 -26.356 -7.250 1.00 68.88 539 TYR A O 1
ATOM 4344 N N . SER A 1 540 ? 23.131 -26.394 -5.677 1.00 72.31 540 SER A N 1
ATOM 4345 C CA . SER A 1 540 ? 22.254 -27.010 -4.673 1.00 72.31 540 SER A CA 1
ATOM 4346 C C . SER A 1 540 ? 21.227 -26.001 -4.143 1.00 72.31 540 SER A C 1
ATOM 4348 O O . SER A 1 540 ? 21.519 -24.805 -4.053 1.00 72.31 540 SER A O 1
ATOM 4350 N N . SER A 1 541 ? 20.048 -26.476 -3.726 1.00 72.62 541 SER A N 1
ATOM 4351 C CA . SER A 1 541 ? 18.993 -25.620 -3.150 1.00 72.62 541 SER A CA 1
ATOM 4352 C C . SER A 1 541 ? 19.497 -24.786 -1.962 1.00 72.62 541 SER A C 1
ATOM 4354 O O . SER A 1 541 ? 19.192 -23.598 -1.867 1.00 72.62 541 SER A O 1
ATOM 4356 N N . ASP A 1 542 ? 20.345 -25.373 -1.113 1.00 76.00 542 ASP A N 1
ATOM 4357 C CA . ASP A 1 542 ? 20.945 -24.685 0.036 1.00 76.00 542 ASP A CA 1
ATOM 4358 C C . ASP A 1 542 ? 21.909 -23.572 -0.394 1.00 76.00 542 ASP A C 1
ATOM 4360 O O . ASP A 1 542 ? 21.923 -22.495 0.197 1.00 76.00 542 ASP A O 1
ATOM 4364 N N . SER A 1 543 ? 22.678 -23.782 -1.469 1.00 82.44 543 SER A N 1
ATOM 4365 C CA . SER A 1 543 ? 23.596 -22.757 -1.985 1.00 82.44 543 SER A CA 1
ATOM 4366 C C . SER A 1 543 ? 22.863 -21.551 -2.579 1.00 82.44 543 SER A C 1
ATOM 4368 O O . SER A 1 543 ? 23.314 -20.418 -2.415 1.00 82.44 543 SER A O 1
ATOM 4370 N N . ILE A 1 544 ? 21.708 -21.778 -3.216 1.00 80.38 544 ILE A N 1
ATOM 4371 C CA . ILE A 1 544 ? 20.838 -20.706 -3.716 1.00 80.38 544 ILE A CA 1
ATOM 4372 C C . ILE A 1 544 ? 20.273 -19.910 -2.538 1.00 80.38 544 ILE A C 1
ATOM 4374 O O . ILE A 1 544 ? 20.213 -18.686 -2.607 1.00 80.38 544 ILE A O 1
ATOM 4378 N N . LEU A 1 545 ? 19.886 -20.586 -1.451 1.00 78.81 545 LEU A N 1
ATOM 4379 C CA . LEU A 1 545 ? 19.344 -19.937 -0.261 1.00 78.81 545 LEU A CA 1
ATOM 4380 C C . LEU A 1 545 ? 20.388 -19.065 0.451 1.00 78.81 545 LEU A C 1
ATOM 4382 O O . LEU A 1 545 ? 20.095 -17.921 0.796 1.00 78.81 545 LEU A O 1
ATOM 4386 N N . GLU A 1 546 ? 21.608 -19.569 0.628 1.00 83.88 546 GLU A N 1
ATOM 4387 C CA . GLU A 1 546 ? 22.708 -18.810 1.236 1.00 83.88 546 GLU A CA 1
ATOM 4388 C C . GLU A 1 546 ? 23.123 -17.605 0.381 1.00 83.88 546 GLU A C 1
ATOM 4390 O O . GLU A 1 546 ? 23.317 -16.500 0.894 1.00 83.88 546 GLU A O 1
ATOM 4395 N N . GLU A 1 547 ? 23.185 -17.764 -0.943 1.00 87.38 547 GLU A N 1
ATOM 4396 C CA . GLU A 1 547 ? 23.458 -16.633 -1.830 1.00 87.38 547 GLU A CA 1
ATOM 4397 C C . GLU A 1 547 ? 22.286 -15.636 -1.849 1.00 87.38 547 GLU A C 1
ATOM 4399 O O . GLU A 1 547 ? 22.507 -14.426 -1.905 1.00 87.38 547 GLU A O 1
ATOM 4404 N N . ALA A 1 548 ? 21.039 -16.099 -1.730 1.00 84.38 548 ALA A N 1
ATOM 4405 C CA . ALA A 1 548 ? 19.870 -15.230 -1.638 1.00 84.38 548 ALA A CA 1
ATOM 4406 C C . ALA A 1 548 ? 19.891 -14.363 -0.373 1.00 84.38 548 ALA A C 1
ATOM 4408 O O . ALA A 1 548 ? 19.616 -13.165 -0.470 1.00 84.38 548 ALA A O 1
ATOM 4409 N N . LYS A 1 549 ? 20.292 -14.923 0.777 1.00 82.75 549 LYS A N 1
ATOM 4410 C CA . LYS A 1 549 ? 20.533 -14.159 2.014 1.00 82.75 549 LYS A CA 1
ATOM 4411 C C . LYS A 1 549 ? 21.585 -13.072 1.780 1.00 82.75 549 LYS A C 1
ATOM 4413 O O . LYS A 1 549 ? 21.314 -11.884 1.943 1.00 82.75 549 LYS A O 1
ATOM 4418 N N . ARG A 1 550 ? 22.727 -13.441 1.189 1.00 85.75 550 ARG A N 1
ATOM 4419 C CA . ARG A 1 550 ? 23.790 -12.490 0.824 1.00 85.75 550 ARG A CA 1
ATOM 4420 C C . ARG A 1 550 ? 23.321 -11.367 -0.114 1.00 85.75 550 ARG A C 1
ATOM 4422 O O . ARG A 1 550 ? 23.754 -10.227 0.042 1.00 85.75 550 ARG A O 1
ATOM 4429 N N . LEU A 1 551 ? 22.466 -11.666 -1.095 1.00 86.69 551 LEU A N 1
ATOM 4430 C CA . LEU A 1 551 ? 21.874 -10.672 -2.004 1.00 86.69 551 LEU A CA 1
ATOM 4431 C C . LEU A 1 551 ? 20.826 -9.783 -1.319 1.00 86.69 551 LEU A C 1
ATOM 4433 O O . LEU A 1 551 ? 20.593 -8.648 -1.766 1.00 86.69 551 LEU A O 1
ATOM 4437 N N . ALA A 1 552 ? 20.183 -10.299 -0.270 1.00 82.44 552 ALA A N 1
ATOM 4438 C CA . ALA A 1 552 ? 19.247 -9.563 0.565 1.00 82.44 552 ALA A CA 1
ATOM 4439 C C . ALA A 1 552 ? 19.950 -8.610 1.538 1.00 82.44 552 ALA A C 1
ATOM 4441 O O . ALA A 1 552 ? 19.383 -7.550 1.837 1.00 82.44 552 ALA A O 1
ATOM 4442 N N . SER A 1 553 ? 21.192 -8.924 1.928 1.00 80.56 553 SER A N 1
ATOM 4443 C CA . SER A 1 553 ? 22.028 -8.044 2.741 1.00 80.56 553 SER A CA 1
ATOM 4444 C C . SER A 1 553 ? 22.180 -6.674 2.105 1.00 80.56 553 SER A C 1
ATOM 4446 O O . SER A 1 553 ? 22.428 -6.494 0.904 1.00 80.56 553 SER A O 1
ATOM 4448 N N . ARG A 1 554 ? 22.109 -5.659 2.957 1.00 70.00 554 ARG A N 1
ATOM 4449 C CA . ARG A 1 554 ? 22.290 -4.282 2.530 1.00 70.00 554 ARG A CA 1
ATOM 4450 C C . ARG A 1 554 ? 23.743 -3.957 2.170 1.00 70.00 554 ARG A C 1
ATOM 4452 O O . ARG A 1 554 ? 23.980 -3.056 1.360 1.00 70.00 554 ARG A O 1
ATOM 4459 N N . ALA A 1 555 ? 24.710 -4.697 2.718 1.00 77.56 555 ALA A N 1
ATOM 4460 C CA . ALA A 1 555 ? 26.124 -4.559 2.369 1.00 77.56 555 ALA A CA 1
ATOM 4461 C C . ALA A 1 555 ? 26.384 -4.843 0.880 1.00 77.56 555 ALA A C 1
ATOM 4463 O O . ALA A 1 555 ? 27.338 -4.317 0.307 1.00 77.56 555 ALA A O 1
ATOM 4464 N N . TYR A 1 556 ? 25.503 -5.611 0.234 1.00 83.81 556 TYR A N 1
ATOM 4465 C CA . TYR A 1 556 ? 25.639 -5.986 -1.167 1.00 83.81 556 TYR A CA 1
ATOM 4466 C C . TYR A 1 556 ? 25.611 -4.785 -2.128 1.00 83.81 556 TYR A C 1
ATOM 4468 O O . TYR A 1 556 ? 26.247 -4.803 -3.179 1.00 83.81 556 TYR A O 1
ATOM 4476 N N . GLU A 1 557 ? 24.912 -3.705 -1.771 1.00 83.00 557 GLU A N 1
ATOM 4477 C CA . GLU A 1 557 ? 24.795 -2.518 -2.629 1.00 83.00 557 GLU A CA 1
ATOM 4478 C C . GLU A 1 557 ? 26.023 -1.592 -2.552 1.00 83.00 557 GLU A C 1
ATOM 4480 O O . GLU A 1 557 ? 26.188 -0.678 -3.376 1.00 83.00 557 GLU A O 1
ATOM 4485 N N . VAL A 1 558 ? 26.906 -1.809 -1.575 1.00 81.38 558 VAL A N 1
ATOM 4486 C CA . VAL A 1 558 ? 28.116 -1.005 -1.386 1.00 81.38 558 VAL A CA 1
ATOM 4487 C C . VAL A 1 558 ? 29.024 -1.168 -2.607 1.00 81.38 558 VAL A C 1
ATOM 4489 O O . VAL A 1 558 ? 29.273 -2.271 -3.075 1.00 81.38 558 VAL A O 1
ATOM 4492 N N . ASN A 1 559 ? 29.506 -0.047 -3.151 1.00 81.94 559 ASN A N 1
ATOM 4493 C CA . ASN A 1 559 ? 30.336 0.011 -4.367 1.00 81.94 559 ASN A CA 1
ATOM 4494 C C . ASN A 1 559 ? 29.694 -0.527 -5.659 1.00 81.94 559 ASN A C 1
ATOM 4496 O O . ASN A 1 559 ? 30.383 -0.670 -6.666 1.00 81.94 559 ASN A O 1
ATOM 4500 N N . THR A 1 560 ? 28.377 -0.737 -5.669 1.00 87.38 560 THR A N 1
ATOM 4501 C CA . THR A 1 560 ? 27.619 -1.062 -6.886 1.00 87.38 560 THR A CA 1
ATOM 4502 C C . THR A 1 560 ? 26.832 0.143 -7.404 1.00 87.38 560 THR A C 1
ATOM 4504 O O . THR A 1 560 ? 26.675 1.153 -6.703 1.00 87.38 560 THR A O 1
ATOM 4507 N N . ASN A 1 561 ? 26.309 0.016 -8.621 1.00 87.88 561 ASN A N 1
ATOM 4508 C CA . ASN A 1 561 ? 25.432 0.991 -9.270 1.00 87.88 561 ASN A CA 1
ATOM 4509 C C . ASN A 1 561 ? 23.939 0.847 -8.891 1.00 87.88 561 ASN A C 1
ATOM 4511 O O . ASN A 1 561 ? 23.107 1.606 -9.389 1.00 87.88 561 ASN A O 1
ATOM 4515 N N . TRP A 1 562 ? 23.582 -0.087 -8.000 1.00 88.06 562 TRP A N 1
ATOM 4516 C CA . TRP A 1 562 ? 22.200 -0.285 -7.550 1.00 88.06 562 TRP A CA 1
ATOM 4517 C C . TRP A 1 562 ? 21.577 1.005 -7.002 1.00 88.06 562 TRP A C 1
ATOM 4519 O O . TRP A 1 562 ? 22.097 1.618 -6.069 1.00 88.06 562 TRP A O 1
ATOM 4529 N N . GLY A 1 563 ? 20.467 1.421 -7.614 1.00 84.56 563 GLY A N 1
ATOM 4530 C CA . GLY A 1 563 ? 19.666 2.585 -7.238 1.00 84.56 563 GLY A CA 1
ATOM 4531 C C . GLY A 1 563 ? 20.351 3.950 -7.366 1.00 84.56 563 GLY A C 1
ATOM 4532 O O . GLY A 1 563 ? 19.761 4.954 -6.960 1.00 84.56 563 GLY A O 1
ATOM 4533 N N . LYS A 1 564 ? 21.567 4.016 -7.932 1.00 83.44 564 LYS A N 1
ATOM 4534 C CA . LYS A 1 564 ? 22.364 5.247 -8.086 1.00 83.44 564 LYS A CA 1
ATOM 4535 C C . LYS A 1 564 ? 22.317 5.789 -9.514 1.00 83.44 564 LYS A C 1
ATOM 4537 O O . LYS A 1 564 ? 22.363 5.020 -10.475 1.00 83.44 564 LYS A O 1
ATOM 4542 N N . GLU A 1 565 ? 22.287 7.116 -9.651 1.00 63.81 565 GLU A N 1
ATOM 4543 C CA . GLU A 1 565 ? 22.594 7.860 -10.884 1.00 63.81 565 GLU A CA 1
ATOM 4544 C C . GLU A 1 565 ? 21.944 7.296 -12.161 1.00 63.81 565 GLU A C 1
ATOM 4546 O O . GLU A 1 565 ? 22.596 7.131 -13.193 1.00 63.81 565 GLU A O 1
ATOM 4551 N N . ALA A 1 566 ? 20.647 6.977 -12.089 1.00 60.97 566 ALA A N 1
ATOM 4552 C CA . ALA A 1 566 ? 19.855 6.486 -13.220 1.00 60.97 566 ALA A CA 1
ATOM 4553 C C . ALA A 1 566 ? 20.376 5.186 -13.880 1.00 60.97 566 ALA A C 1
ATOM 4555 O O . ALA A 1 566 ? 20.033 4.904 -15.030 1.00 60.97 566 ALA A O 1
ATOM 4556 N N . SER A 1 567 ? 21.188 4.374 -13.196 1.00 67.94 567 SER A N 1
ATOM 4557 C CA . SER A 1 567 ? 21.906 3.263 -13.836 1.00 67.94 567 SER A CA 1
ATOM 4558 C C . SER A 1 567 ? 21.183 1.910 -13.740 1.00 67.94 567 SER A C 1
ATOM 4560 O O . SER A 1 567 ? 20.784 1.405 -14.790 1.00 67.94 567 SER A O 1
ATOM 4562 N N . ILE A 1 568 ? 20.949 1.361 -12.540 1.00 85.81 568 ILE A N 1
ATOM 4563 C CA . ILE A 1 568 ? 20.405 -0.000 -12.336 1.00 85.81 568 ILE A CA 1
ATOM 4564 C C . ILE A 1 568 ? 19.319 -0.024 -11.244 1.00 85.81 568 ILE A C 1
ATOM 4566 O O . ILE A 1 568 ? 19.557 0.428 -10.124 1.00 85.81 568 ILE A O 1
ATOM 4570 N N . GLY A 1 569 ? 18.158 -0.618 -11.543 1.00 90.06 569 GLY A N 1
ATOM 4571 C CA . GLY A 1 569 ? 17.078 -0.849 -10.572 1.00 90.06 569 GLY A CA 1
ATOM 4572 C C . GLY A 1 569 ? 16.211 0.382 -10.272 1.00 90.06 569 GLY A C 1
ATOM 4573 O O . GLY A 1 569 ? 16.205 1.360 -11.021 1.00 90.06 569 GLY A O 1
ATOM 4574 N N . TYR A 1 570 ? 15.467 0.321 -9.167 1.00 90.75 570 TYR A N 1
ATOM 4575 C CA . TYR A 1 570 ? 14.683 1.429 -8.615 1.00 90.75 570 TYR A CA 1
ATOM 4576 C C . TYR A 1 570 ? 15.593 2.488 -7.992 1.00 90.75 570 TYR A C 1
ATOM 4578 O O . TYR A 1 570 ? 16.542 2.161 -7.278 1.00 90.75 570 TYR A O 1
ATOM 4586 N N . LEU A 1 571 ? 15.299 3.761 -8.249 1.00 89.44 571 LEU A N 1
ATOM 4587 C CA . LEU A 1 571 ? 16.188 4.878 -7.924 1.00 89.44 571 LEU A CA 1
ATOM 4588 C C . LEU A 1 571 ? 15.998 5.407 -6.496 1.00 89.44 571 LEU A C 1
ATOM 4590 O O . LEU A 1 571 ? 14.877 5.571 -6.028 1.00 89.44 571 LEU A O 1
ATOM 4594 N N . TYR A 1 572 ? 17.108 5.733 -5.825 1.00 86.44 572 TYR A N 1
ATOM 4595 C CA . TYR A 1 572 ? 17.139 6.152 -4.413 1.00 86.44 572 TYR A CA 1
ATOM 4596 C C . TYR A 1 572 ? 17.110 7.665 -4.176 1.00 86.44 572 TYR A C 1
ATOM 4598 O O . TYR A 1 572 ? 17.157 8.103 -3.026 1.00 86.44 572 TYR A O 1
ATOM 4606 N N . GLU A 1 573 ? 17.114 8.460 -5.244 1.00 80.06 573 GLU A N 1
ATOM 4607 C CA . GLU A 1 573 ? 17.345 9.909 -5.183 1.00 80.06 573 GLU A CA 1
ATOM 4608 C C . GLU A 1 573 ? 16.079 10.734 -4.898 1.00 80.06 573 GLU A C 1
ATOM 4610 O O . GLU A 1 573 ? 16.186 11.922 -4.618 1.00 80.06 573 GLU A O 1
ATOM 4615 N N . SER A 1 574 ? 14.893 10.120 -4.933 1.00 81.38 574 SER A N 1
ATOM 4616 C CA . SER A 1 574 ? 13.615 10.780 -4.645 1.00 81.38 574 SER A CA 1
ATOM 4617 C C . SER A 1 574 ? 12.783 9.949 -3.670 1.00 81.38 574 SER A C 1
ATOM 4619 O O . SER A 1 574 ? 12.849 8.721 -3.686 1.00 81.38 574 SER A O 1
ATOM 4621 N N . LEU A 1 575 ? 11.966 10.629 -2.857 1.00 78.81 575 LEU A N 1
ATOM 4622 C CA . LEU A 1 575 ? 10.914 10.018 -2.030 1.00 78.81 575 LEU A CA 1
ATOM 4623 C C . LEU A 1 575 ? 9.780 9.401 -2.865 1.00 78.81 575 LEU A C 1
ATOM 4625 O O . LEU A 1 575 ? 8.963 8.659 -2.332 1.00 78.81 575 LEU A O 1
ATOM 4629 N N . LEU A 1 576 ? 9.709 9.741 -4.154 1.00 84.50 576 LEU A N 1
ATOM 4630 C CA . LEU A 1 576 ? 8.818 9.134 -5.136 1.00 84.50 576 LEU A CA 1
ATOM 4631 C C . LEU A 1 576 ? 9.605 8.169 -6.020 1.00 84.50 576 LEU A C 1
ATOM 4633 O O . LEU A 1 576 ? 9.672 8.343 -7.239 1.00 84.50 576 LEU A O 1
ATOM 4637 N N . GLU A 1 577 ? 10.234 7.159 -5.415 1.00 87.31 577 GLU A N 1
ATOM 4638 C CA . GLU A 1 577 ? 11.177 6.280 -6.114 1.00 87.31 577 GLU A CA 1
ATOM 4639 C C . GLU A 1 577 ? 10.584 5.660 -7.378 1.00 87.31 577 GLU A C 1
ATOM 4641 O O . GLU A 1 577 ? 11.252 5.572 -8.408 1.00 87.31 577 GLU A O 1
ATOM 4646 N N . THR A 1 578 ? 9.312 5.265 -7.326 1.00 89.31 578 THR A N 1
ATOM 4647 C CA . THR A 1 578 ? 8.661 4.547 -8.418 1.00 89.31 578 THR A CA 1
ATOM 4648 C C . THR A 1 578 ? 8.357 5.498 -9.574 1.00 89.31 578 THR A C 1
ATOM 4650 O O . THR A 1 578 ? 8.757 5.239 -10.709 1.00 89.31 578 THR A O 1
ATOM 4653 N N . THR A 1 579 ? 7.750 6.651 -9.284 1.00 91.50 579 THR A N 1
ATOM 4654 C CA . THR A 1 579 ? 7.456 7.689 -10.282 1.00 91.50 579 THR A CA 1
ATOM 4655 C C . THR A 1 579 ? 8.731 8.230 -10.917 1.00 91.50 579 THR A C 1
ATOM 4657 O O . THR A 1 579 ? 8.804 8.370 -12.140 1.00 91.50 579 THR A O 1
ATOM 4660 N N . PHE A 1 580 ? 9.768 8.466 -10.111 1.00 92.00 580 PHE A N 1
ATOM 4661 C CA . PHE A 1 580 ? 11.060 8.923 -10.604 1.00 92.00 580 PHE A CA 1
ATOM 4662 C C . PHE A 1 580 ? 11.755 7.862 -11.468 1.00 92.00 580 PHE A C 1
ATOM 4664 O O . PHE A 1 580 ? 12.277 8.183 -12.535 1.00 92.00 580 PHE A O 1
ATOM 4671 N N . THR A 1 581 ? 11.691 6.584 -11.078 1.00 93.12 581 THR A N 1
ATOM 4672 C CA . THR A 1 581 ? 12.186 5.472 -11.906 1.00 93.12 581 THR A CA 1
ATOM 4673 C C . THR A 1 581 ? 11.451 5.432 -13.249 1.00 93.12 581 THR A C 1
ATOM 4675 O O . THR A 1 581 ? 12.103 5.384 -14.289 1.00 93.12 581 THR A O 1
ATOM 4678 N N . GLY A 1 582 ? 10.118 5.551 -13.258 1.00 94.12 582 GLY A N 1
ATOM 4679 C CA . GLY A 1 582 ? 9.317 5.617 -14.486 1.00 94.12 582 GLY A CA 1
ATOM 4680 C C . GLY A 1 582 ? 9.711 6.774 -15.412 1.00 94.12 582 GLY A C 1
ATOM 4681 O O . GLY A 1 582 ? 9.901 6.564 -16.609 1.00 94.12 582 GLY A O 1
ATOM 4682 N N . TYR A 1 583 ? 9.914 7.973 -14.858 1.00 94.31 583 TYR A N 1
ATOM 4683 C CA . TYR A 1 583 ? 10.407 9.141 -15.600 1.00 94.31 583 TYR A CA 1
ATOM 4684 C C . TYR A 1 583 ? 11.779 8.896 -16.245 1.00 94.31 583 TYR A C 1
ATOM 4686 O O . TYR A 1 583 ? 11.998 9.223 -17.415 1.00 94.31 583 TYR A O 1
ATOM 4694 N N . ILE A 1 584 ? 12.707 8.279 -15.511 1.00 93.62 584 ILE A N 1
ATOM 4695 C CA . ILE A 1 584 ? 14.035 7.954 -16.038 1.00 93.62 584 ILE A CA 1
ATOM 4696 C C . ILE A 1 584 ? 13.967 6.859 -17.110 1.00 93.62 584 ILE A C 1
ATOM 4698 O O . ILE A 1 584 ? 14.716 6.929 -18.085 1.00 93.62 584 ILE A O 1
ATOM 4702 N N . LEU A 1 585 ? 13.058 5.885 -16.996 1.00 93.81 585 LEU A N 1
ATOM 4703 C CA . LEU A 1 585 ? 12.829 4.892 -18.052 1.00 93.81 585 LEU A CA 1
ATOM 4704 C C . LEU A 1 585 ? 12.375 5.558 -19.360 1.00 93.81 585 LEU A C 1
ATOM 4706 O O . LEU A 1 585 ? 12.914 5.239 -20.421 1.00 93.81 585 LEU A O 1
ATOM 4710 N N . HIS A 1 586 ? 11.476 6.542 -19.293 1.00 95.06 586 HIS A N 1
ATOM 4711 C CA . HIS A 1 586 ? 11.093 7.330 -20.472 1.00 95.06 586 HIS A CA 1
ATOM 4712 C C . HIS A 1 586 ? 12.254 8.169 -21.018 1.00 95.06 586 HIS A C 1
ATOM 4714 O O . HIS A 1 586 ? 12.455 8.207 -22.231 1.00 95.06 586 HIS A O 1
ATOM 4720 N N . CYS A 1 587 ? 13.083 8.772 -20.155 1.00 93.00 587 CYS A N 1
ATOM 4721 C CA . CYS A 1 587 ? 14.314 9.459 -20.579 1.00 93.00 587 CYS A CA 1
ATOM 4722 C C . CYS A 1 587 ? 15.325 8.520 -21.264 1.00 93.00 587 CYS A C 1
ATOM 4724 O O . CYS A 1 587 ? 16.123 8.953 -22.094 1.00 93.00 587 CYS A O 1
ATOM 4726 N N . LYS A 1 588 ? 15.317 7.231 -20.911 1.00 91.12 588 LYS A N 1
ATOM 4727 C CA . LYS A 1 588 ? 16.127 6.180 -21.546 1.00 91.12 588 LYS A CA 1
ATOM 4728 C C . LYS A 1 588 ? 15.554 5.701 -22.884 1.00 91.12 588 LYS A C 1
ATOM 4730 O O . LYS A 1 588 ? 16.187 4.884 -23.547 1.00 91.12 588 LYS A O 1
ATOM 4735 N N . GLY A 1 589 ? 14.381 6.198 -23.276 1.00 92.50 589 GLY A N 1
ATOM 4736 C CA . GLY A 1 589 ? 13.721 5.864 -24.531 1.00 92.50 589 GLY A CA 1
ATOM 4737 C C . GLY A 1 589 ? 12.712 4.721 -24.439 1.00 92.50 589 GLY A C 1
ATOM 4738 O O . GLY A 1 589 ? 12.151 4.372 -25.475 1.00 92.50 589 GLY A O 1
ATOM 4739 N N . TRP A 1 590 ? 12.442 4.162 -23.256 1.00 94.75 590 TRP A N 1
ATOM 4740 C CA . TRP A 1 590 ? 11.348 3.201 -23.082 1.00 94.75 590 TRP A CA 1
ATOM 4741 C C . TRP A 1 590 ? 9.977 3.881 -23.193 1.00 94.75 590 TRP A C 1
ATOM 4743 O O . TRP A 1 590 ? 9.846 5.075 -22.923 1.00 94.75 590 TRP A O 1
ATOM 4753 N N . ILE A 1 591 ? 8.956 3.106 -23.550 1.00 96.12 591 ILE A N 1
ATOM 4754 C CA . ILE A 1 591 ? 7.542 3.496 -23.493 1.00 96.12 591 ILE A CA 1
ATOM 4755 C C . ILE A 1 591 ? 6.810 2.709 -22.405 1.00 96.12 591 ILE A C 1
ATOM 4757 O O . ILE A 1 591 ? 7.278 1.661 -21.955 1.00 96.12 591 ILE A O 1
ATOM 4761 N N . SER A 1 592 ? 5.658 3.208 -21.986 1.00 97.38 592 SER A N 1
ATOM 4762 C CA . SER A 1 592 ? 4.705 2.492 -21.136 1.00 97.38 592 SER A CA 1
ATOM 4763 C C . SER A 1 592 ? 3.319 2.489 -21.773 1.00 97.38 592 SER A C 1
ATOM 4765 O O . SER A 1 592 ? 3.086 3.200 -22.746 1.00 97.38 592 SER A O 1
ATOM 4767 N N . VAL A 1 593 ? 2.423 1.664 -21.238 1.00 97.06 593 VAL A N 1
ATOM 4768 C CA . VAL A 1 593 ? 1.016 1.592 -21.655 1.00 97.06 593 VAL A CA 1
ATOM 4769 C C . VAL A 1 593 ? 0.121 1.778 -20.438 1.00 97.06 593 VAL A C 1
ATOM 4771 O O . VAL A 1 593 ? 0.431 1.257 -19.362 1.00 97.06 593 VAL A O 1
ATOM 4774 N N . TYR A 1 594 ? -0.985 2.496 -20.607 1.00 96.56 594 TYR A N 1
ATOM 4775 C CA . TYR A 1 594 ? -2.047 2.617 -19.619 1.00 96.56 594 TYR A CA 1
ATOM 4776 C C . TYR A 1 594 ? -3.261 1.775 -20.007 1.00 96.56 594 TYR A C 1
ATOM 4778 O O . TYR A 1 594 ? -3.996 2.114 -20.930 1.00 96.56 594 TYR A O 1
ATOM 4786 N N . LEU A 1 595 ? -3.509 0.685 -19.279 1.00 93.31 595 LEU A N 1
ATOM 4787 C CA . LEU A 1 595 ? -4.690 -0.140 -19.516 1.00 93.31 595 LEU A CA 1
ATOM 4788 C C . LEU A 1 595 ? -5.790 0.222 -18.519 1.00 93.31 595 LEU A C 1
ATOM 4790 O O . LEU A 1 595 ? -5.635 0.009 -17.318 1.00 93.31 595 LEU A O 1
ATOM 4794 N N . TYR A 1 596 ? -6.909 0.741 -19.028 1.00 90.06 596 TYR A N 1
ATOM 4795 C CA . TYR A 1 596 ? -8.103 1.053 -18.241 1.00 90.06 596 TYR A CA 1
ATOM 4796 C C . TYR A 1 596 ? -9.227 0.042 -18.552 1.00 90.06 596 TYR A C 1
ATOM 4798 O O . TYR A 1 596 ? -10.013 0.262 -19.477 1.00 90.06 596 TYR A O 1
ATOM 4806 N N . PRO A 1 597 ? -9.288 -1.096 -17.836 1.00 85.12 597 PRO A N 1
ATOM 4807 C CA . PRO A 1 597 ? -10.276 -2.146 -18.079 1.00 85.12 597 PRO A CA 1
ATOM 4808 C C . PRO A 1 597 ? -11.672 -1.758 -17.566 1.00 85.12 597 PRO A C 1
ATOM 4810 O O . PRO A 1 597 ? -11.820 -0.930 -16.667 1.00 85.12 597 PRO A O 1
ATOM 4813 N N . GLN A 1 598 ? -12.717 -2.394 -18.111 1.00 81.50 598 GLN A N 1
ATOM 4814 C CA . GLN A 1 598 ? -14.102 -2.169 -17.672 1.00 81.50 598 GLN A CA 1
ATOM 4815 C C . GLN A 1 598 ? -14.332 -2.643 -16.228 1.00 81.50 598 GLN A C 1
ATOM 4817 O O . GLN A 1 598 ? -15.033 -1.981 -15.461 1.00 81.50 598 GLN A O 1
ATOM 4822 N N . ARG A 1 599 ? -13.735 -3.783 -15.854 1.00 82.00 599 ARG A N 1
ATOM 4823 C CA . ARG A 1 599 ? -13.629 -4.235 -14.465 1.00 82.00 599 ARG A CA 1
ATOM 4824 C C . ARG A 1 599 ? -12.266 -3.796 -13.930 1.00 82.00 599 ARG A C 1
ATOM 4826 O O . ARG A 1 599 ? -11.262 -4.144 -14.539 1.00 82.00 599 ARG A O 1
ATOM 4833 N N . PRO A 1 600 ? -12.193 -3.086 -12.794 1.00 85.50 600 PRO A N 1
ATOM 4834 C CA . PRO A 1 600 ? -10.910 -2.712 -12.210 1.00 85.50 600 PRO A CA 1
ATOM 4835 C C . PRO A 1 600 ? -10.088 -3.961 -11.880 1.00 85.50 600 PRO A C 1
ATOM 4837 O O . PRO A 1 600 ? -10.519 -4.775 -11.064 1.00 85.50 600 PRO A O 1
ATOM 4840 N N . CYS A 1 601 ? -8.913 -4.114 -12.495 1.00 84.88 601 CYS A N 1
ATOM 4841 C CA . CYS A 1 601 ? -8.033 -5.254 -12.230 1.00 84.88 601 CYS A CA 1
ATOM 4842 C C . CYS A 1 601 ? -7.425 -5.227 -10.831 1.00 84.88 601 CYS A C 1
ATOM 4844 O O . CYS A 1 601 ? -7.173 -6.281 -10.257 1.00 84.88 601 CYS A O 1
ATOM 4846 N N . PHE A 1 602 ? -7.211 -4.035 -10.277 1.00 86.75 602 PHE A N 1
ATOM 4847 C CA . PHE A 1 602 ? -6.661 -3.848 -8.941 1.00 86.75 602 PHE A CA 1
ATOM 4848 C C . PHE A 1 602 ? -7.575 -2.939 -8.130 1.00 86.75 602 PHE A C 1
ATOM 4850 O O . PHE A 1 602 ? -8.039 -1.909 -8.626 1.00 86.75 602 PHE A O 1
ATOM 4857 N N . LEU A 1 603 ? -7.843 -3.339 -6.889 1.00 83.88 603 LEU A N 1
ATOM 4858 C CA . LEU A 1 603 ? -8.622 -2.567 -5.931 1.00 83.88 603 LEU A CA 1
ATOM 4859 C C . LEU A 1 603 ? -7.818 -2.389 -4.652 1.00 83.88 603 LEU A C 1
ATOM 4861 O O . LEU A 1 603 ? -7.206 -3.341 -4.173 1.00 83.88 603 LEU A O 1
ATOM 4865 N N . GLY A 1 604 ? -7.872 -1.191 -4.077 1.00 81.25 604 GLY A N 1
ATOM 4866 C CA . GLY A 1 604 ? -7.230 -0.920 -2.802 1.00 81.25 604 GLY A CA 1
ATOM 4867 C C . GLY A 1 604 ? -8.014 -0.047 -1.841 1.00 81.25 604 GLY A C 1
ATOM 4868 O O . GLY A 1 604 ? -9.168 0.318 -2.086 1.00 81.25 604 GLY A O 1
ATOM 4869 N N . CYS A 1 605 ? -7.378 0.262 -0.717 1.00 79.75 605 CYS A N 1
ATOM 4870 C CA . CYS A 1 605 ? -7.954 1.041 0.372 1.00 79.75 605 CYS A CA 1
ATOM 4871 C C . CYS A 1 605 ? -7.362 2.460 0.393 1.00 79.75 605 CYS A C 1
ATOM 4873 O O . CYS A 1 605 ? -6.166 2.636 0.577 1.00 79.75 605 CYS A O 1
ATOM 4875 N N . SER A 1 606 ? -8.196 3.478 0.191 1.00 82.06 606 SER A N 1
ATOM 4876 C CA . SER A 1 606 ? -7.811 4.888 0.292 1.00 82.06 606 SER A CA 1
ATOM 4877 C C . SER A 1 606 ? -7.771 5.354 1.750 1.00 82.06 606 SER A C 1
ATOM 4879 O O . SER A 1 606 ? -8.388 4.755 2.636 1.00 82.06 606 SER A O 1
ATOM 4881 N N . ASN A 1 607 ? -7.082 6.464 1.997 1.00 78.00 607 ASN A N 1
ATOM 4882 C CA . ASN A 1 607 ? -7.048 7.103 3.307 1.00 78.00 607 ASN A CA 1
ATOM 4883 C C . ASN A 1 607 ? -8.440 7.638 3.678 1.00 78.00 607 ASN A C 1
ATOM 4885 O O . ASN A 1 607 ? -9.076 8.348 2.902 1.00 78.00 607 ASN A O 1
ATOM 4889 N N . ILE A 1 608 ? -8.902 7.321 4.890 1.00 77.62 608 ILE A N 1
ATOM 4890 C CA . ILE A 1 608 ? -10.196 7.795 5.416 1.00 77.62 608 ILE A CA 1
ATOM 4891 C C . ILE A 1 608 ? -10.064 9.031 6.312 1.00 77.62 608 ILE A C 1
ATOM 4893 O O . ILE A 1 608 ? -11.069 9.669 6.622 1.00 77.62 608 ILE A O 1
ATOM 4897 N N . ASP A 1 609 ? -8.839 9.368 6.727 1.00 78.94 609 ASP A N 1
ATOM 4898 C CA . ASP A 1 609 ? -8.534 10.533 7.556 1.00 78.94 609 ASP A CA 1
ATOM 4899 C C . ASP A 1 609 ? -7.848 11.633 6.728 1.00 78.94 609 ASP A C 1
ATOM 4901 O O . ASP A 1 609 ? -6.976 11.386 5.884 1.00 78.94 609 ASP A O 1
ATOM 4905 N N . MET A 1 610 ? -8.219 12.881 7.008 1.00 81.19 610 MET A N 1
ATOM 4906 C CA . MET A 1 610 ? -7.616 14.069 6.414 1.00 81.19 610 MET A CA 1
ATOM 4907 C C . MET A 1 610 ? -6.129 14.167 6.761 1.00 81.19 610 MET A C 1
ATOM 4909 O O . MET A 1 610 ? -5.329 14.564 5.916 1.00 81.19 610 MET A O 1
ATOM 4913 N N . LYS A 1 611 ? -5.732 13.787 7.982 1.00 81.81 611 LYS A N 1
ATOM 4914 C CA . LYS A 1 611 ? -4.329 13.847 8.418 1.00 81.81 611 LYS A CA 1
ATOM 4915 C C . LYS A 1 611 ? -3.422 12.966 7.555 1.00 81.81 611 LYS A C 1
ATOM 4917 O O . LYS A 1 611 ? -2.355 13.413 7.118 1.00 81.81 611 LYS A O 1
ATOM 4922 N N . ASP A 1 612 ? -3.844 11.733 7.302 1.00 79.88 612 ASP A N 1
ATOM 4923 C CA . ASP A 1 612 ? -3.083 10.778 6.496 1.00 79.88 612 ASP A CA 1
ATOM 4924 C C . ASP A 1 612 ? -3.063 11.207 5.027 1.00 79.88 612 ASP A C 1
ATOM 4926 O O . ASP A 1 612 ? -1.997 11.235 4.406 1.00 79.88 612 ASP A O 1
ATOM 4930 N N . SER A 1 613 ? -4.202 11.687 4.519 1.00 82.50 613 SER A N 1
ATOM 4931 C CA . SER A 1 613 ? -4.319 12.256 3.171 1.00 82.50 613 SER A CA 1
ATOM 4932 C C . SER A 1 613 ? -3.374 13.449 2.961 1.00 82.50 613 SER A C 1
ATOM 4934 O O . SER A 1 613 ? -2.640 13.510 1.975 1.00 82.50 613 SER A O 1
ATOM 4936 N N . MET A 1 614 ? -3.304 14.378 3.922 1.00 84.94 614 MET A N 1
ATOM 4937 C CA . MET A 1 614 ? -2.373 15.513 3.875 1.00 84.94 614 MET A CA 1
ATOM 4938 C C . MET A 1 614 ? -0.912 15.063 3.949 1.00 84.94 614 MET A C 1
ATOM 4940 O O . MET A 1 614 ? -0.062 15.604 3.243 1.00 84.94 614 MET A O 1
ATOM 4944 N N . THR A 1 615 ? -0.608 14.064 4.779 1.00 85.44 615 THR A N 1
ATOM 4945 C CA . THR A 1 615 ? 0.748 13.511 4.892 1.00 85.44 615 THR A CA 1
ATOM 4946 C C . THR A 1 615 ? 1.190 12.874 3.574 1.00 85.44 615 THR A C 1
ATOM 4948 O O . THR A 1 615 ? 2.331 13.062 3.148 1.00 85.44 615 THR A O 1
ATOM 4951 N N . GLN A 1 616 ? 0.289 12.157 2.899 1.00 83.75 616 GLN A N 1
ATOM 4952 C CA . GLN A 1 616 ? 0.529 11.582 1.578 1.00 83.75 616 GLN A CA 1
ATOM 4953 C C . GLN A 1 616 ? 0.757 12.673 0.524 1.00 83.75 616 GLN A C 1
ATOM 4955 O O . GLN A 1 616 ? 1.774 12.643 -0.171 1.00 83.75 616 GLN A O 1
ATOM 4960 N N . LEU A 1 617 ? -0.117 13.682 0.464 1.00 86.62 617 LEU A N 1
ATOM 4961 C CA . LEU A 1 617 ? 0.024 14.799 -0.470 1.00 86.62 617 LEU A CA 1
ATOM 4962 C C . LEU A 1 617 ? 1.329 15.577 -0.251 1.00 86.62 617 LEU A C 1
ATOM 4964 O O . LEU A 1 617 ? 1.980 15.983 -1.216 1.00 86.62 617 LEU A O 1
ATOM 4968 N N . MET A 1 618 ? 1.738 15.758 1.007 1.00 88.50 618 MET A N 1
ATOM 4969 C CA . MET A 1 618 ? 2.997 16.415 1.348 1.00 88.50 618 MET A CA 1
ATOM 4970 C C . MET A 1 618 ? 4.197 15.617 0.831 1.00 88.50 618 MET A C 1
ATOM 4972 O O . MET A 1 618 ? 5.072 16.210 0.205 1.00 88.50 618 MET A O 1
ATOM 4976 N N . LYS A 1 619 ? 4.209 14.287 1.013 1.00 87.19 619 LYS A N 1
ATOM 4977 C CA . LYS A 1 619 ? 5.260 13.403 0.470 1.00 87.19 619 LYS A CA 1
ATOM 4978 C C . LYS A 1 619 ? 5.343 13.482 -1.054 1.00 87.19 619 LYS A C 1
ATOM 4980 O O . LYS A 1 619 ? 6.440 13.554 -1.606 1.00 87.19 619 LYS A O 1
ATOM 4985 N N . TRP A 1 620 ? 4.196 13.472 -1.736 1.00 87.94 620 TRP A N 1
ATOM 4986 C CA . TRP A 1 620 ? 4.148 13.586 -3.194 1.00 87.94 620 TRP A CA 1
ATOM 4987 C C . TRP A 1 620 ? 4.669 14.941 -3.666 1.00 87.94 620 TRP A C 1
ATOM 4989 O O . TRP A 1 620 ? 5.542 15.009 -4.528 1.00 87.94 620 TRP A O 1
ATOM 4999 N N . SER A 1 621 ? 4.192 16.021 -3.053 1.00 90.00 621 SER A N 1
ATOM 5000 C CA . SER A 1 621 ? 4.580 17.383 -3.418 1.00 90.00 621 SER A CA 1
ATOM 5001 C C . SER A 1 621 ? 6.070 17.636 -3.190 1.00 90.00 621 SER A C 1
ATOM 5003 O O . SER A 1 621 ? 6.728 18.201 -4.063 1.00 90.00 621 SER A O 1
ATOM 5005 N N . SER A 1 622 ? 6.621 17.185 -2.056 1.00 90.19 622 SER A N 1
ATOM 5006 C CA . SER A 1 622 ? 8.050 17.329 -1.764 1.00 90.19 622 SER A CA 1
ATOM 5007 C C . SER A 1 622 ? 8.901 16.520 -2.740 1.00 90.19 622 SER A C 1
ATOM 5009 O O . SER A 1 622 ? 9.817 17.068 -3.340 1.00 90.19 622 SER A O 1
ATOM 5011 N N . GLY A 1 623 ? 8.552 15.250 -2.980 1.00 89.81 623 GLY A N 1
ATOM 5012 C CA . GLY A 1 623 ? 9.302 14.395 -3.902 1.00 89.81 623 GLY A CA 1
ATOM 5013 C C . GLY A 1 623 ? 9.285 14.901 -5.349 1.00 89.81 623 GLY A C 1
ATOM 5014 O O . GLY A 1 623 ? 10.290 14.781 -6.049 1.00 89.81 623 GLY A O 1
ATOM 5015 N N . LEU A 1 624 ? 8.171 15.498 -5.790 1.00 91.19 624 LEU A N 1
ATOM 5016 C CA . LEU A 1 624 ? 8.054 16.129 -7.106 1.00 91.19 624 LEU A CA 1
ATOM 5017 C C . LEU A 1 624 ? 8.919 17.389 -7.210 1.00 91.19 624 LEU A C 1
ATOM 5019 O O . LEU A 1 624 ? 9.706 17.491 -8.150 1.00 91.19 624 LEU A O 1
ATOM 5023 N N . ILE A 1 625 ? 8.833 18.311 -6.243 1.00 91.38 625 ILE A N 1
ATOM 5024 C CA . ILE A 1 625 ? 9.666 19.526 -6.234 1.00 91.38 625 ILE A CA 1
ATOM 5025 C C . ILE A 1 625 ? 11.156 19.167 -6.188 1.00 91.38 625 ILE A C 1
ATOM 5027 O O . ILE A 1 625 ? 11.935 19.752 -6.941 1.00 91.38 625 ILE A O 1
ATOM 5031 N N . ASP A 1 626 ? 11.547 18.188 -5.368 1.00 90.94 626 ASP A N 1
ATOM 5032 C CA . ASP A 1 626 ? 12.937 17.734 -5.261 1.00 90.94 626 ASP A CA 1
ATOM 5033 C C . ASP A 1 626 ? 13.481 17.298 -6.628 1.00 90.94 626 ASP A C 1
ATOM 5035 O O . ASP A 1 626 ? 14.565 17.718 -7.037 1.00 90.94 626 ASP A O 1
ATOM 5039 N N . VAL A 1 627 ? 12.699 16.530 -7.398 1.00 90.62 627 VAL A N 1
ATOM 5040 C CA . VAL A 1 627 ? 13.064 16.149 -8.773 1.00 90.62 627 VAL A CA 1
ATOM 5041 C C . VAL A 1 627 ? 13.146 17.379 -9.682 1.00 90.62 627 VAL A C 1
ATOM 5043 O O . VAL A 1 627 ? 14.098 17.498 -10.457 1.00 90.62 627 VAL A O 1
ATOM 5046 N N . GLY A 1 628 ? 12.199 18.312 -9.571 1.00 92.25 628 GLY A N 1
ATOM 5047 C CA . GLY A 1 628 ? 12.147 19.534 -10.378 1.00 92.25 628 GLY A CA 1
ATOM 5048 C C . GLY A 1 628 ? 13.319 20.488 -10.179 1.00 92.25 628 GLY A C 1
ATOM 5049 O O . GLY A 1 628 ? 13.747 21.121 -11.146 1.00 92.25 628 GLY A O 1
ATOM 5050 N N . LEU A 1 629 ? 13.853 20.564 -8.959 1.00 91.69 629 LEU A N 1
ATOM 5051 C CA . LEU A 1 629 ? 15.016 21.383 -8.600 1.00 91.69 629 LEU A CA 1
ATOM 5052 C C . LEU A 1 629 ? 16.352 20.639 -8.760 1.00 91.69 629 LEU A C 1
ATOM 5054 O O . LEU A 1 629 ? 17.417 21.252 -8.682 1.00 91.69 629 LEU A O 1
ATOM 5058 N N . SER A 1 630 ? 16.318 19.327 -8.992 1.00 91.12 630 SER A N 1
ATOM 5059 C CA . SER A 1 630 ? 17.515 18.514 -9.214 1.00 91.12 630 SER A CA 1
ATOM 5060 C C . SER A 1 630 ? 18.070 18.637 -10.641 1.00 91.12 630 SER A C 1
ATOM 5062 O O . SER A 1 630 ? 17.425 19.146 -11.561 1.00 91.12 630 SER A O 1
ATOM 5064 N N . ARG A 1 631 ? 19.248 18.035 -10.875 1.00 91.00 631 ARG A N 1
ATOM 5065 C CA . ARG A 1 631 ? 19.813 17.850 -12.229 1.00 91.00 631 ARG A CA 1
ATOM 5066 C C . ARG A 1 631 ? 18.906 17.051 -13.176 1.00 91.00 631 ARG A C 1
ATOM 5068 O O . ARG A 1 631 ? 19.132 17.078 -14.381 1.00 91.00 631 ARG A O 1
ATOM 5075 N N . PHE A 1 632 ? 17.912 16.337 -12.644 1.00 90.94 632 PHE A N 1
ATOM 5076 C CA . PHE A 1 632 ? 16.951 15.537 -13.403 1.00 90.94 632 PHE A CA 1
ATOM 5077 C C . PHE A 1 632 ? 15.658 16.290 -13.730 1.00 90.94 632 PHE A C 1
ATOM 5079 O O . PHE A 1 632 ? 14.712 15.670 -14.214 1.00 90.94 632 PHE A O 1
ATOM 5086 N N . SER A 1 633 ? 15.621 17.609 -13.520 1.00 94.25 633 SER A N 1
ATOM 5087 C CA . SER A 1 633 ? 14.473 18.456 -13.844 1.00 94.25 633 SER A CA 1
ATOM 5088 C C . SER A 1 633 ? 13.904 18.157 -15.241 1.00 94.25 633 SER A C 1
ATOM 5090 O O . SER A 1 633 ? 14.670 18.171 -16.215 1.00 94.25 633 SER A O 1
ATOM 5092 N N . PRO A 1 634 ? 12.583 17.934 -15.389 1.00 94.88 634 PRO A N 1
ATOM 5093 C CA . PRO A 1 634 ? 11.959 17.698 -16.692 1.00 94.88 634 PRO A CA 1
ATOM 5094 C C . PRO A 1 634 ? 12.256 18.789 -17.725 1.00 94.88 634 PRO A C 1
ATOM 5096 O O . PRO A 1 634 ? 12.425 18.472 -18.900 1.00 94.88 634 PRO A O 1
ATOM 5099 N N . LEU A 1 635 ? 12.410 20.042 -17.283 1.00 94.56 635 LEU A N 1
ATOM 5100 C CA . LEU A 1 635 ? 12.679 21.206 -18.139 1.00 94.56 635 LEU A CA 1
ATOM 5101 C C . LEU A 1 635 ? 14.108 21.268 -18.693 1.00 94.56 635 LEU A C 1
ATOM 5103 O O . LEU A 1 635 ? 14.367 22.025 -19.622 1.00 94.56 635 LEU A O 1
ATOM 5107 N N . ILE A 1 636 ? 15.044 20.512 -18.120 1.00 93.56 636 ILE A N 1
ATOM 5108 C CA . ILE A 1 636 ? 16.452 20.508 -18.540 1.00 93.56 636 ILE A CA 1
ATOM 5109 C C . ILE A 1 636 ? 16.813 19.112 -19.036 1.00 93.56 636 ILE A C 1
ATOM 5111 O O . ILE A 1 636 ? 17.120 18.907 -20.210 1.00 93.56 636 ILE A O 1
ATOM 5115 N N . TYR A 1 637 ? 16.731 18.129 -18.141 1.00 93.62 637 TYR A N 1
ATOM 5116 C CA . TYR A 1 637 ? 17.067 16.746 -18.437 1.00 93.62 637 TYR A CA 1
ATOM 5117 C C . TYR A 1 637 ? 16.047 16.122 -19.392 1.00 93.62 637 TYR A C 1
ATOM 5119 O O . TYR A 1 637 ? 16.441 15.549 -20.408 1.00 93.62 637 TYR A O 1
ATOM 5127 N N . GLY A 1 638 ? 14.749 16.299 -19.123 1.00 92.62 638 GLY A N 1
ATOM 5128 C CA . GLY A 1 638 ? 13.673 15.764 -19.959 1.00 92.62 638 GLY A CA 1
ATOM 5129 C C . GLY A 1 638 ? 13.725 16.297 -21.394 1.00 92.62 638 GLY A C 1
ATOM 5130 O O . GLY A 1 638 ? 13.779 15.504 -22.328 1.00 92.62 638 GLY A O 1
ATOM 5131 N N . PHE A 1 639 ? 13.826 17.613 -21.598 1.00 93.50 639 PHE A N 1
ATOM 5132 C CA . PHE A 1 639 ? 13.946 18.195 -22.948 1.00 93.50 639 PHE A CA 1
ATOM 5133 C C . PHE A 1 639 ? 15.128 17.666 -23.768 1.00 93.50 639 PHE A C 1
ATOM 5135 O O . PHE A 1 639 ? 15.043 17.615 -24.992 1.00 93.50 639 PHE A O 1
ATOM 5142 N N . SER A 1 640 ? 16.209 17.229 -23.119 1.00 92.44 640 SER A N 1
ATOM 5143 C CA . SER A 1 640 ? 17.354 16.631 -23.816 1.00 92.44 640 SER A CA 1
ATOM 5144 C C . SER A 1 640 ? 17.178 15.144 -24.174 1.00 92.44 640 SER A C 1
ATOM 5146 O O . SER A 1 640 ? 17.996 14.596 -24.912 1.00 92.44 640 SER A O 1
ATOM 5148 N N . ARG A 1 641 ? 16.152 14.466 -23.635 1.00 91.75 641 ARG A N 1
ATOM 5149 C CA . ARG A 1 641 ? 16.015 12.994 -23.655 1.00 91.75 641 ARG A CA 1
ATOM 5150 C C . ARG A 1 641 ? 14.661 12.477 -24.150 1.00 91.75 641 ARG A C 1
ATOM 5152 O O . ARG A 1 641 ? 14.561 11.310 -24.513 1.00 91.75 641 ARG A O 1
ATOM 5159 N N . MET A 1 642 ? 13.622 13.306 -24.156 1.00 92.19 642 MET A N 1
ATOM 5160 C CA . MET A 1 642 ? 12.275 12.945 -24.602 1.00 92.19 642 MET A CA 1
ATOM 5161 C C . MET A 1 642 ? 11.649 14.062 -25.442 1.00 92.19 642 MET A C 1
ATOM 5163 O O . MET A 1 642 ? 12.214 15.145 -25.579 1.00 92.19 642 MET A O 1
ATOM 5167 N N . SER A 1 643 ? 10.474 13.797 -26.020 1.00 93.19 643 SER A N 1
ATOM 5168 C CA . SER A 1 643 ? 9.738 14.825 -26.760 1.00 93.19 643 SER A CA 1
ATOM 5169 C C . SER A 1 643 ? 9.396 16.009 -25.852 1.00 93.19 643 SER A C 1
ATOM 5171 O O . SER A 1 643 ? 9.148 15.839 -24.655 1.00 93.19 643 SER A O 1
ATOM 5173 N N . ILE A 1 644 ? 9.341 17.209 -26.437 1.00 94.50 644 ILE A N 1
ATOM 5174 C CA . ILE A 1 644 ? 8.981 18.436 -25.712 1.00 94.50 644 ILE A CA 1
ATOM 5175 C C . ILE A 1 644 ? 7.632 18.253 -25.011 1.00 94.50 644 ILE A C 1
ATOM 5177 O O . ILE A 1 644 ? 7.507 18.586 -23.840 1.00 94.50 644 ILE A O 1
ATOM 5181 N N . LEU A 1 645 ? 6.647 17.662 -25.691 1.00 94.94 645 LEU A N 1
ATOM 5182 C CA . LEU A 1 645 ? 5.308 17.472 -25.138 1.00 94.94 645 LEU A CA 1
ATOM 5183 C C . LEU A 1 645 ? 5.296 16.507 -23.939 1.00 94.94 645 LEU A C 1
ATOM 5185 O O . LEU A 1 645 ? 4.743 16.856 -22.901 1.00 94.94 645 LEU A O 1
ATOM 5189 N N . GLN A 1 646 ? 5.974 15.354 -24.027 1.00 94.31 646 GLN A N 1
ATOM 5190 C CA . GLN A 1 646 ? 6.087 14.418 -22.896 1.00 94.31 646 GLN A CA 1
ATOM 5191 C C . GLN A 1 646 ? 6.819 15.063 -21.711 1.00 94.31 646 GLN A C 1
ATOM 5193 O O . GLN A 1 646 ? 6.398 14.929 -20.562 1.00 94.31 646 GLN A O 1
ATOM 5198 N N . SER A 1 647 ? 7.902 15.798 -21.982 1.00 95.94 647 SER A N 1
ATOM 5199 C CA . SER A 1 647 ? 8.649 16.517 -20.947 1.00 95.94 647 SER A CA 1
ATOM 5200 C C . SER A 1 647 ? 7.801 17.609 -20.292 1.00 95.94 647 SER A C 1
ATOM 5202 O O . SER A 1 647 ? 7.858 17.761 -19.073 1.00 95.94 647 SER A O 1
ATOM 5204 N N . MET A 1 648 ? 6.960 18.313 -21.056 1.00 95.12 648 MET A N 1
ATOM 5205 C CA . MET A 1 648 ? 6.002 19.279 -20.513 1.00 95.12 648 MET A CA 1
ATOM 5206 C C . MET A 1 648 ? 4.946 18.618 -19.629 1.00 95.12 648 MET A C 1
ATOM 5208 O O . MET A 1 648 ? 4.628 19.177 -18.582 1.00 95.12 648 MET A O 1
ATOM 5212 N N . CYS A 1 649 ? 4.453 17.424 -19.978 1.00 94.81 649 CYS A N 1
ATOM 5213 C CA . CYS A 1 649 ? 3.572 16.659 -19.093 1.00 94.81 649 CYS A CA 1
ATOM 5214 C C . CYS A 1 649 ? 4.265 16.364 -17.756 1.00 94.81 649 CYS A C 1
ATOM 5216 O O . CYS A 1 649 ? 3.719 16.684 -16.705 1.00 94.81 649 CYS A O 1
ATOM 5218 N N . TYR A 1 650 ? 5.498 15.848 -17.776 1.00 95.00 650 TYR A N 1
ATOM 5219 C CA . TYR A 1 650 ? 6.274 15.636 -16.548 1.00 95.00 650 TYR A CA 1
ATOM 5220 C C . TYR A 1 650 ? 6.515 16.933 -15.767 1.00 95.00 650 TYR A C 1
ATOM 5222 O O . TYR A 1 650 ? 6.315 16.960 -14.555 1.00 95.00 650 TYR A O 1
ATOM 5230 N N . ALA A 1 651 ? 6.890 18.018 -16.450 1.00 95.00 651 ALA A N 1
ATOM 5231 C CA . ALA A 1 651 ? 7.110 19.321 -15.832 1.00 95.00 651 ALA A CA 1
ATOM 5232 C C . ALA A 1 651 ? 5.842 19.850 -15.148 1.00 95.00 651 ALA A C 1
ATOM 5234 O O . ALA A 1 651 ? 5.929 20.375 -14.040 1.00 95.00 651 ALA A O 1
ATOM 5235 N N . TYR A 1 652 ? 4.673 19.676 -15.769 1.00 93.25 652 TYR A N 1
ATOM 5236 C CA . TYR A 1 652 ? 3.396 20.070 -15.183 1.00 93.25 652 TYR A CA 1
ATOM 5237 C C . TYR A 1 652 ? 3.185 19.413 -13.814 1.00 93.25 652 TYR A C 1
ATOM 5239 O O . TYR A 1 652 ? 2.936 20.126 -12.847 1.00 93.25 652 TYR A O 1
ATOM 5247 N N . PHE A 1 653 ? 3.374 18.094 -13.692 1.00 89.44 653 PHE A N 1
ATOM 5248 C CA . PHE A 1 653 ? 3.246 17.404 -12.400 1.00 89.44 653 PHE A CA 1
ATOM 5249 C C . PHE A 1 653 ? 4.309 17.851 -11.402 1.00 89.44 653 PHE A C 1
ATOM 5251 O O . PHE A 1 653 ? 3.999 18.182 -10.261 1.00 89.44 653 PHE A O 1
ATOM 5258 N N . THR A 1 654 ? 5.563 17.902 -11.848 1.00 93.25 654 THR A N 1
ATOM 5259 C CA . THR A 1 654 ? 6.714 18.287 -11.031 1.00 93.25 654 THR A CA 1
ATOM 5260 C C . THR A 1 654 ? 6.554 19.670 -10.397 1.00 93.25 654 THR A C 1
ATOM 5262 O O . THR A 1 654 ? 6.903 19.853 -9.232 1.00 93.25 654 THR A O 1
ATOM 5265 N N . PHE A 1 655 ? 6.009 20.637 -11.139 1.00 93.56 655 PHE A N 1
ATOM 5266 C CA . PHE A 1 655 ? 5.856 22.022 -10.688 1.00 93.56 655 PHE A CA 1
ATOM 5267 C C . PHE A 1 655 ? 4.433 22.386 -10.257 1.00 93.56 655 PHE A C 1
ATOM 5269 O O . PHE A 1 655 ? 4.214 23.517 -9.821 1.00 93.56 655 PHE A O 1
ATOM 5276 N N . LEU A 1 656 ? 3.482 21.446 -10.296 1.00 90.25 656 LEU A N 1
ATOM 5277 C CA . LEU A 1 656 ? 2.121 21.652 -9.797 1.00 90.25 656 LEU A CA 1
ATOM 5278 C C . LEU A 1 656 ? 2.098 22.214 -8.364 1.00 90.25 656 LEU A C 1
ATOM 5280 O O . LEU A 1 656 ? 1.347 23.159 -8.132 1.00 90.25 656 LEU A O 1
ATOM 5284 N N . PRO A 1 657 ? 2.943 21.757 -7.414 1.00 90.62 657 PRO A N 1
ATOM 5285 C CA . PRO A 1 657 ? 2.943 22.320 -6.064 1.00 90.62 657 PRO A CA 1
ATOM 5286 C C . PRO A 1 657 ? 3.279 23.823 -5.997 1.00 90.62 657 PRO A C 1
ATOM 5288 O O . PRO A 1 657 ? 2.882 24.494 -5.046 1.00 90.62 657 PRO A O 1
ATOM 5291 N N . LEU A 1 658 ? 3.953 24.395 -7.007 1.00 89.00 658 LEU A N 1
ATOM 5292 C CA . LEU A 1 658 ? 4.245 25.835 -7.054 1.00 89.00 658 LEU A CA 1
ATOM 5293 C C . LEU A 1 658 ? 2.989 26.694 -7.266 1.00 89.00 658 LEU A C 1
ATOM 5295 O O . LEU A 1 658 ? 3.009 27.884 -6.936 1.00 89.00 658 LEU A O 1
ATOM 5299 N N . PHE A 1 659 ? 1.872 26.108 -7.723 1.00 89.00 659 PHE A N 1
ATOM 5300 C CA . PHE A 1 659 ? 0.578 26.801 -7.759 1.00 89.00 659 PHE A CA 1
ATOM 5301 C C . PHE A 1 659 ? 0.132 27.287 -6.378 1.00 89.00 659 PHE A C 1
ATOM 5303 O O . PHE A 1 659 ? -0.651 28.232 -6.310 1.00 89.00 659 PHE A O 1
ATOM 5310 N N . LEU A 1 660 ? 0.660 26.723 -5.283 1.00 89.12 660 LEU A N 1
ATOM 5311 C CA . LEU A 1 660 ? 0.392 27.202 -3.928 1.00 89.12 660 LEU A CA 1
ATOM 5312 C C . LEU A 1 660 ? 0.671 28.705 -3.779 1.00 89.12 660 LEU A C 1
ATOM 5314 O O . LEU A 1 660 ? -0.100 29.400 -3.119 1.00 89.12 660 LEU A O 1
ATOM 5318 N N . VAL A 1 661 ? 1.725 29.230 -4.415 1.00 90.06 661 VAL A N 1
ATOM 5319 C CA . VAL A 1 661 ? 2.056 30.664 -4.355 1.00 90.06 661 VAL A CA 1
ATOM 5320 C C . VAL A 1 661 ? 0.962 31.489 -5.028 1.00 90.06 661 VAL A C 1
ATOM 5322 O O . VAL A 1 661 ? 0.439 32.428 -4.430 1.00 90.06 661 VAL A O 1
ATOM 5325 N N . ALA A 1 662 ? 0.566 31.104 -6.244 1.00 91.88 662 ALA A N 1
ATOM 5326 C CA . ALA A 1 662 ? -0.489 31.783 -6.989 1.00 91.88 662 ALA A CA 1
ATOM 5327 C C . ALA A 1 662 ? -1.838 31.714 -6.256 1.00 91.88 662 ALA A C 1
ATOM 5329 O O . ALA A 1 662 ? -2.520 32.728 -6.137 1.00 91.88 662 ALA A O 1
ATOM 5330 N N . MET A 1 663 ? -2.188 30.551 -5.700 1.00 92.81 663 MET A N 1
ATOM 5331 C CA . MET A 1 663 ? -3.418 30.355 -4.928 1.00 92.81 663 MET A CA 1
ATOM 5332 C C . MET A 1 663 ? -3.419 31.162 -3.630 1.00 92.81 663 MET A C 1
ATOM 5334 O O . MET A 1 663 ? -4.439 31.745 -3.275 1.00 92.81 663 MET A O 1
ATOM 5338 N N . THR A 1 664 ? -2.276 31.260 -2.947 1.00 93.62 664 THR A N 1
ATOM 5339 C CA . THR A 1 664 ? -2.147 32.078 -1.734 1.00 93.62 664 THR A CA 1
ATOM 5340 C C . THR A 1 664 ? -2.308 33.558 -2.060 1.00 93.62 664 THR A C 1
ATOM 5342 O O . THR A 1 664 ? -3.045 34.257 -1.370 1.00 93.62 664 THR A O 1
ATOM 5345 N N . LEU A 1 665 ? -1.684 34.044 -3.137 1.00 93.31 665 LEU A N 1
ATOM 5346 C CA . LEU A 1 665 ? -1.863 35.423 -3.598 1.00 93.31 665 LEU A CA 1
ATOM 5347 C C . LEU A 1 665 ? -3.320 35.688 -3.991 1.00 93.31 665 LEU A C 1
ATOM 5349 O O . LEU A 1 665 ? -3.912 36.663 -3.537 1.00 93.31 665 LEU A O 1
ATOM 5353 N N . TYR A 1 666 ? -3.928 34.794 -4.768 1.00 92.94 666 TYR A N 1
ATOM 5354 C CA . TYR A 1 666 ? -5.326 34.907 -5.181 1.00 92.94 666 TYR A CA 1
ATOM 5355 C C . TYR A 1 666 ? -6.300 34.881 -3.992 1.00 92.94 666 TYR A C 1
ATOM 5357 O O . TYR A 1 666 ? -7.299 35.592 -3.999 1.00 92.94 666 TYR A O 1
ATOM 5365 N N . GLY A 1 667 ? -6.000 34.098 -2.954 1.00 94.38 667 GLY A N 1
ATOM 5366 C CA . GLY A 1 667 ? -6.814 33.980 -1.745 1.00 94.38 667 GLY A CA 1
ATOM 5367 C C . GLY A 1 667 ? -6.549 35.035 -0.668 1.00 94.38 667 GLY A C 1
ATOM 5368 O O . GLY A 1 667 ? -7.246 35.019 0.343 1.00 94.38 667 GLY A O 1
ATOM 5369 N N . THR A 1 668 ? -5.559 35.919 -0.836 1.00 94.81 668 THR A N 1
ATOM 5370 C CA . THR A 1 668 ? -5.212 36.951 0.166 1.00 94.81 668 THR A CA 1
ATOM 5371 C C . THR A 1 668 ? -5.273 38.372 -0.383 1.00 94.81 668 THR A C 1
ATOM 5373 O O . THR A 1 668 ? -5.754 39.275 0.302 1.00 94.81 668 THR A O 1
ATOM 5376 N N . VAL A 1 669 ? -4.810 38.595 -1.616 1.00 93.81 669 VAL A N 1
ATOM 5377 C CA . VAL A 1 669 ? -4.722 39.931 -2.218 1.00 93.81 669 VAL A CA 1
ATOM 5378 C C . VAL A 1 669 ? -6.106 40.581 -2.368 1.00 93.81 669 VAL A C 1
ATOM 5380 O O . VAL A 1 669 ? -6.255 41.713 -1.907 1.00 93.81 669 VAL A O 1
ATOM 5383 N N . PRO A 1 670 ? -7.152 39.917 -2.906 1.00 93.31 670 PRO A N 1
ATOM 5384 C CA . PRO A 1 670 ? -8.489 40.512 -2.991 1.00 93.31 670 PRO A CA 1
ATOM 5385 C C . PRO A 1 670 ? -9.078 40.898 -1.627 1.00 93.31 670 PRO A C 1
ATOM 5387 O O . PRO A 1 670 ? -9.712 41.943 -1.503 1.00 93.31 670 PRO A O 1
ATOM 5390 N N . GLN A 1 671 ? -8.842 40.089 -0.595 1.00 93.38 671 GLN A N 1
ATOM 5391 C CA . GLN A 1 671 ? -9.320 40.306 0.770 1.00 93.38 671 GLN A CA 1
ATOM 5392 C C . GLN A 1 671 ? -8.617 41.511 1.402 1.00 93.38 671 GLN A C 1
ATOM 5394 O O . GLN A 1 671 ? -9.269 42.355 2.013 1.00 93.38 671 GLN A O 1
ATOM 5399 N N . LEU A 1 672 ? -7.303 41.640 1.206 1.00 93.25 672 LEU A N 1
ATOM 5400 C CA . LEU A 1 672 ? -6.536 42.808 1.644 1.00 93.25 672 LEU A CA 1
ATOM 5401 C C . LEU A 1 672 ? -6.968 44.079 0.902 1.00 93.25 672 LEU A C 1
ATOM 5403 O O . LEU A 1 672 ? -7.159 45.123 1.528 1.00 93.25 672 LEU A O 1
ATOM 5407 N N . CYS A 1 673 ? -7.185 43.998 -0.411 1.00 91.88 673 CYS A N 1
ATOM 5408 C CA . CYS A 1 673 ? -7.718 45.100 -1.211 1.00 91.88 673 CYS A CA 1
ATOM 5409 C C . CYS A 1 673 ? -9.108 45.530 -0.718 1.00 91.88 673 CYS A C 1
ATOM 5411 O O . CYS A 1 673 ? -9.354 46.725 -0.563 1.00 91.88 673 CYS A O 1
ATOM 5413 N N . LEU A 1 674 ? -9.982 44.572 -0.386 1.00 91.75 674 LEU A N 1
ATOM 5414 C CA . LEU A 1 674 ? -11.304 44.835 0.183 1.00 91.75 674 LEU A CA 1
ATOM 5415 C C . LEU A 1 674 ? -11.215 45.542 1.544 1.00 91.75 674 LEU A C 1
ATOM 5417 O O . LEU A 1 674 ? -11.910 46.530 1.760 1.00 91.75 674 LEU A O 1
ATOM 5421 N N . LEU A 1 675 ? -10.340 45.076 2.440 1.00 93.38 675 LEU A N 1
ATOM 5422 C CA . LEU A 1 675 ? -10.157 45.664 3.774 1.00 93.38 675 LEU A CA 1
ATOM 5423 C C . LEU A 1 675 ? -9.552 47.072 3.732 1.00 93.38 675 LEU A C 1
ATOM 5425 O O . LEU A 1 675 ? -9.888 47.918 4.556 1.00 93.38 675 LEU A O 1
ATOM 5429 N N . THR A 1 676 ? -8.656 47.326 2.780 1.00 92.50 676 THR A N 1
ATOM 5430 C CA . THR A 1 676 ? -7.959 48.616 2.631 1.00 92.50 676 THR A CA 1
ATOM 5431 C C . THR A 1 676 ? -8.688 49.603 1.718 1.00 92.50 676 THR A C 1
ATOM 5433 O O . THR A 1 676 ? -8.264 50.751 1.606 1.00 92.50 676 THR A O 1
ATOM 5436 N N . GLY A 1 677 ? -9.764 49.178 1.048 1.00 88.81 677 GLY A N 1
ATOM 5437 C CA . GLY A 1 677 ? -10.473 49.985 0.051 1.00 88.81 677 GLY A CA 1
ATOM 5438 C C . GLY A 1 677 ? -9.668 50.242 -1.230 1.00 88.81 677 GLY A C 1
ATOM 5439 O O . GLY A 1 677 ? -10.019 51.127 -2.011 1.00 88.81 677 GLY A O 1
ATOM 5440 N N . THR A 1 678 ? -8.591 49.485 -1.458 1.00 89.44 678 THR A N 1
ATOM 5441 C CA . THR A 1 678 ? -7.743 49.624 -2.646 1.00 89.44 678 THR A CA 1
ATOM 5442 C C . THR A 1 678 ? -8.397 48.897 -3.827 1.00 89.44 678 THR A C 1
ATOM 5444 O O . THR A 1 678 ? -8.669 47.700 -3.719 1.00 89.44 678 THR A O 1
ATOM 5447 N N . PRO A 1 679 ? -8.653 49.556 -4.973 1.00 85.44 679 PRO A N 1
ATOM 5448 C CA . PRO A 1 679 ? -9.226 48.886 -6.137 1.00 85.44 679 PRO A CA 1
ATOM 5449 C C . PRO A 1 679 ? -8.232 47.876 -6.731 1.00 85.44 679 PRO A C 1
ATOM 5451 O O . PRO A 1 679 ? -7.116 48.242 -7.089 1.00 85.44 679 PRO A O 1
ATOM 5454 N N . LEU A 1 680 ? -8.650 46.610 -6.855 1.00 85.38 680 LEU A N 1
ATOM 5455 C CA . LEU A 1 680 ? -7.815 45.520 -7.385 1.00 85.38 680 LEU A CA 1
ATOM 5456 C C . LEU A 1 680 ? -7.537 45.663 -8.891 1.00 85.38 680 LEU A C 1
ATOM 5458 O O . LEU A 1 680 ? -6.465 45.303 -9.369 1.00 85.38 680 LEU A O 1
ATOM 5462 N N . TYR A 1 681 ? -8.503 46.206 -9.631 1.00 82.75 681 TYR A N 1
ATOM 5463 C CA . TYR A 1 681 ? -8.398 46.468 -11.062 1.00 82.75 681 TYR A CA 1
ATOM 5464 C C . TYR A 1 681 ? -8.608 47.959 -11.337 1.00 82.75 681 TYR A C 1
ATOM 5466 O O . TYR A 1 681 ? -9.413 48.603 -10.651 1.00 82.75 681 TYR A O 1
ATOM 5474 N N . PRO A 1 682 ? -7.925 48.528 -12.344 1.00 78.62 682 PRO A N 1
ATOM 5475 C CA . PRO A 1 682 ? -8.190 49.894 -12.769 1.00 78.62 682 PRO A CA 1
ATOM 5476 C C . PRO A 1 682 ? -9.651 50.029 -13.218 1.00 78.62 682 PRO A C 1
ATOM 5478 O O . PRO A 1 682 ? -10.191 49.154 -13.897 1.00 78.62 682 PRO A O 1
ATOM 5481 N N . LYS A 1 683 ? -10.305 51.137 -12.849 1.00 73.56 683 LYS A N 1
ATOM 5482 C CA . LYS A 1 683 ? -11.661 51.439 -13.324 1.00 73.56 683 LYS A CA 1
ATOM 5483 C C . LYS A 1 683 ? -11.617 51.652 -14.838 1.00 73.56 683 LYS A C 1
ATOM 5485 O O . LYS A 1 683 ? -11.029 52.625 -15.304 1.00 73.56 683 LYS A O 1
ATOM 5490 N N . VAL A 1 684 ? -12.252 50.763 -15.597 1.00 72.25 684 VAL A N 1
ATOM 5491 C CA . VAL A 1 684 ? -12.444 50.951 -17.038 1.00 72.25 684 VAL A CA 1
ATOM 5492 C C . VAL A 1 684 ? -13.585 51.947 -17.230 1.00 72.25 684 VAL A C 1
ATOM 5494 O O . VAL A 1 684 ? -14.741 51.637 -16.953 1.00 72.25 684 VAL A O 1
ATOM 5497 N N . ILE A 1 685 ? -13.264 53.162 -17.675 1.00 66.94 685 ILE A N 1
ATOM 5498 C CA . ILE A 1 685 ? -14.269 54.136 -18.107 1.00 66.94 685 ILE A CA 1
ATOM 5499 C C . ILE A 1 685 ? -14.673 53.744 -19.528 1.00 66.94 685 ILE A C 1
ATOM 5501 O O . ILE A 1 685 ? -13.972 54.055 -20.489 1.00 66.94 685 ILE A O 1
ATOM 5505 N N . ILE A 1 686 ? -15.786 53.026 -19.668 1.00 63.66 686 ILE A N 1
ATOM 5506 C CA . ILE A 1 686 ? -16.409 52.836 -20.978 1.00 63.66 686 ILE A CA 1
ATOM 5507 C C . ILE A 1 686 ? -17.170 54.129 -21.277 1.00 63.66 686 ILE A C 1
ATOM 5509 O O . ILE A 1 686 ? -18.271 54.337 -20.770 1.00 63.66 686 ILE A O 1
ATOM 5513 N N . ASN A 1 687 ? -16.569 55.015 -22.074 1.00 57.97 687 ASN A N 1
ATOM 5514 C CA . ASN A 1 687 ? -17.281 56.143 -22.672 1.00 57.97 687 ASN A CA 1
ATOM 5515 C C . ASN A 1 687 ? -18.293 55.592 -23.689 1.00 57.97 687 ASN A C 1
ATOM 5517 O O . ASN A 1 687 ? -18.003 55.496 -24.879 1.00 57.97 687 ASN A O 1
ATOM 5521 N N . LEU A 1 688 ? -19.476 55.198 -23.219 1.00 53.53 688 LEU A N 1
ATOM 5522 C CA . LEU A 1 688 ? -20.649 55.036 -24.071 1.00 53.53 688 LEU A CA 1
ATOM 5523 C C . LEU A 1 688 ? -21.141 56.442 -24.429 1.00 53.53 688 LEU A C 1
ATOM 5525 O O . LEU A 1 688 ? -21.903 57.052 -23.686 1.00 53.53 688 LEU A O 1
ATOM 5529 N N . SER A 1 689 ? -20.641 56.974 -25.544 1.00 53.91 689 SER A N 1
ATOM 5530 C CA . SER A 1 689 ? -21.225 58.142 -26.197 1.00 53.91 689 SER A CA 1
ATOM 5531 C C . SER A 1 689 ? -22.593 57.751 -26.764 1.00 53.91 689 SER A C 1
ATOM 5533 O O . SER A 1 689 ? -22.654 57.062 -27.785 1.00 53.91 689 SER A O 1
ATOM 5535 N N . LEU A 1 690 ? -23.661 58.160 -26.077 1.00 44.28 690 LEU A N 1
ATOM 5536 C CA . LEU A 1 690 ? -25.007 58.297 -26.636 1.00 44.28 690 LEU A CA 1
ATOM 5537 C C . LEU A 1 690 ? -25.255 59.766 -26.967 1.00 44.28 690 LEU A C 1
ATOM 5539 O O . LEU A 1 690 ? -24.923 60.611 -26.101 1.00 44.28 690 LEU A O 1
#

InterPro domains:
  IPR005150 Cellulose synthase [PF03552] (362-499)
  IPR005150 Cellulose synthase [PF03552] (509-684)
  IPR008906 HAT, C-terminal dimerisation domain [PF05699] (286-358)
  IPR012337 Ribonuclease H-like superfamily [SSF53098] (121-344)
  IPR029044 Nucleotide-diphospho-sugar transferases [G3DSA:3.90.550.10] (344-499)

Sequence (690 aa):
MCTFCNAKLVGGSNSGTSHLLNHIKICPMRKQNDIRQHTLTNNKTNDGKDTLEPYTFDPIVVRRKLAEMIILHEYPLRMVEHDGFREYSATLQPLFKPVSRNIIKRHIMQIYDVEKEKEKTISVLEANRSRISITTDMWTSSHQKKGFMAVTAHFIDDSWAMQSRILRFIYVPCPHTAETLCEALNDCLMDWNIDHVFARLSVREKQYKIEILGTDCRLSLSDWLKSENEVIKEMAFKLGDENSIHSNSSLASQLEMPVNSSKRDERLLSYDLFVSSDDPTHVKSEFDAYLEEKVLPRTKDFDILVWWRANASKYPILAQIARDFLAIPVSSVASESAFSTAPTACDTSFQEENENVEEIIHENKIDEEGSKMPFLVYVSRERRASYPHRFKAGALNTLLRVSGIMSNGPYILVLDCDMYCNDPTSAREAMCFNFDPNISPSLAYVQFPQMFYNVNDNDIYEGGSRSAYMSMWQGMDGLRGPTLSGTGYYLKRISLFTTPDQQDKHLLQPEKNFGNSRMLIDSLKAKNDRDVAIRKEEYSSDSILEEAKRLASRAYEVNTNWGKEASIGYLYESLLETTFTGYILHCKGWISVYLYPQRPCFLGCSNIDMKDSMTQLMKWSSGLIDVGLSRFSPLIYGFSRMSILQSMCYAYFTFLPLFLVAMTLYGTVPQLCLLTGTPLYPKVIINLSL

Radius of gyration: 37.57 Å; chains: 1; bounding box: 94×107×120 Å